Protein 8RI0 (pdb70)

Organism: Calditerrivibrio nitroreducens (strain DSM 19672 / NBRC 101217 / Yu37-1) (NCBI:txid768670)

Nearest PDB structures (foldseek):
  8ri0-assembly1_B  TM=1.006E+00  e=2.380E-37  Calditerrivibrio nitroreducens DSM 19672
  8ri0-assembly1_A  TM=1.000E+00  e=2.955E-34  Calditerrivibrio nitroreducens DSM 19672
  8b1n-assembly1_B  TM=9.922E-01  e=5.015E-32  Calditerrivibrio nitroreducens DSM 19672
  8b1n-assembly1_A  TM=9.869E-01  e=1.810E-31  Calditerrivibrio nitroreducens DSM 19672
  1x7p-assembly1_A  TM=7.006E-01  e=8.415E-07  Streptomyces viridochromogenes

Solvent-accessible surface area: 15305 Å² total; per-residue (Å²): 121,67,29,3,0,0,1,3,0,109,22,0,81,43,166,98,25,55,86,47,52,24,70,21,58,85,35,6,3,69,1,0,27,92,0,0,40,0,14,42,6,34,11,0,1,0,5,0,56,84,93,72,33,58,66,57,2,54,64,34,36,73,85,62,119,153,80,81,78,45,18,43,35,21,60,40,28,72,40,0,38,58,28,0,63,149,105,48,111,32,63,9,9,14,0,0,9,25,64,58,139,43,178,101,22,19,48,18,87,109,6,62,132,40,30,113,120,18,8,0,0,0,3,12,16,51,126,22,6,19,102,102,20,10,136,108,7,82,77,1,2,101,10,9,98,14,85,51,128,64,39,78,24,7,28,14,0,18,0,0,0,5,4,2,40,6,28,36,7,102,131,120,96,74,29,4,0,0,0,4,0,107,18,0,53,45,86,97,45,53,87,45,48,24,70,18,62,81,57,6,5,44,1,0,25,54,0,0,100,0,20,44,6,37,15,0,1,0,4,0,55,70,94,68,25,56,63,88,0,51,64,41,42,73,166,83,109,113,90,24,23,40,41,21,58,41,39,74,39,0,47,57,30,0,69,91,101,49,111,26,50,4,6,23,0,0,12,17,42,81,164,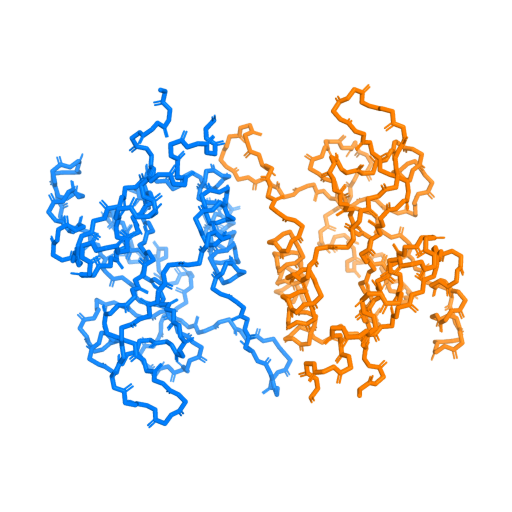46,161,96,12,29,37,21,62,36,6,116,159,45,29,118,97,13,11,0,0,1,2,13,15,61,166,19,3,25,89,103,22,4,139,79,11,73,77,0,0,107,18,8,85,19,106,45,138,84,8,97,23,5,26,22,0,18,0,0,0,5,2,0,55,25,60,95,37,112

InterPro domains:
  IPR002649 tRNA (guanine-N1-)-methyltransferase TrmD [MF_00605] (1-291)
  IPR002649 tRNA (guanine-N1-)-methyltransferase TrmD [PTHR46417] (4-241)
  IPR002649 tRNA (guanine-N1-)-methyltransferase TrmD [TIGR00088] (4-233)
  IPR002649 tRNA (guanine-N1-)-methyltransferase TrmD [cd18080] (3-220)
  IPR016009 tRNA methyltransferase TRMD/TRM10-type domain [PF01746] (3-223)
  IPR019230 tRNA (guanine-N(1)-)-methyltransferase, C-terminal [PF09936] (248-424)
  IPR019230 tRNA (guanine-N(1)-)-methyltransferase, C-terminal [cd18085] (249-424)
  IPR023148 tRNA (guanine-N(1)-)-methyltransferase, C-terminal domain superfamily [G3DSA:1.10.1270.20] (173-242)
  IPR029026 tRNA (guanine-N1-)-methyltransferase, N-terminal [G3DSA:3.40.1280.10] (1-172)
  IPR029026 tRNA (guanine-N1-)-methyltransferase, N-terminal [G3DSA:3.40.1280.10] (246-431)
  IPR029028 Alpha/beta knot methyltransferases [SSF75217] (3-242)
  IPR029028 Alpha/beta knot methyltransferases [SSF75217] (277-425)

Sequence (340 aa):
YNIYVALMHYPMRDKEGKVVTTSITNMDLHDISRRSCRTFGVKNYFVVNPMPAQREIASRVVRHWIEAFEYTIITDSLASVIKSIEEKESGSPIIIATTARYQQKAISIEKLKEIADRRPILLLFGTGWGFVDDILEFADYVLKPIHGVGDFNHLSVRSAVAIYLDRINRSFQEYNIYVALMHYPMRDKEGKVVTTSITNMDLHDISSRSCRTFGVKNYFVVNPMPAQREIASRVVRHWIFEYTIITDSLASVIKSIEEKESGSPIIIATTARYQQKAISIEKLKEIADRPILLLFGTGWGFVDDILEFADYVLKPIHGVGDFNHLSVRSAVAIYLDRINRSF

Foldseek 3Di:
DAEEEEEAQPQDQAPVGDGDGDADDLCCLVLLLVLCVVLVHQAYEYEGQDVVRLVVNLVSLVVVDVCSRRYHYYHDPVVVQVVCCVVFVDGAQFEEEAQDADPQADELLVVVVVGPGYHYYYFYDHRTDRVVSCVPGNHYHGYDDDDHPDDDDHRSVRSNVSSVVNSVSVVD/DAEEEEEEQPQDQAPVGDGDGDADDLVCLVLLLVLCVVLPHQAYEYEGQDPVRLVVNCVSVVVPDDPRYHYYHDPVVVQVVVCVVFVDGAQFEEEDQDDDPQADELLVCVVPGPGYHYYYWYDHNTYRVVSCVPGNHYHGYDDDDDDDDDDHSSVRSNVSSVVNRVSD

Radius of gyration: 20.15 Å; Cα contacts (8 Å, |Δi|>4): 698; chains: 2; bounding box: 58×40×51 Å

Secondary structure (DSSP, 8-state):
--EEEEEE-SSEE-TTS-EE-PPPPHHHHHHHHHHHHHTT-SEEEEE-S-HHHHHHHHHHHHHH--GGGTEEEES-HHHHHHHHHHHHSSPPEEEE--SSPPTT-B-HHHHHHH--S-EEEEE--TT-B-HHHHHHSSEEBPPP--SSS-----HHHHHHHHHHHHHHHTT-/--EEEEEE-SSEE-TTS-EEPPPPPHHHHHHHHHHHHHTT-S-EEEE-S-HHHHHHHHHHHHHH---SEEEES-HHHHHHHHHHHHSSPPEEEE--SS--TT-B-HHHHHHH--S-EEEEE--TT-B-HHHHHHSSEEBPPP--SSS-----HHHHHHHHHHHHHHH-

Structure (mmCIF, N/CA/C/O backbone):
data_8RI0
#
_entry.id   8RI0
#
_cell.length_a   105.850
_cell.length_b   48.090
_cell.length_c   79.810
_cell.angle_alpha   90.000
_cell.angle_beta   116.220
_cell.angle_gamma   90.000
#
_symmetry.space_group_name_H-M   'C 1 2 1'
#
loop_
_entity.id
_entity.type
_entity.pdbx_description
1 polymer 'tRNA (guanine-N(1)-)-methyltransferase'
2 non-polymer S-ADENOSYLMETHIONINE
3 water water
#
loop_
_atom_site.group_PDB
_atom_site.id
_atom_site.type_symbol
_atom_site.label_atom_id
_atom_site.label_alt_id
_atom_site.label_comp_id
_atom_site.label_asym_id
_atom_site.label_entity_id
_atom_site.label_seq_id
_atom_site.pdbx_PDB_ins_code
_atom_site.Cartn_x
_atom_site.Cartn_y
_atom_site.Cartn_z
_atom_site.occupancy
_atom_site.B_iso_or_equiv
_atom_site.auth_seq_id
_atom_site.auth_comp_id
_atom_site.auth_asym_id
_atom_site.auth_atom_id
_atom_site.pdbx_PDB_model_num
ATOM 1 N N . TYR A 1 19 ? -14.66500 -13.00000 19.59400 1.000 81.61688 247 TYR A N 1
ATOM 2 C CA . TYR A 1 19 ? -13.27800 -13.17200 19.15400 1.000 79.66453 247 TYR A CA 1
ATOM 3 C C . TYR A 1 19 ? -12.57300 -11.82500 19.02100 1.000 70.43957 247 TYR A C 1
ATOM 4 O O . TYR A 1 19 ? -11.55200 -11.71300 18.34200 1.000 69.11284 247 TYR A O 1
ATOM 6 N N . ASN A 1 20 ? -13.13100 -10.80000 19.66400 1.000 65.15163 248 ASN A N 1
ATOM 7 C CA . ASN A 1 20 ? -12.47800 -9.50000 19.71900 1.000 57.87395 248 ASN A CA 1
ATOM 8 C C . ASN A 1 20 ? -11.35500 -9.51100 20.74600 1.000 46.73260 248 ASN A C 1
ATOM 9 O O . ASN A 1 20 ? -11.46700 -10.13100 21.80600 1.000 49.87459 248 ASN A O 1
ATOM 14 N N . ILE A 1 21 ? -10.27100 -8.81100 20.42900 1.000 43.62459 249 ILE A N 1
ATOM 15 C CA . ILE A 1 21 ? -9.08400 -8.75000 21.27700 1.000 44.84272 249 ILE A CA 1
ATOM 16 C C . ILE A 1 21 ? -8.84400 -7.30300 21.67800 1.000 42.88077 249 ILE A C 1
ATOM 17 O O . ILE A 1 21 ? -8.84700 -6.40500 20.82700 1.000 43.09882 249 ILE A O 1
ATOM 22 N N . TYR A 1 22 ? -8.66200 -7.07500 22.97600 1.000 40.98510 250 TYR A N 1
ATOM 23 C CA . TYR A 1 22 ? -8.33300 -5.75700 23.49400 1.000 40.20497 250 TYR A CA 1
ATOM 24 C C . TYR A 1 22 ? -6.96800 -5.80500 24.17200 1.000 39.33195 250 TYR A C 1
ATOM 25 O O . TYR A 1 22 ? -6.53900 -6.85000 24.67000 1.000 43.14914 250 TYR A O 1
ATOM 34 N N . VAL A 1 23 ? -6.27500 -4.67400 24.15200 1.000 37.09018 251 VAL A N 1
ATOM 35 C CA . VAL A 1 23 ? -4.95400 -4.53500 24.75900 1.000 35.20261 251 VAL A CA 1
ATOM 36 C C . VAL A 1 23 ? -5.03000 -3.39200 25.75900 1.000 35.95954 251 VAL A C 1
ATOM 37 O O . VAL A 1 23 ? -5.61100 -2.34100 25.46100 1.000 38.24280 251 VAL A O 1
ATOM 41 N N . ALA A 1 24 ? -4.46400 -3.59500 26.95000 1.000 36.68579 252 ALA A N 1
ATOM 42 C CA . ALA A 1 24 ? -4.35000 -2.52800 27.93100 1.000 36.71700 252 ALA A CA 1
ATOM 43 C C . ALA A 1 24 ? -2.90000 -2.40400 28.36700 1.000 38.29315 252 ALA A C 1
ATOM 44 O O . ALA A 1 24 ? -2.27800 -3.40400 28.73900 1.000 40.91090 252 ALA A O 1
ATOM 46 N N . LEU A 1 25 ? -2.35400 -1.18800 28.27900 1.000 36.72172 253 LEU A N 1
ATOM 47 C CA . LEU A 1 25 ? -1.03700 -0.87600 28.81500 1.000 39.79163 253 LEU A CA 1
ATOM 48 C C . LEU A 1 25 ? -1.22400 -0.25400 30.20000 1.000 43.59098 253 LEU A C 1
ATOM 49 O O . LEU A 1 25 ? -1.88600 0.78400 30.34400 1.000 38.55036 253 LEU A O 1
ATOM 54 N N . MET A 1 26 ? -0.64400 -0.87400 31.21200 1.000 40.46270 254 MET A N 1
ATOM 55 C CA . MET A 1 26 ? -0.89200 -0.43100 32.57800 1.000 43.48793 254 MET A CA 1
ATOM 56 C C . MET A 1 26 ? 0.37400 0.11100 33.22700 1.000 48.76824 254 MET A C 1
ATOM 57 O O . MET A 1 26 ? 1.49100 -0.29100 32.89100 1.000 44.83998 254 MET A O 1
ATOM 62 N N . HIS A 1 27 ? 0.17500 1.05500 34.15900 1.000 46.77957 255 HIS A N 1
ATOM 63 C CA . HIS A 1 27 ? 1.25700 1.74700 34.84600 1.000 48.50802 255 HIS A CA 1
ATOM 64 C C . HIS A 1 27 ? 1.13100 1.66800 36.36100 1.000 47.29880 255 HIS A C 1
ATOM 65 O O . HIS A 1 27 ? 1.95200 2.25800 37.07100 1.000 53.38625 255 HIS A O 1
ATOM 72 N N . TYR A 1 28 ? 0.13000 0.95200 36.87000 1.000 44.90041 256 TYR A N 1
ATOM 73 C CA . TYR A 1 28 ? -0.00700 0.68300 38.29400 1.000 46.35884 256 TYR A CA 1
ATOM 74 C C . TYR A 1 28 ? -0.81900 -0.59600 38.43700 1.000 50.10410 256 TYR A C 1
ATOM 75 O O . TYR A 1 28 ? -1.85200 -0.72900 37.77100 1.000 48.35227 256 TYR A O 1
ATOM 84 N N . PRO A 1 29 ? -0.41200 -1.53400 39.30100 1.000 56.69841 257 PRO A N 1
ATOM 85 C CA . PRO A 1 29 ? 0.79200 -1.48300 40.13700 1.000 55.55184 257 PRO A CA 1
ATOM 86 C C . PRO A 1 29 ? 1.95500 -2.25800 39.53200 1.000 50.40079 257 PRO A C 1
ATOM 87 O O . PRO A 1 29 ? 1.80900 -3.43900 39.23400 1.000 48.61797 257 PRO A O 1
ATOM 91 N N . MET A 1 30 ? 3.09700 -1.59300 39.38800 1.000 46.68832 258 MET A N 1
ATOM 92 C CA . MET A 1 30 ? 4.28800 -2.16800 38.78100 1.000 51.56720 258 MET A CA 1
ATOM 93 C C . MET A 1 30 ? 5.37800 -2.38200 39.82600 1.000 49.57195 258 MET A C 1
ATOM 94 O O . MET A 1 30 ? 5.41400 -1.72400 40.86500 1.000 51.11720 258 MET A O 1
ATOM 99 N N . ARG A 1 31 ? 6.28700 -3.30300 39.51900 1.000 56.46994 259 ARG A N 1
ATOM 100 C CA . ARG A 1 31 ? 7.46600 -3.53700 40.33700 1.000 57.72044 259 ARG A CA 1
ATOM 101 C C . ARG A 1 31 ? 8.57300 -2.56100 39.95800 1.000 58.06531 259 ARG A C 1
ATOM 102 O O . ARG A 1 31 ? 8.71200 -2.18000 38.79500 1.000 54.32741 259 ARG A O 1
ATOM 110 N N . ASP A 1 32 ? 9.37300 -2.16700 40.95100 1.000 56.45292 260 ASP A N 1
ATOM 111 C CA . ASP A 1 32 ? 10.67200 -1.57200 40.68700 1.000 62.81471 260 ASP A CA 1
ATOM 112 C C . ASP A 1 32 ? 11.70800 -2.69100 40.60300 1.000 68.07771 260 ASP A C 1
ATOM 113 O O . ASP A 1 32 ? 11.37800 -3.87700 40.69600 1.000 61.78689 260 ASP A O 1
ATOM 118 N N . LYS A 1 33 ? 12.97700 -2.30900 40.42200 1.000 75.07984 261 LYS A N 1
ATOM 119 C CA . LYS A 1 33 ? 14.04800 -3.30200 40.38600 1.000 83.66151 261 LYS A CA 1
ATOM 120 C C . LYS A 1 33 ? 14.03000 -4.19200 41.62700 1.000 83.25890 261 LYS A C 1
ATOM 121 O O . LYS A 1 33 ? 14.31200 -5.39200 41.54200 1.000 86.86458 261 LYS A O 1
ATOM 127 N N . GLU A 1 34 ? 13.68200 -3.63000 42.78500 1.000 82.46421 262 GLU A N 1
ATOM 128 C CA . GLU A 1 34 ? 13.61900 -4.38400 44.03300 1.000 75.63799 262 GLU A CA 1
ATOM 129 C C . GLU A 1 34 ? 12.23200 -4.96600 44.31000 1.000 72.78382 262 GLU A C 1
ATOM 130 O O . GLU A 1 34 ? 11.98500 -5.43900 45.42500 1.000 77.33857 262 GLU A O 1
ATOM 132 N N . GLY A 1 35 ? 11.32500 -4.93500 43.32900 1.000 70.85219 263 GLY A N 1
ATOM 133 C CA . GLY A 1 35 ? 10.01600 -5.54500 43.45200 1.000 62.65335 263 GLY A CA 1
ATOM 134 C C . GLY A 1 35 ? 8.98600 -4.76200 44.24100 1.000 74.10215 263 GLY A C 1
ATOM 135 O O . GLY A 1 35 ? 7.88200 -5.27700 44.45600 1.000 82.52630 263 GLY A O 1
ATOM 136 N N . LYS A 1 36 ? 9.29600 -3.54400 44.68200 1.000 71.87799 264 LYS A N 1
ATOM 137 C CA . LYS A 1 36 ? 8.34200 -2.72600 45.41900 1.000 63.50977 264 LYS A CA 1
ATOM 138 C C . LYS A 1 36 ? 7.39200 -2.02200 44.45700 1.000 66.29412 264 LYS A C 1
ATOM 139 O O . LYS A 1 36 ? 7.71000 -1.82600 43.28300 1.000 65.14100 264 LYS A O 1
ATOM 141 N N . VAL A 1 37 ? 6.22000 -1.63700 44.97200 1.000 65.96102 265 VAL A N 1
ATOM 142 C CA . VAL A 1 37 ? 5.16600 -1.08300 44.12400 1.000 67.60577 265 VAL A CA 1
ATOM 143 C C . VAL A 1 37 ? 5.52600 0.33000 43.68800 1.000 58.81406 265 VAL A C 1
ATOM 144 O O . VAL A 1 37 ? 6.01000 1.14700 44.48400 1.000 56.99082 265 VAL A O 1
ATOM 148 N N . VAL A 1 38 ? 5.27600 0.62700 42.40900 1.000 57.05434 266 VAL A N 1
ATOM 149 C CA . VAL A 1 38 ? 5.52200 1.94200 41.83100 1.000 55.92386 266 VAL A CA 1
ATOM 150 C C . VAL A 1 38 ? 4.39700 2.27000 40.85500 1.000 59.73724 266 VAL A C 1
ATOM 151 O O . VAL A 1 38 ? 3.68800 1.38600 40.36900 1.000 49.89000 266 VAL A O 1
ATOM 155 N N . THR A 1 39 ? 4.24300 3.56000 40.56600 1.000 59.82678 267 THR A N 1
ATOM 156 C CA . THR A 1 39 ? 3.38500 4.05300 39.49900 1.000 49.53402 267 THR A CA 1
ATOM 157 C C . THR A 1 39 ? 4.29700 4.67800 38.44800 1.000 54.53588 267 THR A C 1
ATOM 158 O O . THR A 1 39 ? 4.96000 5.68600 38.72100 1.000 54.97396 267 THR A O 1
ATOM 162 N N . THR A 1 40 ? 4.35900 4.06100 37.26700 1.000 55.77046 268 THR A N 1
ATOM 163 C CA . THR A 1 40 ? 5.22500 4.55600 36.20800 1.000 54.98782 268 THR A CA 1
ATOM 164 C C . THR A 1 40 ? 4.55200 5.71900 35.48200 1.000 55.36023 268 THR A C 1
ATOM 165 O O . THR A 1 40 ? 3.35800 5.98700 35.64700 1.000 55.30659 268 THR A O 1
ATOM 169 N N . SER A 1 41 ? 5.34100 6.41900 34.67700 1.000 53.66353 269 SER A N 1
ATOM 170 C CA . SER A 1 41 ? 4.85300 7.50100 33.83900 1.000 55.57132 269 SER A CA 1
ATOM 171 C C . SER A 1 41 ? 4.69300 7.01400 32.39900 1.000 52.67896 269 SER A C 1
ATOM 172 O O . SER A 1 41 ? 5.35300 6.06500 31.96700 1.000 56.65447 269 SER A O 1
ATOM 175 N N . ILE A 1 42 ? 3.80600 7.67800 31.65900 1.000 51.57339 270 ILE A N 1
ATOM 176 C CA . ILE A 1 42 ? 3.49500 7.29500 30.28300 1.000 43.19925 270 ILE A CA 1
ATOM 177 C C . ILE A 1 42 ? 4.64300 7.71000 29.37000 1.000 45.51239 270 ILE A C 1
ATOM 178 O O . ILE A 1 42 ? 5.04900 8.87500 29.35100 1.000 48.83973 270 ILE A O 1
ATOM 183 N N . THR A 1 43 ? 5.17000 6.74500 28.61800 1.000 49.77553 271 THR A N 1
ATOM 184 C CA . THR A 1 43 ? 6.20000 6.97600 27.61700 1.000 53.69993 271 THR A CA 1
ATOM 185 C C . THR A 1 43 ? 5.52900 7.21300 26.27100 1.000 47.70525 271 THR A C 1
ATOM 186 O O . THR A 1 43 ? 4.76400 6.36300 25.80600 1.000 45.56999 271 THR A O 1
ATOM 190 N N . ASN A 1 44 ? 5.81900 8.36500 25.65100 1.000 51.47559 272 ASN A N 1
ATOM 191 C CA . ASN A 1 44 ? 5.15000 8.74700 24.40700 1.000 51.51623 272 ASN A CA 1
ATOM 192 C C . ASN A 1 44 ? 5.22400 7.65400 23.34700 1.000 59.25217 272 ASN A C 1
ATOM 193 O O . ASN A 1 44 ? 4.27000 7.46100 22.58300 1.000 57.95770 272 ASN A O 1
ATOM 198 N N . MET A 1 45 ? 6.34200 6.93700 23.27700 1.000 57.37317 273 MET A N 1
ATOM 199 C CA . MET A 1 45 ? 6.49700 5.94800 22.22200 1.000 53.33324 273 MET A CA 1
ATOM 200 C C . MET A 1 45 ? 5.62600 4.72400 22.46100 1.000 45.51418 273 MET A C 1
ATOM 201 O O . MET A 1 45 ? 5.17300 4.10600 21.49300 1.000 44.99453 273 MET A O 1
ATOM 206 N N . ASP A 1 46 ? 5.35100 4.38100 23.72600 1.000 39.94509 274 ASP A N 1
ATOM 207 C CA . ASP A 1 46 ? 4.38600 3.31700 23.99400 1.000 38.76231 274 ASP A CA 1
ATOM 208 C C . ASP A 1 46 ? 3.01800 3.65400 23.41900 1.000 36.02904 274 ASP A C 1
ATOM 209 O O . ASP A 1 46 ? 2.27700 2.75600 23.02700 1.000 41.07140 274 ASP A O 1
ATOM 214 N N . LEU A 1 47 ? 2.67100 4.93600 23.35600 1.000 37.16242 275 LEU A N 1
ATOM 215 C CA . LEU A 1 47 ? 1.40100 5.33600 22.76900 1.000 38.01666 275 LEU A CA 1
ATOM 216 C C . LEU A 1 47 ? 1.38200 5.03800 21.27400 1.000 46.84999 275 LEU A C 1
ATOM 217 O O . LEU A 1 47 ? 0.45600 4.39300 20.77000 1.000 49.14005 275 LEU A O 1
ATOM 222 N N . HIS A 1 48 ? 2.40400 5.51100 20.55200 1.000 43.49525 276 HIS A N 1
ATOM 223 C CA . HIS A 1 48 ? 2.41600 5.41600 19.09700 1.000 40.78417 276 HIS A CA 1
ATOM 224 C C . HIS A 1 48 ? 2.69800 3.99800 18.65200 1.000 38.84816 276 HIS A C 1
ATOM 225 O O . HIS A 1 48 ? 1.97500 3.44700 17.81400 1.000 37.70627 276 HIS A O 1
ATOM 232 N N . ASP A 1 49 ? 3.73800 3.39700 19.22300 1.000 34.75252 277 ASP A N 1
ATOM 233 C CA . ASP A 1 49 ? 4.25000 2.12700 18.73000 1.000 38.22021 277 ASP A CA 1
ATOM 234 C C . ASP A 1 49 ? 3.26800 0.99000 18.98700 1.000 38.28823 277 ASP A C 1
ATOM 235 O O . ASP A 1 49 ? 3.08700 0.11400 18.13400 1.000 43.62187 277 ASP A O 1
ATOM 240 N N . ILE A 1 50 ? 2.61200 0.99300 20.14700 1.000 34.14140 278 ILE A N 1
ATOM 241 C CA . ILE A 1 50 ? 1.63100 -0.04500 20.44300 1.000 38.38145 278 ILE A CA 1
ATOM 242 C C . ILE A 1 50 ? 0.32400 0.19200 19.69000 1.000 36.45823 278 ILE A C 1
ATOM 243 O O . ILE A 1 50 ? -0.38000 -0.76600 19.36600 1.000 35.78666 278 ILE A O 1
ATOM 248 N N . SER A 1 51 ? -0.02700 1.44100 19.39300 1.000 37.56122 279 SER A N 1
ATOM 249 C CA . SER A 1 51 ? -1.23900 1.67200 18.62100 1.000 45.57482 279 SER A CA 1
ATOM 250 C C . SER A 1 51 ? -1.07000 1.20300 17.17200 1.000 45.13197 279 SER A C 1
ATOM 251 O O . SER A 1 51 ? -2.04500 0.77600 16.54400 1.000 42.07403 279 SER A O 1
ATOM 254 N N A ARG A 1 52 ? 0.15300 1.25600 16.63800 0.540 39.49116 280 ARG A N 1
ATOM 255 N N B ARG A 1 52 ? 0.15200 1.28400 16.63300 0.460 39.72574 280 ARG A N 1
ATOM 256 C CA A ARG A 1 52 ? 0.40100 0.71300 15.30700 0.540 39.07723 280 ARG A CA 1
ATOM 257 C CA B ARG A 1 52 ? 0.42800 0.71800 15.31800 0.460 39.15113 280 ARG A CA 1
ATOM 258 C C A ARG A 1 52 ? 0.28700 -0.80400 15.31700 0.540 37.43214 280 ARG A C 1
ATOM 259 C C B ARG A 1 52 ? 0.26100 -0.79300 15.34000 0.460 37.31697 280 ARG A C 1
ATOM 260 O O A ARG A 1 52 ? -0.34000 -1.39400 14.42900 0.540 38.68138 280 ARG A O 1
ATOM 261 O O B ARG A 1 52 ? -0.41600 -1.36700 14.47800 0.460 38.57005 280 ARG A O 1
ATOM 276 N N . SER A 1 53 ? 0.86900 -1.45500 16.32900 1.000 32.02738 281 SER A N 1
ATOM 277 C CA . SER A 1 53 ? 0.77600 -2.90800 16.40600 1.000 32.66231 281 SER A CA 1
ATOM 278 C C . SER A 1 53 ? -0.66700 -3.35100 16.58000 1.000 31.40114 281 SER A C 1
ATOM 279 O O . SER A 1 53 ? -1.13000 -4.26400 15.89000 1.000 32.07106 281 SER A O 1
ATOM 282 N N . CYS A 1 54 ? -1.39600 -2.72000 17.50000 1.000 33.37123 282 CYS A N 1
ATOM 283 C CA . CYS A 1 54 ? -2.80400 -3.05300 17.67100 1.000 39.63875 282 CYS A CA 1
ATOM 284 C C . CYS A 1 54 ? -3.57400 -2.92500 16.35900 1.000 36.10333 282 CYS A C 1
ATOM 285 O O . CYS A 1 54 ? -4.39100 -3.79000 16.02500 1.000 34.65017 282 CYS A O 1
ATOM 288 N N . ARG A 1 55 ? -3.36400 -1.82300 15.63000 1.000 34.71757 283 ARG A N 1
ATOM 289 C CA . ARG A 1 55 ? -4.12100 -1.59700 14.40400 1.000 43.93465 283 ARG A CA 1
ATOM 290 C C . ARG A 1 55 ? -3.73800 -2.60700 13.32700 1.000 39.90258 283 ARG A C 1
ATOM 291 O O . ARG A 1 55 ? -4.61300 -3.14800 12.64300 1.000 34.46159 283 ARG A O 1
ATOM 293 N N . THR A 1 56 ? -2.43600 -2.87200 13.16500 1.000 35.06787 284 THR A N 1
ATOM 294 C CA . THR A 1 56 ? -1.98100 -3.93100 12.26100 1.000 34.98189 284 THR A CA 1
ATOM 295 C C . THR A 1 56 ? -2.71300 -5.24400 12.51100 1.000 42.81276 284 THR A C 1
ATOM 296 O O . THR A 1 56 ? -3.13200 -5.91800 11.56500 1.000 37.37422 284 THR A O 1
ATOM 300 N N . PHE A 1 57 ? -2.85600 -5.64400 13.77600 1.000 34.14051 285 PHE A N 1
ATOM 301 C CA . PHE A 1 57 ? -3.36100 -6.98000 14.07400 1.000 32.05415 285 PHE A CA 1
ATOM 302 C C . PHE A 1 57 ? -4.82400 -6.98700 14.48300 1.000 34.53635 285 PHE A C 1
ATOM 303 O O . PHE A 1 57 ? -5.28200 -7.95500 15.08700 1.000 38.50725 285 PHE A O 1
ATOM 311 N N . GLY A 1 58 ? -5.56600 -5.93000 14.16600 1.000 39.25002 286 GLY A N 1
ATOM 312 C CA . GLY A 1 58 ? -7.00700 -5.95900 14.34400 1.000 40.89314 286 GLY A CA 1
ATOM 313 C C . GLY A 1 58 ? -7.50600 -5.89600 15.77400 1.000 39.75523 286 GLY A C 1
ATOM 314 O O . GLY A 1 58 ? -8.65900 -6.25500 16.01900 1.000 38.42001 286 GLY A O 1
ATOM 315 N N . VAL A 1 59 ? -6.67100 -5.46400 16.72900 1.000 37.39701 287 VAL A N 1
ATOM 316 C CA . VAL A 1 59 ? -7.13300 -5.21800 18.09700 1.000 39.65107 287 VAL A CA 1
ATOM 317 C C . VAL A 1 59 ? -8.25000 -4.18700 18.06500 1.000 40.66426 287 VAL A C 1
ATOM 318 O O . VAL A 1 59 ? -8.16800 -3.19000 17.33200 1.000 38.04041 287 VAL A O 1
ATOM 322 N N . LYS A 1 60 ? -9.29100 -4.40200 18.88000 1.000 41.55275 288 LYS A N 1
ATOM 323 C CA . LYS A 1 60 ? -10.48500 -3.56800 18.77200 1.000 42.55676 288 LYS A CA 1
ATOM 324 C C . LYS A 1 60 ? -10.30600 -2.22000 19.45000 1.000 44.36931 288 LYS A C 1
ATOM 325 O O . LYS A 1 60 ? -10.80200 -1.21700 18.93300 1.000 45.38107 288 LYS A O 1
ATOM 327 N N . ASN A 1 61 ? -9.65300 -2.17500 20.62200 1.000 41.79467 289 ASN A N 1
ATOM 328 C CA . ASN A 1 61 ? -9.29600 -0.91200 21.25800 1.000 45.22109 289 ASN A CA 1
ATOM 329 C C . ASN A 1 61 ? -8.00400 -1.07000 22.05200 1.000 39.63584 289 ASN A C 1
ATOM 330 O O . ASN A 1 61 ? -7.71000 -2.13700 22.59500 1.000 41.65777 289 ASN A O 1
ATOM 335 N N . TYR A 1 62 ? -7.24300 0.00900 22.11300 1.000 38.99917 290 TYR A N 1
ATOM 336 C CA . TYR A 1 62 ? -6.00200 0.07500 22.87900 1.000 42.26574 290 TYR A CA 1
ATOM 337 C C . TYR A 1 62 ? -6.24300 0.99000 24.06800 1.000 38.84660 290 TYR A C 1
ATOM 338 O O . TYR A 1 62 ? -6.49900 2.18300 23.88200 1.000 41.50960 290 TYR A O 1
ATOM 347 N N . PHE A 1 63 ? -6.14300 0.43700 25.27700 1.000 38.87121 291 PHE A N 1
ATOM 348 C CA . PHE A 1 63 ? -6.37300 1.18200 26.51300 1.000 40.52613 291 PHE A CA 1
ATOM 349 C C . PHE A 1 63 ? -5.03700 1.55100 27.15100 1.000 44.76616 291 PHE A C 1
ATOM 350 O O . PHE A 1 63 ? -4.19500 0.67700 27.37900 1.000 44.80813 291 PHE A O 1
ATOM 358 N N . VAL A 1 64 ? -4.85300 2.83000 27.46200 1.000 42.03112 292 VAL A N 1
ATOM 359 C CA . VAL A 1 64 ? -3.70700 3.28600 28.24300 1.000 46.94591 292 VAL A CA 1
ATOM 360 C C . VAL A 1 64 ? -4.21300 3.62100 29.64000 1.000 46.03265 292 VAL A C 1
ATOM 361 O O . VAL A 1 64 ? -5.10200 4.46500 29.79700 1.000 45.67813 292 VAL A O 1
ATOM 365 N N . VAL A 1 65 ? -3.68800 2.93200 30.65200 1.000 41.07869 293 VAL A N 1
ATOM 366 C CA . VAL A 1 65 ? -4.24400 2.96200 32.00900 1.000 43.66073 293 VAL A CA 1
ATOM 367 C C . VAL A 1 65 ? -3.21700 3.59100 32.94400 1.000 48.31227 293 VAL A C 1
ATOM 368 O O . VAL A 1 65 ? -2.13100 3.03400 33.15700 1.000 46.56101 293 VAL A O 1
ATOM 372 N N . ASN A 1 66 ? -3.56200 4.74700 33.50600 1.000 54.13867 294 ASN A N 1
ATOM 373 C CA . ASN A 1 66 ? -2.70600 5.42100 34.46800 1.000 56.07903 294 ASN A CA 1
ATOM 374 C C . ASN A 1 66 ? -3.56000 6.12000 35.52600 1.000 57.71632 294 ASN A C 1
ATOM 375 O O . ASN A 1 66 ? -4.41000 6.95600 35.19400 1.000 58.70966 294 ASN A O 1
ATOM 380 N N . PRO A 1 67 ? -3.36500 5.80100 36.80900 1.000 56.60087 295 PRO A N 1
ATOM 381 C CA . PRO A 1 67 ? -4.23900 6.36700 37.85200 1.000 55.37152 295 PRO A CA 1
ATOM 382 C C . PRO A 1 67 ? -3.95800 7.82400 38.17000 1.000 58.98882 295 PRO A C 1
ATOM 383 O O . PRO A 1 67 ? -4.73600 8.43300 38.91700 1.000 59.67686 295 PRO A O 1
ATOM 387 N N . MET A 1 68 ? -2.87200 8.39300 37.64800 1.000 60.67054 296 MET A N 1
ATOM 388 C CA . MET A 1 68 ? -2.49700 9.76700 37.95000 1.000 64.11458 296 MET A CA 1
ATOM 389 C C . MET A 1 68 ? -3.11800 10.68800 36.90600 1.000 60.98958 296 MET A C 1
ATOM 390 O O . MET A 1 68 ? -2.76600 10.58400 35.72400 1.000 59.83053 296 MET A O 1
ATOM 395 N N . PRO A 1 69 ? -4.03000 11.58700 37.29000 1.000 63.91060 297 PRO A N 1
ATOM 396 C CA . PRO A 1 69 ? -4.67500 12.47700 36.30200 1.000 60.32193 297 PRO A CA 1
ATOM 397 C C . PRO A 1 69 ? -3.70700 13.27100 35.43800 1.000 63.68851 297 PRO A C 1
ATOM 398 O O . PRO A 1 69 ? -4.01000 13.55200 34.27000 1.000 64.39903 297 PRO A O 1
ATOM 402 N N . ALA A 1 70 ? -2.54800 13.64300 35.98200 1.000 66.81421 298 ALA A N 1
ATOM 403 C CA . ALA A 1 70 ? -1.58300 14.42800 35.21700 1.000 65.50059 298 ALA A CA 1
ATOM 404 C C . ALA A 1 70 ? -1.04900 13.63800 34.02900 1.000 63.74166 298 ALA A C 1
ATOM 405 O O . ALA A 1 70 ? -0.82200 14.19800 32.94900 1.000 62.95514 298 ALA A O 1
ATOM 407 N N . GLN A 1 71 ? -0.82700 12.33800 34.21700 1.000 61.97548 299 GLN A N 1
ATOM 408 C CA . GLN A 1 71 ? -0.35000 11.50700 33.11700 1.000 57.30842 299 GLN A CA 1
ATOM 409 C C . GLN A 1 71 ? -1.41200 11.37400 32.03500 1.000 57.74279 299 GLN A C 1
ATOM 410 O O . GLN A 1 71 ? -1.13300 11.58700 30.84900 1.000 51.57164 299 GLN A O 1
ATOM 416 N N . ARG A 1 72 ? -2.64300 11.04100 32.42700 1.000 60.85479 300 ARG A N 1
ATOM 417 C CA . ARG A 1 72 ? -3.71600 10.91200 31.44500 1.000 54.05538 300 ARG A CA 1
ATOM 418 C C . ARG A 1 72 ? -3.83000 12.16300 30.58800 1.000 54.57474 300 ARG A C 1
ATOM 419 O O . ARG A 1 72 ? -4.03700 12.07700 29.37200 1.000 56.47007 300 ARG A O 1
ATOM 427 N N . GLU A 1 73 ? -3.65200 13.33400 31.20300 1.000 63.15214 301 GLU A N 1
ATOM 428 C CA . GLU A 1 73 ? -3.74100 14.59200 30.47100 1.000 65.52552 301 GLU A CA 1
ATOM 429 C C . GLU A 1 73 ? -2.63500 14.70400 29.43100 1.000 66.58359 301 GLU A C 1
ATOM 430 O O . GLU A 1 73 ? -2.89400 15.04200 28.27200 1.000 66.02536 301 GLU A O 1
ATOM 432 N N . ILE A 1 74 ? -1.39100 14.42500 29.83100 1.000 72.42469 302 ILE A N 1
ATOM 433 C CA . ILE A 1 74 ? -0.26800 14.48300 28.89600 1.000 68.31642 302 ILE A CA 1
ATOM 434 C C . ILE A 1 74 ? -0.50400 13.53300 27.73000 1.000 71.30513 302 ILE A C 1
ATOM 435 O O . ILE A 1 74 ? -0.38000 13.91200 26.55700 1.000 66.89296 302 ILE A O 1
ATOM 437 N N . ALA A 1 75 ? -0.86700 12.28500 28.04300 1.000 70.76298 303 ALA A N 1
ATOM 438 C CA . ALA A 1 75 ? -1.04600 11.26200 27.01700 1.000 59.25241 303 ALA A CA 1
ATOM 439 C C . ALA A 1 75 ? -2.18600 11.60900 26.07100 1.000 58.40436 303 ALA A C 1
ATOM 440 O O . ALA A 1 75 ? -2.09400 11.35000 24.86900 1.000 57.92299 303 ALA A O 1
ATOM 442 N N . SER A 1 76 ? -3.28400 12.16200 26.59800 1.000 63.12300 304 SER A N 1
ATOM 443 C CA . SER A 1 76 ? -4.39000 12.56700 25.73200 1.000 63.53913 304 SER A CA 1
ATOM 444 C C . SER A 1 76 ? -3.93400 13.60200 24.72000 1.000 61.94602 304 SER A C 1
ATOM 445 O O . SER A 1 76 ? -4.31900 13.54800 23.54600 1.000 69.58350 304 SER A O 1
ATOM 448 N N . ARG A 1 77 ? -3.10500 14.54900 25.15900 1.000 66.08063 305 ARG A N 1
ATOM 449 C CA . ARG A 1 77 ? -2.58200 15.56400 24.25500 1.000 68.90083 305 ARG A CA 1
ATOM 450 C C . ARG A 1 77 ? -1.71500 14.93700 23.17600 1.000 67.91929 305 ARG A C 1
ATOM 451 O O . ARG A 1 77 ? -1.77100 15.34200 22.00800 1.000 64.53895 305 ARG A O 1
ATOM 453 N N . VAL A 1 78 ? -0.91100 13.94000 23.54800 1.000 67.82763 306 VAL A N 1
ATOM 454 C CA . VAL A 1 78 ? -0.00900 13.30800 22.59200 1.000 70.70964 306 VAL A CA 1
ATOM 455 C C . VAL A 1 78 ? -0.79800 12.54800 21.53400 1.000 73.13988 306 VAL A C 1
ATOM 456 O O . VAL A 1 78 ? -0.47300 12.60000 20.34200 1.000 75.92013 306 VAL A O 1
ATOM 460 N N . VAL A 1 79 ? -1.85400 11.84400 21.94700 1.000 69.51725 307 VAL A N 1
ATOM 461 C CA . VAL A 1 79 ? -2.69600 11.13000 20.98900 1.000 62.15034 307 VAL A CA 1
ATOM 462 C C . VAL A 1 79 ? -3.36800 12.11300 20.03700 1.000 68.89219 307 VAL A C 1
ATOM 463 O O . VAL A 1 79 ? -3.40300 11.89900 18.81900 1.000 67.92973 307 VAL A O 1
ATOM 467 N N . ARG A 1 80 ? -3.90000 13.21300 20.58200 1.000 75.20497 308 ARG A N 1
ATOM 468 C CA . ARG A 1 80 ? -4.58900 14.20100 19.75600 1.000 77.61900 308 ARG A CA 1
ATOM 469 C C . ARG A 1 80 ? -3.66500 14.78200 18.69000 1.000 83.36385 308 ARG A C 1
ATOM 470 O O . ARG A 1 80 ? -4.06200 14.92600 17.52800 1.000 79.30380 308 ARG A O 1
ATOM 472 N N . HIS A 1 81 ? -2.42600 15.11100 19.06000 1.000 89.38835 309 HIS A N 1
ATOM 473 C CA . HIS A 1 81 ? -1.50300 15.71100 18.10200 1.000 92.99493 309 HIS A CA 1
ATOM 474 C C . HIS A 1 81 ? -0.99900 14.68300 17.09900 1.000 96.02656 309 HIS A C 1
ATOM 475 O O . HIS A 1 81 ? -0.92500 14.97100 15.89900 1.000 103.92135 309 HIS A O 1
ATOM 477 N N . TRP A 1 82 ? -0.65000 13.48100 17.57200 1.000 93.49983 310 TRP A N 1
ATOM 478 C CA . TRP A 1 82 ? -0.11400 12.44200 16.69600 1.000 92.59360 310 TRP A CA 1
ATOM 479 C C . TRP A 1 82 ? -1.04800 12.11500 15.53800 1.000 95.60394 310 TRP A C 1
ATOM 480 O O . TRP A 1 82 ? -0.58400 11.62300 14.50300 1.000 100.13441 310 TRP A O 1
ATOM 482 N N . ILE A 1 83 ? -2.34400 12.37600 15.68900 1.000 93.03962 311 ILE A N 1
ATOM 483 C CA . ILE A 1 83 ? -3.31900 12.13400 14.63600 1.000 90.68065 311 ILE A CA 1
ATOM 484 C C . ILE A 1 83 ? -3.00500 12.97500 13.39600 1.000 97.36657 311 ILE A C 1
ATOM 485 O O . ILE A 1 83 ? -2.95000 14.20800 13.45900 1.000 102.20602 311 ILE A O 1
ATOM 487 N N . GLU A 1 96 ? -11.89200 10.76400 13.51000 1.000 94.04350 324 GLU A N 1
ATOM 488 C CA . GLU A 1 96 ? -11.80700 9.49100 12.80200 1.000 96.34407 324 GLU A CA 1
ATOM 489 C C . GLU A 1 96 ? -11.48600 8.36500 13.77700 1.000 94.59673 324 GLU A C 1
ATOM 490 O O . GLU A 1 96 ? -12.38000 7.81600 14.42800 1.000 95.31669 324 GLU A O 1
ATOM 492 N N . ALA A 1 97 ? -10.19700 8.02700 13.87200 1.000 90.69900 325 ALA A N 1
ATOM 493 C CA . ALA A 1 97 ? -9.70800 7.00200 14.78600 1.000 86.01023 325 ALA A CA 1
ATOM 494 C C . ALA A 1 97 ? -9.28100 7.57300 16.13700 1.000 87.26682 325 ALA A C 1
ATOM 495 O O . ALA A 1 97 ? -8.35300 7.04300 16.76600 1.000 86.02210 325 ALA A O 1
ATOM 497 N N . PHE A 1 98 ? -9.92800 8.65200 16.59200 1.000 83.80355 326 PHE A N 1
ATOM 498 C CA . PHE A 1 98 ? -9.66800 9.20200 17.91600 1.000 79.79991 326 PHE A CA 1
ATOM 499 C C . PHE A 1 98 ? -10.30000 8.37000 19.02200 1.000 77.13899 326 PHE A C 1
ATOM 500 O O . PHE A 1 98 ? -9.91200 8.50600 20.18800 1.000 77.05493 326 PHE A O 1
ATOM 502 N N . GLU A 1 99 ? -11.26500 7.52100 18.68400 1.000 76.57746 327 GLU A N 1
ATOM 503 C CA . GLU A 1 99 ? -11.88200 6.61100 19.63600 1.000 74.49261 327 GLU A CA 1
ATOM 504 C C . GLU A 1 99 ? -11.14900 5.27600 19.73400 1.000 66.45020 327 GLU A C 1
ATOM 505 O O . GLU A 1 99 ? -11.63900 4.36300 20.40500 1.000 69.16026 327 GLU A O 1
ATOM 507 N N . TYR A 1 100 ? -9.98900 5.14100 19.08900 1.000 60.11508 328 TYR A N 1
ATOM 508 C CA . TYR A 1 100 ? -9.30100 3.85400 19.03800 1.000 50.61342 328 TYR A CA 1
ATOM 509 C C . TYR A 1 100 ? -8.41600 3.61400 20.25300 1.000 51.08740 328 TYR A C 1
ATOM 510 O O . TYR A 1 100 ? -8.49500 2.55300 20.88300 1.000 53.24958 328 TYR A O 1
ATOM 519 N N . THR A 1 101 ? -7.55100 4.57800 20.56500 1.000 50.90975 329 THR A N 1
ATOM 520 C CA . THR A 1 101 ? -6.70000 4.53000 21.74500 1.000 47.49964 329 THR A CA 1
ATOM 521 C C . THR A 1 101 ? -7.38700 5.26200 22.89200 1.000 54.36167 329 THR A C 1
ATOM 522 O O . THR A 1 101 ? -7.64700 6.46600 22.80200 1.000 56.39185 329 THR A O 1
ATOM 526 N N . ILE A 1 102 ? -7.66600 4.53600 23.97000 1.000 53.42608 330 ILE A N 1
ATOM 527 C CA . ILE A 1 102 ? -8.49400 5.02300 25.06500 1.000 47.76472 330 ILE A CA 1
ATOM 528 C C . ILE A 1 102 ? -7.61600 5.18900 26.29400 1.000 46.44022 330 ILE A C 1
ATOM 529 O O . ILE A 1 102 ? -7.09900 4.20300 26.83300 1.000 51.83096 330 ILE A O 1
ATOM 534 N N . ILE A 1 103 ? -7.45600 6.42600 26.74100 1.000 47.38010 331 ILE A N 1
ATOM 535 C CA . ILE A 1 103 ? -6.71800 6.72300 27.96800 1.000 49.40576 331 ILE A CA 1
ATOM 536 C C . ILE A 1 103 ? -7.69900 6.71100 29.13500 1.000 52.92248 331 ILE A C 1
ATOM 537 O O . ILE A 1 103 ? -8.73600 7.38000 29.08600 1.000 58.39061 331 ILE A O 1
ATOM 542 N N . THR A 1 104 ? -7.39500 5.92300 30.16900 1.000 48.89178 332 THR A N 1
ATOM 543 C CA . THR A 1 104 ? -8.30600 5.75800 31.29700 1.000 50.53275 332 THR A CA 1
ATOM 544 C C . THR A 1 104 ? -7.50300 5.57800 32.58700 1.000 56.81060 332 THR A C 1
ATOM 545 O O . THR A 1 104 ? -6.26300 5.58400 32.58600 1.000 49.55971 332 THR A O 1
ATOM 549 N N . ASP A 1 105 ? -8.22800 5.41700 33.69900 1.000 52.42632 333 ASP A N 1
ATOM 550 C CA . ASP A 1 105 ? -7.64600 5.50300 35.03200 1.000 53.30501 333 ASP A CA 1
ATOM 551 C C . ASP A 1 105 ? -7.36800 4.14500 35.67100 1.000 56.74991 333 ASP A C 1
ATOM 552 O O . ASP A 1 105 ? -6.36700 4.00100 36.37500 1.000 63.38054 333 ASP A O 1
ATOM 557 N N . SER A 1 106 ? -8.20400 3.13600 35.42300 1.000 52.92003 334 SER A N 1
ATOM 558 C CA . SER A 1 106 ? -8.11500 1.87700 36.15100 1.000 53.10625 334 SER A CA 1
ATOM 559 C C . SER A 1 106 ? -8.52700 0.71200 35.26500 1.000 56.68627 334 SER A C 1
ATOM 560 O O . SER A 1 106 ? -9.35400 0.86600 34.36300 1.000 52.04074 334 SER A O 1
ATOM 563 N N . LEU A 1 107 ? -7.98000 -0.46900 35.57800 1.000 52.53280 335 LEU A N 1
ATOM 564 C CA . LEU A 1 107 ? -8.42600 -1.70400 34.94300 1.000 54.85658 335 LEU A CA 1
ATOM 565 C C . LEU A 1 107 ? -9.92500 -1.90500 35.09500 1.000 56.80387 335 LEU A C 1
ATOM 566 O O . LEU A 1 107 ? -10.56900 -2.46000 34.19800 1.000 53.51033 335 LEU A O 1
ATOM 571 N N . ALA A 1 108 ? -10.49600 -1.46500 36.22100 1.000 62.00500 336 ALA A N 1
ATOM 572 C CA . ALA A 1 108 ? -11.94100 -1.54200 36.39700 1.000 64.53754 336 ALA A CA 1
ATOM 573 C C . ALA A 1 108 ? -12.66500 -0.76100 35.30900 1.000 62.65428 336 ALA A C 1
ATOM 574 O O . ALA A 1 108 ? -13.68100 -1.22100 34.77700 1.000 57.83732 336 ALA A O 1
ATOM 576 N N . SER A 1 109 ? -12.15400 0.42600 34.96900 1.000 56.22014 337 SER A N 1
ATOM 577 C CA . SER A 1 109 ? -12.75200 1.21900 33.90200 1.000 56.10321 337 SER A CA 1
ATOM 578 C C . SER A 1 109 ? -12.59100 0.53200 32.54800 1.000 61.15720 337 SER A C 1
ATOM 579 O O . SER A 1 109 ? -13.52100 0.52800 31.73000 1.000 54.73867 337 SER A O 1
ATOM 582 N N . VAL A 1 110 ? -11.41800 -0.05400 32.29600 1.000 52.18194 338 VAL A N 1
ATOM 583 C CA . VAL A 1 110 ? -11.22300 -0.81100 31.05800 1.000 52.49060 338 VAL A CA 1
ATOM 584 C C . VAL A 1 110 ? -12.27700 -1.90300 30.93700 1.000 55.93086 338 VAL A C 1
ATOM 585 O O . VAL A 1 110 ? -12.89200 -2.08200 29.87800 1.000 51.64248 338 VAL A O 1
ATOM 589 N N . ILE A 1 111 ? -12.51400 -2.63800 32.03200 1.000 52.94272 339 ILE A N 1
ATOM 590 C CA . ILE A 1 111 ? -13.41900 -3.78200 31.96900 1.000 54.13474 339 ILE A CA 1
ATOM 591 C C . ILE A 1 111 ? -14.84200 -3.32000 31.70100 1.000 58.44301 339 ILE A C 1
ATOM 592 O O . ILE A 1 111 ? -15.56500 -3.92100 30.89500 1.000 56.45414 339 ILE A O 1
ATOM 597 N N . LYS A 1 112 ? -15.26400 -2.23500 32.36300 1.000 57.48084 340 LYS A N 1
ATOM 598 C CA . LYS A 1 112 ? -16.61700 -1.72400 32.16800 1.000 59.61729 340 LYS A CA 1
ATOM 599 C C . LYS A 1 112 ? -16.83900 -1.25200 30.73600 1.000 58.67000 340 LYS A C 1
ATOM 600 O O . LYS A 1 112 ? -17.97200 -1.29200 30.24100 1.000 60.21527 340 LYS A O 1
ATOM 602 N N . SER A 1 113 ? -15.78100 -0.79700 30.05900 1.000 56.38414 341 SER A N 1
ATOM 603 C CA . SER A 1 113 ? -15.92900 -0.31300 28.69100 1.000 55.65380 341 SER A CA 1
ATOM 604 C C . SER A 1 113 ? -16.13800 -1.47400 27.72300 1.000 55.07026 341 SER A C 1
ATOM 605 O O . SER A 1 113 ? -17.08200 -1.46900 26.92400 1.000 56.12524 341 SER A O 1
ATOM 608 N N . ILE A 1 114 ? -15.26900 -2.48600 27.81100 1.000 53.61208 342 ILE A N 1
ATOM 609 C CA . ILE A 1 114 ? -15.40600 -3.71600 27.03200 1.000 53.27376 342 ILE A CA 1
ATOM 610 C C . ILE A 1 114 ? -16.78300 -4.33800 27.24200 1.000 61.34267 342 ILE A C 1
ATOM 611 O O . ILE A 1 114 ? -17.47700 -4.70000 26.28300 1.000 56.25642 342 ILE A O 1
ATOM 616 N N . GLU A 1 115 ? -17.18600 -4.49800 28.50700 1.000 57.20456 343 GLU A N 1
ATOM 617 C CA . GLU A 1 115 ? -18.50200 -5.06200 28.80500 1.000 60.52671 343 GLU A CA 1
ATOM 618 C C . GLU A 1 115 ? -19.61100 -4.29900 28.09100 1.000 61.29862 343 GLU A C 1
ATOM 619 O O . GLU A 1 115 ? -20.57800 -4.89900 27.60700 1.000 62.86896 343 GLU A O 1
ATOM 625 N N . GLU A 1 116 ? -19.48000 -2.97100 28.01600 1.000 60.99584 344 GLU A N 1
ATOM 626 C CA . GLU A 1 116 ? -20.42500 -2.14400 27.27100 1.000 67.31098 344 GLU A CA 1
ATOM 627 C C . GLU A 1 116 ? -20.34700 -2.41800 25.76700 1.000 69.82309 344 GLU A C 1
ATOM 628 O O . GLU A 1 116 ? -21.37900 -2.54400 25.09000 1.000 62.87807 344 GLU A O 1
ATOM 634 N N . LYS A 1 117 ? -19.12800 -2.52400 25.23000 1.000 58.64025 345 LYS A N 1
ATOM 635 C CA . LYS A 1 117 ? -18.96400 -2.74300 23.79800 1.000 61.16076 345 LYS A CA 1
ATOM 636 C C . LYS A 1 117 ? -19.35500 -4.15500 23.38600 1.000 59.97420 345 LYS A C 1
ATOM 637 O O . LYS A 1 117 ? -19.83500 -4.35900 22.26700 1.000 62.16990 345 LYS A O 1
ATOM 643 N N . GLU A 1 118 ? -19.16900 -5.13800 24.26700 1.000 58.28393 346 GLU A N 1
ATOM 644 C CA . GLU A 1 118 ? -19.29500 -6.54000 23.88600 1.000 58.57053 346 GLU A CA 1
ATOM 645 C C . GLU A 1 118 ? -20.50300 -7.23400 24.49400 1.000 62.78833 346 GLU A C 1
ATOM 646 O O . GLU A 1 118 ? -20.80600 -8.36400 24.09400 1.000 64.82002 346 GLU A O 1
ATOM 652 N N . SER A 1 119 ? -21.19300 -6.59900 25.44500 1.000 62.96611 347 SER A N 1
ATOM 653 C CA . SER A 1 119 ? -22.30300 -7.22600 26.16700 1.000 68.67437 347 SER A CA 1
ATOM 654 C C . SER A 1 119 ? -21.84900 -8.51700 26.84100 1.000 67.78489 347 SER A C 1
ATOM 655 O O . SER A 1 119 ? -22.54900 -9.53300 26.82700 1.000 67.60776 347 SER A O 1
ATOM 658 N N . GLY A 1 120 ? -20.66200 -8.46900 27.43300 1.000 67.20486 348 GLY A N 1
ATOM 659 C CA . GLY A 1 120 ? -20.08400 -9.63700 28.07100 1.000 65.52794 348 GLY A CA 1
ATOM 660 C C . GLY A 1 120 ? -18.71000 -9.29400 28.60700 1.000 67.78580 348 GLY A C 1
ATOM 661 O O . GLY A 1 120 ? -18.03600 -8.37800 28.12000 1.000 61.88912 348 GLY A O 1
ATOM 662 N N . SER A 1 121 ? -18.30500 -10.06200 29.62300 1.000 70.07172 349 SER A N 1
ATOM 663 C CA . SER A 1 121 ? -17.04400 -9.75400 30.29200 1.000 66.06966 349 SER A CA 1
ATOM 664 C C . SER A 1 121 ? -15.88500 -10.51800 29.65400 1.000 57.57452 349 SER A C 1
ATOM 665 O O . SER A 1 121 ? -16.00600 -11.71500 29.37700 1.000 58.19436 349 SER A O 1
ATOM 668 N N . PRO A 1 122 ? -14.76200 -9.83600 29.44200 1.000 55.27650 350 PRO A N 1
ATOM 669 C CA . PRO A 1 122 ? -13.63000 -10.45300 28.74600 1.000 62.18777 350 PRO A CA 1
ATOM 670 C C . PRO A 1 122 ? -12.86900 -11.41700 29.64100 1.000 53.40970 350 PRO A C 1
ATOM 671 O O . PRO A 1 122 ? -12.94500 -11.36400 30.86600 1.000 54.51272 350 PRO A O 1
ATOM 675 N N . ILE A 1 123 ? -12.11600 -12.30200 28.99900 1.000 56.30927 351 ILE A N 1
ATOM 676 C CA . ILE A 1 123 ? -11.14200 -13.13300 29.70200 1.000 54.02193 351 ILE A CA 1
ATOM 677 C C . ILE A 1 123 ? -9.89100 -12.29500 29.94100 1.000 51.43197 351 ILE A C 1
ATOM 678 O O . ILE A 1 123 ? -9.31000 -11.75100 28.99900 1.000 62.11479 351 ILE A O 1
ATOM 683 N N . ILE A 1 124 ? -9.47500 -12.19100 31.19700 1.000 51.72786 352 ILE A N 1
ATOM 684 C CA . ILE A 1 124 ? -8.36400 -11.32900 31.58900 1.000 56.23093 352 ILE A CA 1
ATOM 685 C C . ILE A 1 124 ? -7.07700 -12.14200 31.54900 1.000 51.73258 352 ILE A C 1
ATOM 686 O O . ILE A 1 124 ? -6.92900 -13.11600 32.29600 1.000 54.58853 352 ILE A O 1
ATOM 691 N N . ILE A 1 125 ? -6.14300 -11.74100 30.68400 1.000 47.49192 353 ILE A N 1
ATOM 692 C CA . ILE A 1 125 ? -4.87200 -12.44100 30.50800 1.000 46.91918 353 ILE A CA 1
ATOM 693 C C . ILE A 1 125 ? -3.74000 -11.44800 30.72800 1.000 50.20998 353 ILE A C 1
ATOM 694 O O . ILE A 1 125 ? -3.66400 -10.42900 30.03400 1.000 51.05777 353 ILE A O 1
ATOM 699 N N . ALA A 1 126 ? -2.86700 -11.74500 31.69000 1.000 46.29699 354 ALA A N 1
ATOM 700 C CA . ALA A 1 126 ? -1.69300 -10.93200 31.97300 1.000 47.75284 354 ALA A CA 1
ATOM 701 C C . ALA A 1 126 ? -0.48700 -11.48300 31.23000 1.000 44.22794 354 ALA A C 1
ATOM 702 O O . ALA A 1 126 ? -0.41900 -12.67500 30.93100 1.000 43.91847 354 ALA A O 1
ATOM 704 N N . THR A 1 127 ? 0.48400 -10.61000 30.97500 1.000 46.58279 355 THR A N 1
ATOM 705 C CA . THR A 1 127 ? 1.75500 -10.98300 30.36700 1.000 41.58143 355 THR A CA 1
ATOM 706 C C . THR A 1 127 ? 2.90100 -10.61400 31.30200 1.000 41.76771 355 THR A C 1
ATOM 707 O O . THR A 1 127 ? 2.79500 -9.66400 32.07700 1.000 46.66767 355 THR A O 1
ATOM 711 N N . THR A 1 128 ? 3.99900 -11.36000 31.22000 1.000 42.04233 356 THR A N 1
ATOM 712 C CA . THR A 1 128 ? 5.16500 -11.12300 32.06600 1.000 42.34962 356 THR A CA 1
ATOM 713 C C . THR A 1 128 ? 6.34700 -11.91300 31.52500 1.000 42.46967 356 THR A C 1
ATOM 714 O O . THR A 1 128 ? 6.17500 -12.93700 30.85300 1.000 42.64487 356 THR A O 1
ATOM 718 N N . ALA A 1 129 ? 7.54900 -11.42800 31.83200 1.000 47.29658 357 ALA A N 1
ATOM 719 C CA . ALA A 1 129 ? 8.76900 -12.14700 31.48600 1.000 51.54324 357 ALA A CA 1
ATOM 720 C C . ALA A 1 129 ? 9.12400 -13.23800 32.49300 1.000 44.97345 357 ALA A C 1
ATOM 721 O O . ALA A 1 129 ? 10.00600 -14.05300 32.20400 1.000 45.13441 357 ALA A O 1
ATOM 723 N N . ARG A 1 130 ? 8.45500 -13.28900 33.65000 1.000 45.15191 358 ARG A N 1
ATOM 724 C CA . ARG A 1 130 ? 8.72500 -14.30500 34.65900 1.000 51.16971 358 ARG A CA 1
ATOM 725 C C . ARG A 1 130 ? 7.80000 -15.49600 34.44600 1.000 51.27635 358 ARG A C 1
ATOM 726 O O . ARG A 1 130 ? 6.57700 -15.34000 34.42600 1.000 53.58653 358 ARG A O 1
ATOM 728 N N . TYR A 1 131 ? 8.38100 -16.68200 34.29900 1.000 48.27873 359 TYR A N 1
ATOM 729 C CA . TYR A 1 131 ? 7.56600 -17.86900 34.08900 1.000 49.07239 359 TYR A CA 1
ATOM 730 C C . TYR A 1 131 ? 6.73300 -18.17800 35.33400 1.000 57.83821 359 TYR A C 1
ATOM 731 O O . TYR A 1 131 ? 7.26900 -18.26800 36.44300 1.000 51.64192 359 TYR A O 1
ATOM 740 N N . GLN A 1 132 ? 5.41700 -18.31400 35.14800 1.000 53.34046 360 GLN A N 1
ATOM 741 C CA . GLN A 1 132 ? 4.51200 -18.85100 36.16000 1.000 56.61738 360 GLN A CA 1
ATOM 742 C C . GLN A 1 132 ? 4.20600 -20.30100 35.82500 1.000 56.72272 360 GLN A C 1
ATOM 743 O O . GLN A 1 132 ? 3.99300 -20.64300 34.65400 1.000 52.64921 360 GLN A O 1
ATOM 749 N N . GLN A 1 133 ? 4.15100 -21.14100 36.86400 1.000 55.48850 361 GLN A N 1
ATOM 750 C CA . GLN A 1 133 ? 3.86100 -22.55900 36.67800 1.000 57.16633 361 GLN A CA 1
ATOM 751 C C . GLN A 1 133 ? 2.52000 -22.78200 35.99300 1.000 57.05103 361 GLN A C 1
ATOM 752 O O . GLN A 1 133 ? 2.36000 -23.76800 35.26600 1.000 57.71017 361 GLN A O 1
ATOM 758 N N . LYS A 1 134 ? 1.54700 -21.89800 36.22100 1.000 56.45720 362 LYS A N 1
ATOM 759 C CA . LYS A 1 134 ? 0.21300 -22.01100 35.63800 1.000 56.53489 362 LYS A CA 1
ATOM 760 C C . LYS A 1 134 ? 0.10600 -21.39800 34.24300 1.000 57.60652 362 LYS A C 1
ATOM 761 O O . LYS A 1 134 ? -1.00000 -21.35000 33.68900 1.000 54.31992 362 LYS A O 1
ATOM 767 N N . ALA A 1 135 ? 1.21500 -20.92200 33.67900 1.000 52.77193 363 ALA A N 1
ATOM 768 C CA . ALA A 1 135 ? 1.17400 -20.21000 32.40800 1.000 52.62593 363 ALA A CA 1
ATOM 769 C C . ALA A 1 135 ? 0.59700 -21.08700 31.30100 1.000 51.26776 363 ALA A C 1
ATOM 770 O O . ALA A 1 135 ? 0.80000 -22.30300 31.27500 1.000 52.73015 363 ALA A O 1
ATOM 772 N N . ILE A 1 136 ? -0.11900 -20.45800 30.37900 1.000 50.15669 364 ILE A N 1
ATOM 773 C CA . ILE A 1 136 ? -0.65200 -21.13900 29.21900 1.000 51.57552 364 ILE A CA 1
ATOM 774 C C . ILE A 1 136 ? 0.07300 -20.65900 27.97500 1.000 49.62554 364 ILE A C 1
ATOM 775 O O . ILE A 1 136 ? 0.72000 -19.60800 27.95800 1.000 47.55514 364 ILE A O 1
ATOM 780 N N . SER A 1 137 ? -0.02200 -21.43400 26.90000 1.000 49.55001 365 SER A N 1
ATOM 781 C CA . SER A 1 137 ? 0.52500 -21.05800 25.60600 1.000 52.13410 365 SER A CA 1
ATOM 782 C C . SER A 1 137 ? -0.51400 -20.30200 24.78300 1.000 54.01308 365 SER A C 1
ATOM 783 O O . SER A 1 137 ? -1.69900 -20.25900 25.11900 1.000 48.27612 365 SER A O 1
ATOM 786 N N . ILE A 1 138 ? -0.04800 -19.70800 23.67600 1.000 46.78430 366 ILE A N 1
ATOM 787 C CA . ILE A 1 138 ? -0.97200 -19.10000 22.71900 1.000 52.50427 366 ILE A CA 1
ATOM 788 C C . ILE A 1 138 ? -1.95900 -20.14000 22.19900 1.000 48.50118 366 ILE A C 1
ATOM 789 O O . ILE A 1 138 ? -3.16400 -19.87600 22.09000 1.000 48.51538 366 ILE A O 1
ATOM 794 N N . GLU A 1 139 ? -1.46600 -21.34200 21.87700 1.000 49.16325 367 GLU A N 1
ATOM 795 C CA . GLU A 1 139 ? -2.34500 -22.40000 21.38400 1.000 52.27030 367 GLU A CA 1
ATOM 796 C C . GLU A 1 139 ? -3.43300 -22.73500 22.39000 1.000 55.29096 367 GLU A C 1
ATOM 797 O O . GLU A 1 139 ? -4.60500 -22.87700 22.02300 1.000 53.89048 367 GLU A O 1
ATOM 803 N N . LYS A 1 140 ? -3.05700 -22.88300 23.66500 1.000 52.01236 368 LYS A N 1
ATOM 804 C CA . LYS A 1 140 ? -4.03900 -23.06300 24.72600 1.000 53.05321 368 LYS A CA 1
ATOM 805 C C . LYS A 1 140 ? -5.00100 -21.88500 24.78000 1.000 53.66142 368 LYS A C 1
ATOM 806 O O . LYS A 1 140 ? -6.22100 -22.06900 24.88400 1.000 53.36335 368 LYS A O 1
ATOM 812 N N . LEU A 1 141 ? -4.45800 -20.66200 24.73600 1.000 50.22753 369 LEU A N 1
ATOM 813 C CA . LEU A 1 141 ? -5.29000 -19.46500 24.72600 1.000 58.91626 369 LEU A CA 1
ATOM 814 C C . LEU A 1 141 ? -6.35000 -19.55000 23.63600 1.000 60.84671 369 LEU A C 1
ATOM 815 O O . LEU A 1 141 ? -7.53900 -19.31700 23.88500 1.000 60.68599 369 LEU A O 1
ATOM 820 N N . LYS A 1 142 ? -5.92900 -19.89600 22.41800 1.000 56.15865 370 LYS A N 1
ATOM 821 C CA . LYS A 1 142 ? -6.87300 -20.11100 21.32600 1.000 63.98341 370 LYS A CA 1
ATOM 822 C C . LYS A 1 142 ? -7.99100 -21.06400 21.73200 1.000 69.07276 370 LYS A C 1
ATOM 823 O O . LYS A 1 142 ? -9.16600 -20.81100 21.44700 1.000 69.82869 370 LYS A O 1
ATOM 829 N N . GLU A 1 143 ? -7.64500 -22.15500 22.41900 1.000 70.82661 371 GLU A N 1
ATOM 830 C CA . GLU A 1 143 ? -8.63900 -23.16600 22.76600 1.000 73.45825 371 GLU A CA 1
ATOM 831 C C . GLU A 1 143 ? -9.64900 -22.63500 23.77800 1.000 74.00767 371 GLU A C 1
ATOM 832 O O . GLU A 1 143 ? -10.85900 -22.83700 23.62400 1.000 78.91736 371 GLU A O 1
ATOM 838 N N . ILE A 1 144 ? -9.17300 -21.95500 24.82600 1.000 70.93523 372 ILE A N 1
ATOM 839 C CA . ILE A 1 144 ? -10.05900 -21.52700 25.90900 1.000 71.26178 372 ILE A CA 1
ATOM 840 C C . ILE A 1 144 ? -10.78100 -20.22500 25.60700 1.000 70.40511 372 ILE A C 1
ATOM 841 O O . ILE A 1 144 ? -11.53800 -19.73700 26.45600 1.000 72.99537 372 ILE A O 1
ATOM 843 N N . ALA A 1 145 ? -10.59600 -19.65800 24.41800 1.000 66.87523 373 ALA A N 1
ATOM 844 C CA . ALA A 1 145 ? -11.07300 -18.31000 24.11200 1.000 68.31740 373 ALA A CA 1
ATOM 845 C C . ALA A 1 145 ? -12.46000 -18.38400 23.48700 1.000 76.65330 373 ALA A C 1
ATOM 846 O O . ALA A 1 145 ? -12.61400 -18.38800 22.26600 1.000 80.95077 373 ALA A O 1
ATOM 848 N N . ASP A 1 146 ? -13.48800 -18.41700 24.33300 1.000 78.23582 374 ASP A N 1
ATOM 849 C CA . ASP A 1 146 ? -14.87000 -18.45800 23.87400 1.000 75.61672 374 ASP A CA 1
ATOM 850 C C . ASP A 1 146 ? -15.56100 -17.10200 23.95300 1.000 73.56441 374 ASP A C 1
ATOM 851 O O . ASP A 1 146 ? -16.76900 -17.02000 23.72000 1.000 83.22358 374 ASP A O 1
ATOM 856 N N A ARG A 1 147 ? -14.82400 -16.04100 24.26900 0.630 68.25006 375 ARG A N 1
ATOM 857 N N B ARG A 1 147 ? -14.82500 -16.04000 24.26600 0.370 68.03562 375 ARG A N 1
ATOM 858 C CA A ARG A 1 147 ? -15.41100 -14.71600 24.42800 0.630 65.04647 375 ARG A CA 1
ATOM 859 C CA B ARG A 1 147 ? -15.41300 -14.71400 24.41900 0.370 65.16981 375 ARG A CA 1
ATOM 860 C C A ARG A 1 147 ? -14.32900 -13.66300 24.19300 0.630 62.14662 375 ARG A C 1
ATOM 861 C C B ARG A 1 147 ? -14.32500 -13.66200 24.21300 0.370 62.00890 375 ARG A C 1
ATOM 862 O O A ARG A 1 147 ? -13.18200 -14.03300 23.90600 0.630 59.27504 375 ARG A O 1
ATOM 863 O O B ARG A 1 147 ? -13.16900 -14.03200 23.96600 0.370 59.59961 375 ARG A O 1
ATOM 878 N N . PRO A 1 148 ? -14.64200 -12.36000 24.26100 1.000 61.21631 376 PRO A N 1
ATOM 879 C CA . PRO A 1 148 ? -13.58900 -11.34900 24.08500 1.000 55.87382 376 PRO A CA 1
ATOM 880 C C . PRO A 1 148 ? -12.43200 -11.52500 25.05800 1.000 55.02144 376 PRO A C 1
ATOM 881 O O . PRO A 1 148 ? -12.59400 -11.99700 26.18400 1.000 51.16230 376 PRO A O 1
ATOM 885 N N . ILE A 1 149 ? -11.24800 -11.13500 24.60300 1.000 53.69391 377 ILE A N 1
ATOM 886 C CA . ILE A 1 149 ? -10.01000 -11.30800 25.34900 1.000 52.19884 377 ILE A CA 1
ATOM 887 C C . ILE A 1 149 ? -9.42200 -9.93900 25.64900 1.000 52.30400 377 ILE A C 1
ATOM 888 O O . ILE A 1 149 ? -9.31700 -9.09200 24.75500 1.000 47.86033 377 ILE A O 1
ATOM 893 N N . LEU A 1 150 ? -9.03000 -9.72700 26.90600 1.000 46.11025 378 LEU A N 1
ATOM 894 C CA . LEU A 1 150 ? -8.31000 -8.52600 27.30600 1.000 52.40693 378 LEU A CA 1
ATOM 895 C C . LEU A 1 150 ? -6.89500 -8.92200 27.68400 1.000 47.81166 378 LEU A C 1
ATOM 896 O O . LEU A 1 150 ? -6.70000 -9.65100 28.66100 1.000 50.28237 378 LEU A O 1
ATOM 901 N N . LEU A 1 151 ? -5.92000 -8.43400 26.92200 1.000 45.11568 379 LEU A N 1
ATOM 902 C CA . LEU A 1 151 ? -4.50900 -8.70800 27.16300 1.000 43.75419 379 LEU A CA 1
ATOM 903 C C . LEU A 1 151 ? -3.91500 -7.54000 27.92800 1.000 43.78186 379 LEU A C 1
ATOM 904 O O . LEU A 1 151 ? -4.04100 -6.38600 27.50000 1.000 44.30298 379 LEU A O 1
ATOM 909 N N . LEU A 1 152 ? -3.25500 -7.84600 29.04500 1.000 45.00245 380 LEU A N 1
ATOM 910 C CA . LEU A 1 152 ? -2.68000 -6.85200 29.93900 1.000 41.73367 380 LEU A CA 1
ATOM 911 C C . LEU A 1 152 ? -1.16900 -6.80400 29.77100 1.000 42.06284 380 LEU A C 1
ATOM 912 O O . LEU A 1 152 ? -0.50200 -7.83800 29.84300 1.000 47.42820 380 LEU A O 1
ATOM 917 N N . PHE A 1 153 ? -0.62600 -5.60600 29.60200 1.000 40.32742 381 PHE A N 1
ATOM 918 C CA . PHE A 1 153 ? 0.81600 -5.42200 29.56400 1.000 39.91857 381 PHE A CA 1
ATOM 919 C C . PHE A 1 153 ? 1.23400 -4.41100 30.61800 1.000 45.32793 381 PHE A C 1
ATOM 920 O O . PHE A 1 153 ? 0.51800 -3.43700 30.86600 1.000 40.63942 381 PHE A O 1
ATOM 928 N N . GLY A 1 154 ? 2.40800 -4.62800 31.21400 1.000 43.65968 382 GLY A N 1
ATOM 929 C CA . GLY A 1 154 ? 2.90600 -3.76500 32.26300 1.000 41.67921 382 GLY A CA 1
ATOM 930 C C . GLY A 1 154 ? 3.98500 -2.80100 31.78400 1.000 44.34174 382 GLY A C 1
ATOM 931 O O . GLY A 1 154 ? 4.40100 -2.79600 30.62600 1.000 41.30311 382 GLY A O 1
ATOM 932 N N . THR A 1 155 ? 4.43400 -1.96700 32.72300 1.000 42.03611 383 THR A N 1
ATOM 933 C CA . THR A 1 155 ? 5.56200 -1.06500 32.50200 1.000 41.41981 383 THR A CA 1
ATOM 934 C C . THR A 1 155 ? 6.51400 -1.20800 33.68600 1.000 43.97634 383 THR A C 1
ATOM 935 O O . THR A 1 155 ? 6.31400 -2.04800 34.57300 1.000 42.89919 383 THR A O 1
ATOM 939 N N . GLY A 1 156 ? 7.54500 -0.36800 33.70600 1.000 42.75202 384 GLY A N 1
ATOM 940 C CA . GLY A 1 156 ? 8.57900 -0.52000 34.72000 1.000 47.90702 384 GLY A CA 1
ATOM 941 C C . GLY A 1 156 ? 9.17500 -1.90900 34.62200 1.000 54.97400 384 GLY A C 1
ATOM 942 O O . GLY A 1 156 ? 9.62000 -2.33600 33.54900 1.000 52.10310 384 GLY A O 1
ATOM 943 N N . TRP A 1 157 ? 9.15500 -2.64400 35.74200 1.000 53.18416 385 TRP A N 1
ATOM 944 C CA . TRP A 1 157 ? 9.68200 -4.00600 35.79700 1.000 50.36792 385 TRP A CA 1
ATOM 945 C C . TRP A 1 157 ? 8.57800 -5.05800 35.83000 1.000 47.83312 385 TRP A C 1
ATOM 946 O O . TRP A 1 157 ? 8.82000 -6.19200 36.24600 1.000 49.06492 385 TRP A O 1
ATOM 957 N N . GLY A 1 158 ? 7.37600 -4.71100 35.38900 1.000 51.18265 386 GLY A N 1
ATOM 958 C CA . GLY A 1 158 ? 6.31000 -5.68000 35.22600 1.000 46.38631 386 GLY A CA 1
ATOM 959 C C . GLY A 1 158 ? 5.30900 -5.63600 36.36300 1.000 51.29299 386 GLY A C 1
ATOM 960 O O . GLY A 1 158 ? 5.42300 -4.86500 37.31800 1.000 51.35349 386 GLY A O 1
ATOM 961 N N . PHE A 1 159 ? 4.29600 -6.48600 36.23900 1.000 47.60632 387 PHE A N 1
ATOM 962 C CA . PHE A 1 159 ? 3.24500 -6.52300 37.24300 1.000 52.47109 387 PHE A CA 1
ATOM 963 C C . PHE A 1 159 ? 3.78500 -7.01300 38.57100 1.000 47.38794 387 PHE A C 1
ATOM 964 O O . PHE A 1 159 ? 4.70000 -7.83700 38.62600 1.000 52.33945 387 PHE A O 1
ATOM 972 N N . VAL A 1 160 ? 3.19300 -6.50900 39.65000 1.000 48.84005 388 VAL A N 1
ATOM 973 C CA . VAL A 1 160 ? 3.38100 -7.13500 40.95400 1.000 58.76306 388 VAL A CA 1
ATOM 974 C C . VAL A 1 160 ? 2.64700 -8.47100 40.93500 1.000 60.45299 388 VAL A C 1
ATOM 975 O O . VAL A 1 160 ? 1.80400 -8.71300 40.06100 1.000 54.42690 388 VAL A O 1
ATOM 979 N N . ASP A 1 161 ? 2.96600 -9.34800 41.89200 1.000 57.88293 389 ASP A N 1
ATOM 980 C CA . ASP A 1 161 ? 2.39800 -10.69200 41.90100 1.000 70.22837 389 ASP A CA 1
ATOM 981 C C . ASP A 1 161 ? 0.88000 -10.68600 42.01800 1.000 75.36430 389 ASP A C 1
ATOM 982 O O . ASP A 1 161 ? 0.23900 -11.67200 41.64200 1.000 81.99626 389 ASP A O 1
ATOM 987 N N . ASP A 1 162 ? 0.29100 -9.59400 42.50600 1.000 67.85920 390 ASP A N 1
ATOM 988 C CA . ASP A 1 162 ? -1.15000 -9.56500 42.71500 1.000 68.69093 390 ASP A CA 1
ATOM 989 C C . ASP A 1 162 ? -1.90500 -9.65900 41.39700 1.000 69.04610 390 ASP A C 1
ATOM 990 O O . ASP A 1 162 ? -2.89700 -10.39000 41.29700 1.000 70.17155 390 ASP A O 1
ATOM 995 N N . ILE A 1 163 ? -1.45400 -8.92100 40.37900 1.000 67.12743 391 ILE A N 1
ATOM 996 C CA . ILE A 1 163 ? -2.14000 -8.92700 39.08900 1.000 64.81220 391 ILE A CA 1
ATOM 997 C C . ILE A 1 163 ? -2.04400 -10.30000 38.43600 1.000 63.45017 391 ILE A C 1
ATOM 998 O O . ILE A 1 163 ? -3.01900 -10.80100 37.86500 1.000 67.28035 391 ILE A O 1
ATOM 1003 N N . LEU A 1 164 ? -0.86400 -10.92100 38.49000 1.000 54.13088 392 LEU A N 1
ATOM 1004 C CA . LEU A 1 164 ? -0.70700 -12.25900 37.92700 1.000 59.30411 392 LEU A CA 1
ATOM 1005 C C . LEU A 1 164 ? -1.59100 -13.27000 38.65100 1.000 67.24647 392 LEU A C 1
ATOM 1006 O O . LEU A 1 164 ? -2.13400 -14.19100 38.03000 1.000 70.26594 392 LEU A O 1
ATOM 1011 N N . GLU A 1 165 ? -1.73400 -13.12300 39.97000 1.000 67.94279 393 GLU A N 1
ATOM 1012 C CA . GLU A 1 165 ? -2.66000 -13.96900 40.71800 1.000 72.40381 393 GLU A CA 1
ATOM 1013 C C . GLU A 1 165 ? -4.10200 -13.69900 40.31000 1.000 73.11131 393 GLU A C 1
ATOM 1014 O O . GLU A 1 165 ? -4.90200 -14.63000 40.19000 1.000 76.21631 393 GLU A O 1
ATOM 1020 N N . PHE A 1 166 ? -4.44200 -12.43200 40.07400 1.000 76.03868 394 PHE A N 1
ATOM 1021 C CA . PHE A 1 166 ? -5.83200 -12.04100 39.85400 1.000 79.81853 394 PHE A CA 1
ATOM 1022 C C . PHE A 1 166 ? -6.32200 -12.41900 38.45600 1.000 76.54965 394 PHE A C 1
ATOM 1023 O O . PHE A 1 166 ? -7.51600 -12.68900 38.27400 1.000 76.30502 394 PHE A O 1
ATOM 1031 N N . ALA A 1 167 ? -5.42900 -12.44700 37.46700 1.000 68.15500 395 ALA A N 1
ATOM 1032 C CA . ALA A 1 167 ? -5.84400 -12.68300 36.09000 1.000 57.12258 395 ALA A CA 1
ATOM 1033 C C . ALA A 1 167 ? -6.47600 -14.06300 35.93300 1.000 60.49401 395 ALA A C 1
ATOM 1034 O O . ALA A 1 167 ? -6.16800 -15.00300 36.66900 1.000 60.31740 395 ALA A O 1
ATOM 1036 N N . ASP A 1 168 ? -7.38800 -14.17100 34.96600 1.000 56.92492 396 ASP A N 1
ATOM 1037 C CA . ASP A 1 168 ? -7.91600 -15.47800 34.59300 1.000 57.53839 396 ASP A CA 1
ATOM 1038 C C . ASP A 1 168 ? -6.79500 -16.40600 34.14900 1.000 55.37824 396 ASP A C 1
ATOM 1039 O O . ASP A 1 168 ? -6.71200 -17.55800 34.59000 1.000 55.88442 396 ASP A O 1
ATOM 1044 N N . TYR A 1 169 ? -5.93200 -15.91700 33.25400 1.000 49.33142 397 TYR A N 1
ATOM 1045 C CA . TYR A 1 169 ? -4.78700 -16.66800 32.77000 1.000 53.88859 397 TYR A CA 1
ATOM 1046 C C . TYR A 1 169 ? -3.59000 -15.74100 32.67600 1.000 49.66109 397 TYR A C 1
ATOM 1047 O O . TYR A 1 169 ? -3.72900 -14.51800 32.60100 1.000 47.38964 397 TYR A O 1
ATOM 1056 N N . VAL A 1 170 ? -2.40800 -16.34900 32.66900 1.000 55.37233 398 VAL A N 1
ATOM 1057 C CA . VAL A 1 170 ? -1.14600 -15.66300 32.42400 1.000 51.38601 398 VAL A CA 1
ATOM 1058 C C . VAL A 1 170 ? -0.43600 -16.38300 31.28200 1.000 53.34403 398 VAL A C 1
ATOM 1059 O O . VAL A 1 170 ? -0.39900 -17.61900 31.24700 1.000 57.07825 398 VAL A O 1
ATOM 1063 N N . LEU A 1 171 ? 0.11100 -15.61500 30.33800 1.000 47.62199 399 LEU A N 1
ATOM 1064 C CA . LEU A 1 171 ? 0.74300 -16.21400 29.16700 1.000 42.28336 399 LEU A CA 1
ATOM 1065 C C . LEU A 1 171 ? 2.17600 -16.60700 29.48900 1.000 49.89820 399 LEU A C 1
ATOM 1066 O O . LEU A 1 171 ? 2.87200 -15.91200 30.23500 1.000 47.16725 399 LEU A O 1
ATOM 1071 N N . LYS A 1 172 ? 2.59300 -17.74500 28.95400 1.000 46.19657 400 LYS A N 1
ATOM 1072 C CA . LYS A 1 172 ? 3.99700 -18.12300 28.95800 1.000 46.00582 400 LYS A CA 1
ATOM 1073 C C . LYS A 1 172 ? 4.83600 -16.96100 28.43100 1.000 38.04422 400 LYS A C 1
ATOM 1074 O O . LYS A 1 172 ? 4.45600 -16.32900 27.43100 1.000 38.33757 400 LYS A O 1
ATOM 1080 N N . PRO A 1 173 ? 5.95900 -16.63600 29.07000 1.000 39.17997 401 PRO A N 1
ATOM 1081 C CA . PRO A 1 173 ? 6.76900 -15.50200 28.61800 1.000 37.46132 401 PRO A CA 1
ATOM 1082 C C . PRO A 1 173 ? 7.33400 -15.77900 27.24100 1.000 36.41853 401 PRO A C 1
ATOM 1083 O O . PRO A 1 173 ? 7.45300 -16.92900 26.81900 1.000 40.23995 401 PRO A O 1
ATOM 1087 N N . ILE A 1 174 ? 7.70400 -14.69700 26.55400 1.000 35.74770 402 ILE A N 1
ATOM 1088 C CA . ILE A 1 174 ? 8.49800 -14.81800 25.33900 1.000 34.31758 402 ILE A CA 1
ATOM 1089 C C . ILE A 1 174 ? 9.90400 -15.23900 25.73900 1.000 40.53044 402 ILE A C 1
ATOM 1090 O O . ILE A 1 174 ? 10.57600 -14.55300 26.51800 1.000 42.17244 402 ILE A O 1
ATOM 1095 N N . HIS A 1 175 ? 10.35100 -16.36900 25.20900 1.000 38.56054 403 HIS A N 1
ATOM 1096 C CA . HIS A 1 175 ? 11.65300 -16.93600 25.51400 1.000 45.13457 403 HIS A CA 1
ATOM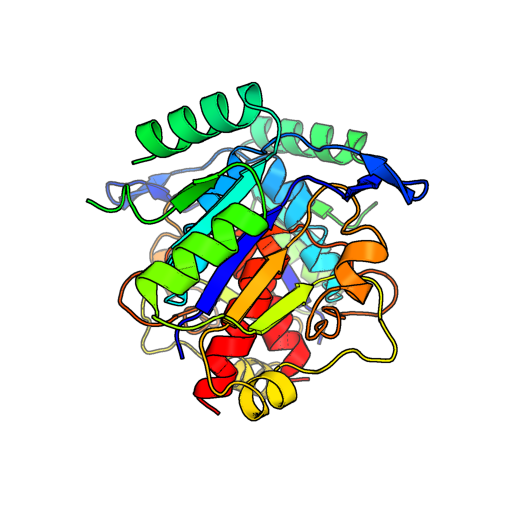 1097 C C . HIS A 1 175 ? 12.48300 -17.00700 24.23600 1.000 51.05040 403 HIS A C 1
ATOM 1098 O O . HIS A 1 175 ? 11.98200 -17.39800 23.17600 1.000 55.05150 403 HIS A O 1
ATOM 1105 N N . GLY A 1 176 ? 13.74600 -16.62100 24.33800 1.000 48.90896 404 GLY A N 1
ATOM 1106 C CA . GLY A 1 176 ? 14.63800 -16.66400 23.19400 1.000 45.05160 404 GLY A CA 1
ATOM 1107 C C . GLY A 1 176 ? 15.82100 -17.58600 23.40500 1.000 49.55071 404 GLY A C 1
ATOM 1108 O O . GLY A 1 176 ? 15.69500 -18.80500 23.26900 1.000 59.72471 404 GLY A O 1
ATOM 1109 N N . VAL A 1 177 ? 16.96700 -17.02100 23.77400 1.000 53.48401 405 VAL A N 1
ATOM 1110 C CA . VAL A 1 177 ? 18.19500 -17.80300 23.83500 1.000 64.16254 405 VAL A CA 1
ATOM 1111 C C . VAL A 1 177 ? 18.41700 -18.45400 25.20700 1.000 74.67531 405 VAL A C 1
ATOM 1112 O O . VAL A 1 177 ? 19.03500 -19.52100 25.28500 1.000 80.48816 405 VAL A O 1
ATOM 1116 N N . GLY A 1 178 ? 17.92500 -17.85100 26.29400 1.000 72.78980 406 GLY A N 1
ATOM 1117 C CA . GLY A 1 178 ? 17.88200 -18.48700 27.60100 1.000 78.73999 406 GLY A CA 1
ATOM 1118 C C . GLY A 1 178 ? 18.55900 -17.69900 28.70500 1.000 83.57150 406 GLY A C 1
ATOM 1119 O O . GLY A 1 178 ? 18.21800 -17.87200 29.88000 1.000 81.75960 406 GLY A O 1
ATOM 1120 N N . ASP A 1 179 ? 19.52100 -16.85300 28.35200 1.000 78.74557 407 ASP A N 1
ATOM 1121 C CA . ASP A 1 179 ? 20.18900 -16.01100 29.33200 1.000 73.22092 407 ASP A CA 1
ATOM 1122 C C . ASP A 1 179 ? 19.75000 -14.55400 29.24000 1.000 65.67739 407 ASP A C 1
ATOM 1123 O O . ASP A 1 179 ? 20.36400 -13.69500 29.88700 1.000 64.30294 407 ASP A O 1
ATOM 1128 N N . PHE A 1 180 ? 18.69700 -14.25700 28.46800 1.000 57.29478 408 PHE A N 1
ATOM 1129 C CA . PHE A 1 180 ? 18.22800 -12.88400 28.29500 1.000 54.26214 408 PHE A CA 1
ATOM 1130 C C . PHE A 1 180 ? 16.84800 -12.90700 27.64800 1.000 57.54805 408 PHE A C 1
ATOM 1131 O O . PHE A 1 180 ? 16.67100 -13.53800 26.59900 1.000 55.21903 408 PHE A O 1
ATOM 1139 N N . ASN A 1 181 ? 15.92300 -12.12900 28.20900 1.000 48.64732 409 ASN A N 1
ATOM 1140 C CA . ASN A 1 181 ? 14.56700 -12.01500 27.61100 1.000 48.13855 409 ASN A CA 1
ATOM 1141 C C . ASN A 1 181 ? 13.92900 -10.66900 27.97300 1.000 48.04223 409 ASN A C 1
ATOM 1142 O O . ASN A 1 181 ? 12.73200 -10.55700 27.85500 1.000 45.12298 409 ASN A O 1
ATOM 1147 N N . HIS A 1 182 ? 14.74700 -9.67300 28.30400 1.000 50.04936 410 HIS A N 1
ATOM 1148 C CA . HIS A 1 182 ? 14.26600 -8.33200 28.71800 1.000 56.28757 410 HIS A CA 1
ATOM 1149 C C . HIS A 1 182 ? 13.87400 -7.49600 27.50900 1.000 46.10436 410 HIS A C 1
ATOM 1150 O O . HIS A 1 182 ? 14.63400 -6.63500 27.13300 1.000 51.06534 410 HIS A O 1
ATOM 1157 N N . LEU A 1 183 ? 12.70600 -7.74600 26.95600 1.000 37.63009 411 LEU A N 1
ATOM 1158 C CA . LEU A 1 183 ? 12.27500 -6.92700 25.82200 1.000 36.02292 411 LEU A CA 1
ATOM 1159 C C . LEU A 1 183 ? 11.60600 -5.67200 26.37200 1.000 44.15121 411 LEU A C 1
ATOM 1160 O O . LEU A 1 183 ? 11.06300 -5.70700 27.46700 1.000 39.50049 411 LEU A O 1
ATOM 1165 N N . SER A 1 184 ? 11.41800 -4.68100 25.50000 1.000 34.75851 412 SER A N 1
ATOM 1166 C CA . SER A 1 184 ? 10.52700 -3.56900 25.77500 1.000 40.72886 412 SER A CA 1
ATOM 1167 C C . SER A 1 184 ? 9.09400 -4.07400 25.69500 1.000 34.67970 412 SER A C 1
ATOM 1168 O O . SER A 1 184 ? 8.82800 -5.14500 25.14300 1.000 35.68231 412 SER A O 1
ATOM 1171 N N . VAL A 1 185 ? 8.16700 -3.31800 26.29400 1.000 33.40981 413 VAL A N 1
ATOM 1172 C CA . VAL A 1 185 ? 6.76800 -3.73600 26.25700 1.000 31.16166 413 VAL A CA 1
ATOM 1173 C C . VAL A 1 185 ? 6.19600 -3.52700 24.87000 1.000 32.43520 413 VAL A C 1
ATOM 1174 O O . VAL A 1 185 ? 5.27200 -4.24000 24.45600 1.000 37.10063 413 VAL A O 1
ATOM 1178 N N . ARG A 1 186 ? 6.69200 -2.51600 24.14400 1.000 33.98958 414 ARG A N 1
ATOM 1179 C CA . ARG A 1 186 ? 6.26200 -2.33000 22.75900 1.000 33.26862 414 ARG A CA 1
ATOM 1180 C C . ARG A 1 186 ? 6.52800 -3.58300 21.93900 1.000 31.53022 414 ARG A C 1
ATOM 1181 O O . ARG A 1 186 ? 5.66500 -4.05700 21.18900 1.000 29.05151 414 ARG A O 1
ATOM 1189 N N . SER A 1 187 ? 7.72400 -4.13100 22.07400 1.000 29.60999 415 SER A N 1
ATOM 1190 C CA . SER A 1 187 ? 8.10700 -5.34300 21.36600 1.000 28.13537 415 SER A CA 1
ATOM 1191 C C . SER A 1 187 ? 7.40500 -6.60200 21.87500 1.000 42.09432 415 SER A C 1
ATOM 1192 O O . SER A 1 187 ? 7.16200 -7.51700 21.07700 1.000 34.82214 415 SER A O 1
ATOM 1195 N N . ALA A 1 188 ? 7.05900 -6.68100 23.17000 1.000 31.44189 416 ALA A N 1
ATOM 1196 C CA . ALA A 1 188 ? 6.28700 -7.83300 23.62600 1.000 31.09431 416 ALA A CA 1
ATOM 1197 C C . ALA A 1 188 ? 4.87300 -7.80600 23.05700 1.000 31.20620 416 ALA A C 1
ATOM 1198 O O . ALA A 1 188 ? 4.31400 -8.85600 22.74200 1.000 28.60365 416 ALA A O 1
ATOM 1200 N N . VAL A 1 189 ? 4.26600 -6.62000 22.94900 1.000 35.90099 417 VAL A N 1
ATOM 1201 C CA . VAL A 1 189 ? 2.92900 -6.52100 22.36200 1.000 31.84310 417 VAL A CA 1
ATOM 1202 C C . VAL A 1 189 ? 2.95600 -6.96700 20.90300 1.000 35.61512 417 VAL A C 1
ATOM 1203 O O . VAL A 1 189 ? 2.08000 -7.70800 20.44600 1.000 31.67457 417 VAL A O 1
ATOM 1207 N N . ALA A 1 190 ? 3.93700 -6.47300 20.13800 1.000 29.55815 418 ALA A N 1
ATOM 1208 C CA . ALA A 1 190 ? 4.05300 -6.87000 18.73100 1.000 30.74205 418 ALA A CA 1
ATOM 1209 C C . ALA A 1 190 ? 4.10900 -8.38600 18.59400 1.000 36.72910 418 ALA A C 1
ATOM 1210 O O . ALA A 1 190 ? 3.32100 -8.98100 17.85200 1.000 32.71682 418 ALA A O 1
ATOM 1212 N N . ILE A 1 191 ? 4.99500 -9.03200 19.35800 1.000 33.67410 419 ILE A N 1
ATOM 1213 C CA . ILE A 1 191 ? 5.21800 -10.46800 19.21300 1.000 31.20641 419 ILE A CA 1
ATOM 1214 C C . ILE A 1 191 ? 3.97200 -11.26000 19.59200 1.000 34.89873 419 ILE A C 1
ATOM 1215 O O . ILE A 1 191 ? 3.61500 -12.23200 18.91700 1.000 38.59108 419 ILE A O 1
ATOM 1220 N N . TYR A 1 192 ? 3.31500 -10.89600 20.70400 1.000 32.98509 420 TYR A N 1
ATOM 1221 C CA . TYR A 1 192 ? 2.13000 -11.63800 21.13200 1.000 35.17061 420 TYR A CA 1
ATOM 1222 C C . TYR A 1 192 ? 0.97700 -11.46000 20.14800 1.000 34.00543 420 TYR A C 1
ATOM 1223 O O . TYR A 1 192 ? 0.23400 -12.41000 19.88400 1.000 33.79508 420 TYR A O 1
ATOM 1232 N N . LEU A 1 193 ? 0.79600 -10.25000 19.61300 1.000 32.69608 421 LEU A N 1
ATOM 1233 C CA . LEU A 1 193 ? -0.26400 -10.04200 18.62900 1.000 34.63366 421 LEU A CA 1
ATOM 1234 C C . LEU A 1 193 ? 0.00200 -10.81700 17.34600 1.000 37.21731 421 LEU A C 1
ATOM 1235 O O . LEU A 1 193 ? -0.93500 -11.36300 16.75200 1.000 37.91481 421 LEU A O 1
ATOM 1240 N N . ASP A 1 194 ? 1.26300 -10.87800 16.90900 1.000 32.43269 422 ASP A N 1
ATOM 1241 C CA . ASP A 1 194 ? 1.59900 -11.67500 15.72600 1.000 37.48843 422 ASP A CA 1
ATOM 1242 C C . ASP A 1 194 ? 1.35000 -13.15500 15.98600 1.000 40.93996 422 ASP A C 1
ATOM 1243 O O . ASP A 1 194 ? 0.69900 -13.83500 15.18600 1.000 35.59875 422 ASP A O 1
ATOM 1248 N N . ARG A 1 195 ? 1.84100 -13.65900 17.12900 1.000 38.51100 423 ARG A N 1
ATOM 1249 C CA . ARG A 1 195 ? 1.63900 -15.05700 17.50500 1.000 39.53145 423 ARG A CA 1
ATOM 1250 C C . ARG A 1 195 ? 0.16700 -15.43100 17.49000 1.000 33.27037 423 ARG A C 1
ATOM 1251 O O . ARG A 1 195 ? -0.19900 -16.52400 17.04500 1.000 36.55528 423 ARG A O 1
ATOM 1259 N N . ILE A 1 196 ? -0.68200 -14.55500 18.03000 1.000 35.66739 424 ILE A N 1
ATOM 1260 C CA . ILE A 1 196 ? -2.10300 -14.85600 18.12900 1.000 35.37954 424 ILE A CA 1
ATOM 1261 C C . ILE A 1 196 ? -2.72900 -14.84200 16.75500 1.000 35.43498 424 ILE A C 1
ATOM 1262 O O . ILE A 1 196 ? -3.47800 -15.75400 16.39300 1.000 48.68975 424 ILE A O 1
ATOM 1267 N N . ASN A 1 197 ? -2.42000 -13.80900 15.96600 1.000 44.38192 425 ASN A N 1
ATOM 1268 C CA . ASN A 1 197 ? -2.87500 -13.75000 14.58500 1.000 42.55888 425 ASN A CA 1
ATOM 1269 C C . ASN A 1 197 ? -2.50300 -15.02000 13.83900 1.000 46.92267 425 ASN A C 1
ATOM 1270 O O . ASN A 1 197 ? -3.36400 -15.68200 13.25500 1.000 54.74605 425 ASN A O 1
ATOM 1275 N N . ARG A 1 198 ? -1.21900 -15.38300 13.85900 1.000 46.25704 426 ARG A N 1
ATOM 1276 C CA . ARG A 1 198 ? -0.77200 -16.57700 13.14800 1.000 46.06342 426 ARG A CA 1
ATOM 1277 C C . ARG A 1 198 ? -1.50100 -17.82400 13.63600 1.000 51.63476 426 ARG A C 1
ATOM 1278 O O . ARG A 1 198 ? -1.85400 -18.69700 12.83500 1.000 57.42633 426 ARG A O 1
ATOM 1280 N N . SER A 1 199 ? -1.76400 -17.91800 14.94600 1.000 55.78811 427 SER A N 1
ATOM 1281 C CA . SER A 1 199 ? -2.37200 -19.13600 15.47500 1.000 60.51769 427 SER A CA 1
ATOM 1282 C C . SER A 1 199 ? -3.80100 -19.32000 14.96900 1.000 70.14524 427 SER A C 1
ATOM 1283 O O . SER A 1 199 ? -4.24700 -20.45900 14.78600 1.000 68.65003 427 SER A O 1
ATOM 1286 N N . PHE A 1 200 ? -4.52900 -18.23000 14.73500 1.000 81.34819 428 PHE A N 1
ATOM 1287 C CA . PHE A 1 200 ? -5.81800 -18.33000 14.06000 1.000 93.99796 428 PHE A CA 1
ATOM 1288 C C . PHE A 1 200 ? -5.67900 -18.47800 12.54400 1.000 103.48045 428 PHE A C 1
ATOM 1289 O O . PHE A 1 200 ? -6.69400 -18.43500 11.84000 1.000 109.84086 428 PHE A O 1
ATOM 1297 N N . GLN A 1 201 ? -4.45300 -18.64600 12.03100 1.000 106.05755 429 GLN A N 1
ATOM 1298 C CA . GLN A 1 201 ? -4.20900 -18.97400 10.62700 1.000 111.86325 429 GLN A CA 1
ATOM 1299 C C . GLN A 1 201 ? -3.42700 -20.27600 10.47100 1.000 113.52520 429 GLN A C 1
ATOM 1300 O O . GLN A 1 201 ? -2.81300 -20.50200 9.42200 1.000 115.25372 429 GLN A O 1
ATOM 1306 N N . GLU A 1 202 ? -3.42100 -21.13200 11.49000 1.000 112.09504 430 GLU A N 1
ATOM 1307 C CA . GLU A 1 202 ? -2.62900 -22.36200 11.44200 1.000 112.81933 430 GLU A CA 1
ATOM 1308 C C . GLU A 1 202 ? -3.12200 -23.38500 12.45700 1.000 113.67097 430 GLU A C 1
ATOM 1309 O O . GLU A 1 202 ? -4.31600 -23.66700 12.53700 1.000 116.50371 430 GLU A O 1
ATOM 1311 N N . TYR B 1 19 ? 22.52400 -21.44300 11.11600 1.000 75.74947 247 TYR B N 1
ATOM 1312 C CA . TYR B 1 19 ? 23.51200 -20.42900 10.75200 1.000 70.69205 247 TYR B CA 1
ATOM 1313 C C . TYR B 1 19 ? 23.38900 -19.17200 11.62200 1.000 60.84905 247 TYR B C 1
ATOM 1314 O O . TYR B 1 19 ? 22.33200 -18.89900 12.19500 1.000 50.94186 247 TYR B O 1
ATOM 1316 N N . ASN B 1 20 ? 24.48400 -18.41700 11.71300 1.000 59.30002 248 ASN B N 1
ATOM 1317 C CA . ASN B 1 20 ? 24.49700 -17.17400 12.47400 1.000 53.71032 248 ASN B CA 1
ATOM 1318 C C . ASN B 1 20 ? 23.65800 -16.09600 11.79700 1.000 50.61175 248 ASN B C 1
ATOM 1319 O O . ASN B 1 20 ? 23.64400 -15.97500 10.56800 1.000 45.87093 248 ASN B O 1
ATOM 1324 N N . ILE B 1 21 ? 22.99400 -15.28600 12.61900 1.000 45.45350 249 ILE B N 1
ATOM 1325 C CA . ILE B 1 21 ? 22.09000 -14.23200 12.18000 1.000 40.12393 249 ILE B CA 1
ATOM 1326 C C . ILE B 1 21 ? 22.62000 -12.90500 12.69700 1.000 43.17615 249 ILE B C 1
ATOM 1327 O O . ILE B 1 21 ? 22.94300 -12.78700 13.88400 1.000 49.49775 249 ILE B O 1
ATOM 1332 N N . TYR B 1 22 ? 22.72100 -11.92400 11.80600 1.000 39.39072 250 TYR B N 1
ATOM 1333 C CA . TYR B 1 22 ? 23.06100 -10.54800 12.13400 1.000 35.83699 250 TYR B CA 1
ATOM 1334 C C . TYR B 1 22 ? 21.90800 -9.65100 11.71700 1.000 41.34341 250 TYR B C 1
ATOM 1335 O O . TYR B 1 22 ? 21.16500 -9.96900 10.78200 1.000 34.58206 250 TYR B O 1
ATOM 1344 N N . VAL B 1 23 ? 21.75600 -8.53700 12.43100 1.000 38.28958 251 VAL B N 1
ATOM 1345 C CA . VAL B 1 23 ? 20.70000 -7.56700 12.18000 1.000 33.66174 251 VAL B CA 1
ATOM 1346 C C . VAL B 1 23 ? 21.37500 -6.22400 11.93800 1.000 36.50271 251 VAL B C 1
ATOM 1347 O O . VAL B 1 23 ? 22.25800 -5.83000 12.70900 1.000 37.67122 251 VAL B O 1
ATOM 1351 N N . ALA B 1 24 ? 21.01400 -5.55100 10.84000 1.000 34.50097 252 ALA B N 1
ATOM 1352 C CA . ALA B 1 24 ? 21.51700 -4.20600 10.54200 1.000 27.60051 252 ALA B CA 1
ATOM 1353 C C . ALA B 1 24 ? 20.34900 -3.24300 10.44300 1.000 30.01750 252 ALA B C 1
ATOM 1354 O O . ALA B 1 24 ? 19.38000 -3.51800 9.72500 1.000 32.23086 252 ALA B O 1
ATOM 1356 N N . LEU B 1 25 ? 20.45700 -2.11500 11.15000 1.000 28.39877 253 LEU B N 1
ATOM 1357 C CA . LEU B 1 25 ? 19.50800 -1.01200 11.06600 1.000 25.51825 253 LEU B CA 1
ATOM 1358 C C . LEU B 1 25 ? 20.14900 0.09900 10.25000 1.000 27.36109 253 LEU B C 1
ATOM 1359 O O . LEU B 1 25 ? 21.15900 0.68100 10.67200 1.000 33.72988 253 LEU B O 1
ATOM 1364 N N . MET B 1 26 ? 19.55800 0.39900 9.10400 1.000 28.15937 254 MET B N 1
ATOM 1365 C CA . MET B 1 26 ? 20.18000 1.27300 8.12600 1.000 40.62606 254 MET B CA 1
ATOM 1366 C C . MET B 1 26 ? 19.43000 2.59300 8.03500 1.000 33.64040 254 MET B C 1
ATOM 1367 O O . MET B 1 26 ? 18.19900 2.63800 8.10800 1.000 36.29605 254 MET B O 1
ATOM 1372 N N . HIS B 1 27 ? 20.19100 3.66900 7.87900 1.000 32.00845 255 HIS B N 1
ATOM 1373 C CA . HIS B 1 27 ? 19.63400 5.01400 7.83900 1.000 37.14645 255 HIS B CA 1
ATOM 1374 C C . HIS B 1 27 ? 19.84100 5.66700 6.47900 1.000 36.20583 255 HIS B C 1
ATOM 1375 O O . HIS B 1 27 ? 19.53900 6.85500 6.31000 1.000 36.20817 255 HIS B O 1
ATOM 1382 N N . TYR B 1 28 ? 20.31600 4.89300 5.49900 1.000 34.57946 256 TYR B N 1
ATOM 1383 C CA . TYR B 1 28 ? 20.51500 5.26100 4.10800 1.000 34.71424 256 TYR B CA 1
ATOM 1384 C C . TYR B 1 28 ? 20.54300 3.96400 3.31700 1.000 42.05529 256 TYR B C 1
ATOM 1385 O O . TYR B 1 28 ? 21.16900 3.00300 3.77700 1.000 37.58744 256 TYR B O 1
ATOM 1394 N N . PRO B 1 29 ? 19.92900 3.89600 2.12000 1.000 46.14254 257 PRO B N 1
ATOM 1395 C CA . PRO B 1 29 ? 19.13300 4.93700 1.48100 1.000 41.54621 257 PRO B CA 1
ATOM 1396 C C . PRO B 1 29 ? 17.64100 4.70600 1.67700 1.000 38.94972 257 PRO B C 1
ATOM 1397 O O . PRO B 1 29 ? 17.09000 3.70900 1.20800 1.000 39.10156 257 PRO B O 1
ATOM 1401 N N . MET B 1 30 ? 17.00600 5.62900 2.39300 1.000 42.38148 258 MET B N 1
ATOM 1402 C CA . MET B 1 30 ? 15.58300 5.58200 2.68300 1.000 42.12655 258 MET B CA 1
ATOM 1403 C C . MET B 1 30 ? 14.82500 6.52400 1.75800 1.000 41.47295 258 MET B C 1
ATOM 1404 O O . MET B 1 30 ? 15.40500 7.41300 1.13500 1.000 38.40318 258 MET B O 1
ATOM 1409 N N . ARG B 1 31 ? 13.51200 6.30700 1.67900 1.000 39.31986 259 ARG B N 1
ATOM 1410 C CA . ARG B 1 31 ? 12.57800 7.24700 1.07300 1.000 40.68654 259 ARG B CA 1
ATOM 1411 C C . ARG B 1 31 ? 12.13100 8.29100 2.09000 1.000 49.21435 259 ARG B C 1
ATOM 1412 O O . ARG B 1 31 ? 12.02300 8.01000 3.28500 1.000 56.22010 259 ARG B O 1
ATOM 1420 N N . ASP B 1 32 ? 11.82900 9.49200 1.60000 1.000 51.54572 260 ASP B N 1
ATOM 1421 C CA . ASP B 1 32 ? 11.00600 10.41200 2.36800 1.000 61.17733 260 ASP B CA 1
ATOM 1422 C C . ASP B 1 32 ? 9.55500 10.25500 1.91400 1.000 68.13519 260 ASP B C 1
ATOM 1423 O O . ASP B 1 32 ? 9.24100 9.42800 1.05300 1.000 66.04677 260 ASP B O 1
ATOM 1428 N N . LYS B 1 33 ? 8.65800 11.05500 2.50000 1.000 74.75693 261 LYS B N 1
ATOM 1429 C CA . LYS B 1 33 ? 7.24300 11.03800 2.14100 1.000 79.96142 261 LYS B CA 1
ATOM 1430 C C . LYS B 1 33 ? 7.05500 11.15700 0.63200 1.000 82.95122 261 LYS B C 1
ATOM 1431 O O . LYS B 1 33 ? 6.22600 10.45600 0.04200 1.000 90.12975 261 LYS B O 1
ATOM 1433 N N . GLU B 1 34 ? 7.82900 12.03100 -0.00200 1.000 78.70013 262 GLU B N 1
ATOM 1434 C CA . GLU B 1 34 ? 7.75900 12.23200 -1.44000 1.000 79.11876 262 GLU B CA 1
ATOM 1435 C C . GLU B 1 34 ? 8.51900 11.16600 -2.22200 1.000 79.10352 262 GLU B C 1
ATOM 1436 O O . GLU B 1 34 ? 8.64100 11.28500 -3.44700 1.000 83.47765 262 GLU B O 1
ATOM 1438 N N . GLY B 1 35 ? 9.03700 10.13800 -1.54800 1.000 72.86242 263 GLY B N 1
ATOM 1439 C CA . GLY B 1 35 ? 9.76800 9.07800 -2.21200 1.000 65.13504 263 GLY B CA 1
ATOM 1440 C C . GLY B 1 35 ? 11.18600 9.41500 -2.61700 1.000 63.75068 263 GLY B C 1
ATOM 1441 O O . GLY B 1 35 ? 11.82800 8.60700 -3.30100 1.000 62.58814 263 GLY B O 1
ATOM 1442 N N . LYS B 1 36 ? 11.70000 10.57700 -2.23100 1.000 61.21538 264 LYS B N 1
ATOM 1443 C CA . LYS B 1 36 ? 13.06500 10.93900 -2.58300 1.000 59.66834 264 LYS B CA 1
ATOM 1444 C C . LYS B 1 36 ? 14.04000 10.29300 -1.60600 1.000 54.83071 264 LYS B C 1
ATOM 1445 O O . LYS B 1 36 ? 13.70900 10.05100 -0.44200 1.000 51.96695 264 LYS B O 1
ATOM 1447 N N . VAL B 1 37 ? 15.24900 10.00300 -2.09000 1.000 48.43811 265 VAL B N 1
ATOM 1448 C CA . VAL B 1 37 ? 16.23400 9.35400 -1.23400 1.000 46.62170 265 VAL B CA 1
ATOM 1449 C C . VAL B 1 37 ? 16.68400 10.32400 -0.14500 1.000 46.89726 265 VAL B C 1
ATOM 1450 O O . VAL B 1 37 ? 16.90000 11.52400 -0.39400 1.000 47.61316 265 VAL B O 1
ATOM 1454 N N . VAL B 1 38 ? 16.78300 9.80900 1.08500 1.000 40.09197 266 VAL B N 1
ATOM 1455 C CA . VAL B 1 38 ? 17.20200 10.56700 2.25200 1.000 41.77291 266 VAL B CA 1
ATOM 1456 C C . VAL B 1 38 ? 18.11400 9.70800 3.12000 1.000 45.56548 266 VAL B C 1
ATOM 1457 O O . VAL B 1 38 ? 18.09600 8.47300 3.06300 1.000 45.03367 266 VAL B O 1
ATOM 1461 N N . THR B 1 39 ? 18.89800 10.39000 3.94800 1.000 40.73445 267 THR B N 1
ATOM 1462 C CA . THR B 1 39 ? 19.54600 9.80600 5.10800 1.000 38.01570 267 THR B CA 1
ATOM 1463 C C . THR B 1 39 ? 18.77400 10.21700 6.35800 1.000 42.10770 267 THR B C 1
ATOM 1464 O O . THR B 1 39 ? 18.43300 11.39400 6.52300 1.000 45.77320 267 THR B O 1
ATOM 1468 N N . THR B 1 40 ? 18.47600 9.25400 7.22500 1.000 41.62394 268 THR B N 1
ATOM 1469 C CA . THR B 1 40 ? 17.75800 9.56300 8.45100 1.000 39.15319 268 THR B CA 1
ATOM 1470 C C . THR B 1 40 ? 18.72800 9.74800 9.61300 1.000 39.82246 268 THR B C 1
ATOM 1471 O O . THR B 1 40 ? 19.88600 9.32600 9.57500 1.000 40.82759 268 THR B O 1
ATOM 1475 N N . SER B 1 41 ? 18.23700 10.39900 10.65200 1.000 46.78830 269 SER B N 1
ATOM 1476 C CA . SER B 1 41 ? 18.97000 10.53300 11.89900 1.000 43.70902 269 SER B CA 1
ATOM 1477 C C . SER B 1 41 ? 18.64500 9.36700 12.82900 1.000 43.61214 269 SER B C 1
ATOM 1478 O O . SER B 1 41 ? 17.58100 8.75700 12.74600 1.000 40.69304 269 SER B O 1
ATOM 1481 N N . ILE B 1 42 ? 19.57900 9.07500 13.73500 1.000 48.05854 270 ILE B N 1
ATOM 1482 C CA . ILE B 1 42 ? 19.42300 7.95500 14.65800 1.000 48.89337 270 ILE B CA 1
ATOM 1483 C C . ILE B 1 42 ? 18.33000 8.27300 15.67200 1.000 47.49505 270 ILE B C 1
ATOM 1484 O O . ILE B 1 42 ? 18.30200 9.36200 16.25900 1.000 46.32550 270 ILE B O 1
ATOM 1489 N N . THR B 1 43 ? 17.42700 7.31900 15.88600 1.000 43.49899 271 THR B N 1
ATOM 1490 C CA . THR B 1 43 ? 16.48000 7.37700 16.99500 1.000 54.52995 271 THR B CA 1
ATOM 1491 C C . THR B 1 43 ? 17.05600 6.60200 18.17300 1.000 49.94431 271 THR B C 1
ATOM 1492 O O . THR B 1 43 ? 17.41800 5.42900 18.02800 1.000 46.12780 271 THR B O 1
ATOM 1496 N N . ASN B 1 44 ? 17.12800 7.25600 19.33500 1.000 51.43430 272 ASN B N 1
ATOM 1497 C CA . ASN B 1 44 ? 17.78100 6.65600 20.49700 1.000 62.67285 272 ASN B CA 1
ATOM 1498 C C . ASN B 1 44 ? 17.19200 5.29300 20.83300 1.000 58.55339 272 ASN B C 1
ATOM 1499 O O . ASN B 1 44 ? 17.92800 4.33500 21.09900 1.000 52.67004 272 ASN B O 1
ATOM 1504 N N . MET B 1 45 ? 15.86000 5.18300 20.81800 1.000 55.86825 273 MET B N 1
ATOM 1505 C CA . MET B 1 45 ? 15.23600 3.94300 21.25100 1.000 50.04975 273 MET B CA 1
ATOM 1506 C C . MET B 1 45 ? 15.52200 2.79600 20.29300 1.000 42.22435 273 MET B C 1
ATOM 1507 O O . MET B 1 45 ? 15.46500 1.62900 20.70100 1.000 41.96151 273 MET B O 1
ATOM 1512 N N . ASP B 1 46 ? 15.80500 3.10000 19.02000 1.000 36.68248 274 ASP B N 1
ATOM 1513 C CA . ASP B 1 46 ? 16.16800 2.03900 18.08200 1.000 33.41729 274 ASP B CA 1
ATOM 1514 C C . ASP B 1 46 ? 17.46300 1.36100 18.49900 1.000 37.78911 274 ASP B C 1
ATOM 1515 O O . ASP B 1 46 ? 17.66700 0.18200 18.20500 1.000 43.31979 274 ASP B O 1
ATOM 1520 N N . LEU B 1 47 ? 18.34100 2.08300 19.19900 1.000 37.93533 275 LEU B N 1
ATOM 1521 C CA . LEU B 1 47 ? 19.56000 1.47700 19.72500 1.000 40.20588 275 LEU B CA 1
ATOM 1522 C C . LEU B 1 47 ? 19.24400 0.52800 20.87200 1.000 44.33788 275 LEU B C 1
ATOM 1523 O O . LEU B 1 47 ? 19.64600 -0.63900 20.85000 1.000 44.67734 275 LEU B O 1
ATOM 1528 N N . HIS B 1 48 ? 18.49900 1.00700 21.87400 1.000 40.86859 276 HIS B N 1
ATOM 1529 C CA . HIS B 1 48 ? 18.24400 0.22200 23.08200 1.000 44.95646 276 HIS B CA 1
ATOM 1530 C C . HIS B 1 48 ? 17.29000 -0.93200 22.81200 1.000 44.98220 276 HIS B C 1
ATOM 1531 O O . HIS B 1 48 ? 17.57000 -2.07900 23.18100 1.000 47.68909 276 HIS B O 1
ATOM 1533 N N . ASP B 1 49 ? 16.15200 -0.63500 22.17800 1.000 43.39825 277 ASP B N 1
ATOM 1534 C CA . ASP B 1 49 ? 15.10200 -1.62900 21.97200 1.000 36.83962 277 ASP B CA 1
ATOM 1535 C C . ASP B 1 49 ? 15.57200 -2.76800 21.06000 1.000 33.91606 277 ASP B C 1
ATOM 1536 O O . ASP B 1 49 ? 15.42500 -3.94800 21.39500 1.000 33.86203 277 ASP B O 1
ATOM 1541 N N . ILE B 1 50 ? 16.15000 -2.44100 19.89900 1.000 32.25311 278 ILE B N 1
ATOM 1542 C CA . ILE B 1 50 ? 16.53000 -3.50800 18.96800 1.000 30.21351 278 ILE B CA 1
ATOM 1543 C C . ILE B 1 50 ? 17.67500 -4.35000 19.53800 1.000 30.87809 278 ILE B C 1
ATOM 1544 O O . ILE B 1 50 ? 17.70200 -5.58300 19.38500 1.000 39.44709 278 ILE B O 1
ATOM 1549 N N . SER B 1 51 ? 18.63200 -3.71500 20.21100 1.000 31.75376 279 SER B N 1
ATOM 1550 C CA A SER B 1 51 ? 19.68300 -4.47800 20.87900 0.570 33.05358 279 SER B CA 1
ATOM 1551 C CA B SER B 1 51 ? 19.68400 -4.47600 20.87800 0.430 33.05313 279 SER B CA 1
ATOM 1552 C C . SER B 1 51 ? 19.09100 -5.50800 21.83400 1.000 39.85594 279 SER B C 1
ATOM 1553 O O . SER B 1 51 ? 19.58300 -6.63800 21.92800 1.000 37.65790 279 SER B O 1
ATOM 1558 N N . ARG B 1 52 ? 18.01500 -5.15000 22.54300 1.000 39.70521 280 ARG B N 1
ATOM 1559 C CA . ARG B 1 52 ? 17.40400 -6.09900 23.47300 1.000 36.88144 280 ARG B CA 1
ATOM 1560 C C . ARG B 1 52 ? 16.73100 -7.24500 22.73000 1.000 36.60860 280 ARG B C 1
ATOM 1561 O O . ARG B 1 52 ? 16.84200 -8.40900 23.13300 1.000 40.32153 280 ARG B O 1
ATOM 1569 N N . SER B 1 53 ? 16.01800 -6.93600 21.63900 1.000 36.31443 281 SER B N 1
ATOM 1570 C CA . SER B 1 53 ? 15.42300 -8.00600 20.84900 1.000 36.01585 281 SER B CA 1
ATOM 1571 C C . SER B 1 53 ? 16.50400 -8.86800 20.22100 1.000 35.78414 281 SER B C 1
ATOM 1572 O O . SER B 1 53 ? 16.40100 -10.09500 20.21100 1.000 32.31061 281 SER B O 1
ATOM 1575 N N . CYS B 1 54 ? 17.56400 -8.24700 19.70700 1.000 35.17160 282 CYS B N 1
ATOM 1576 C CA . CYS B 1 54 ? 18.65500 -9.03700 19.15000 1.000 34.69951 282 CYS B CA 1
ATOM 1577 C C . CYS B 1 54 ? 19.21200 -10.01300 20.18200 1.000 37.16434 282 CYS B C 1
ATOM 1578 O O . CYS B 1 54 ? 19.34200 -11.21500 19.91300 1.000 37.29323 282 CYS B O 1
ATOM 1581 N N . ARG B 1 55 ? 19.51200 -9.52200 21.38400 1.000 36.78824 283 ARG B N 1
ATOM 1582 C CA . ARG B 1 55 ? 20.10800 -10.38600 22.40200 1.000 50.07324 283 ARG B CA 1
ATOM 1583 C C . ARG B 1 55 ? 19.12300 -11.45200 22.88500 1.000 44.74134 283 ARG B C 1
ATOM 1584 O O . ARG B 1 55 ? 19.51200 -12.59600 23.13900 1.000 42.61805 283 ARG B O 1
ATOM 1592 N N . THR B 1 56 ? 17.84000 -11.11100 22.98500 1.000 39.12192 284 THR B N 1
ATOM 1593 C CA . THR B 1 56 ? 16.85900 -12.09800 23.41300 1.000 41.26969 284 THR B CA 1
ATOM 1594 C C . THR B 1 56 ? 16.84500 -13.31000 22.49500 1.000 44.28288 284 THR B C 1
ATOM 1595 O O . THR B 1 56 ? 16.68800 -14.44200 22.96500 1.000 52.81103 284 THR B O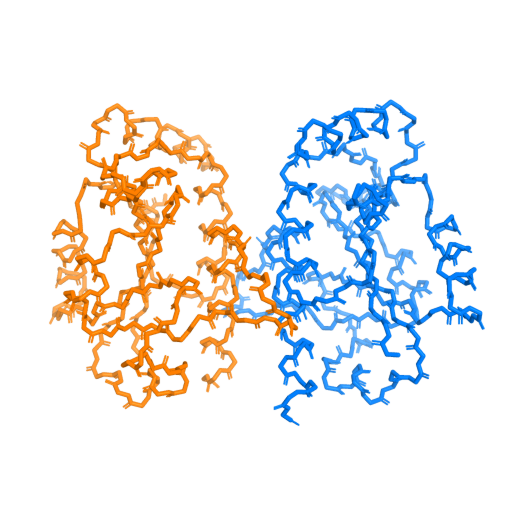 1
ATOM 1599 N N . PHE B 1 57 ? 17.00900 -13.10500 21.19200 1.000 43.29931 285 PHE B N 1
ATOM 1600 C CA . PHE B 1 57 ? 16.85200 -14.19400 20.23700 1.000 41.03345 285 PHE B CA 1
ATOM 1601 C C . PHE B 1 57 ? 18.16800 -14.67000 19.64700 1.000 43.13344 285 PHE B C 1
ATOM 1602 O O . PHE B 1 57 ? 18.15000 -15.42100 18.67400 1.000 41.17720 285 PHE B O 1
ATOM 1610 N N . GLY B 1 58 ? 19.30500 -14.27300 20.21900 1.000 42.25851 286 GLY B N 1
ATOM 1611 C CA . GLY B 1 58 ? 20.56300 -14.89500 19.85400 1.000 40.73661 286 GLY B CA 1
ATOM 1612 C C . GLY B 1 58 ? 21.22800 -14.34400 18.61200 1.000 46.38198 286 GLY B C 1
ATOM 1613 O O . GLY B 1 58 ? 22.13000 -14.99300 18.06700 1.000 43.04462 286 GLY B O 1
ATOM 1614 N N . VAL B 1 59 ? 20.79400 -13.17300 18.13800 1.000 48.99982 287 VAL B N 1
ATOM 1615 C CA . VAL B 1 59 ? 21.50600 -12.46700 17.08000 1.000 40.58515 287 VAL B CA 1
ATOM 1616 C C . VAL B 1 59 ? 22.95800 -12.25300 17.49300 1.000 43.83437 287 VAL B C 1
ATOM 1617 O O . VAL B 1 59 ? 23.24800 -11.86100 18.62900 1.000 36.36645 287 VAL B O 1
ATOM 1621 N N . LYS B 1 60 ? 23.88800 -12.49500 16.55800 1.000 40.58706 288 LYS B N 1
ATOM 1622 C CA . LYS B 1 60 ? 25.30900 -12.45100 16.89600 1.000 41.85665 288 LYS B CA 1
ATOM 1623 C C . LYS B 1 60 ? 25.83000 -11.02400 17.10700 1.000 42.31321 288 LYS B C 1
ATOM 1624 O O . LYS B 1 60 ? 26.62800 -10.78600 18.02300 1.000 43.17065 288 LYS B O 1
ATOM 1626 N N . ASN B 1 61 ? 25.45600 -10.08400 16.23900 1.000 40.63236 289 ASN B N 1
ATOM 1627 C CA . ASN B 1 61 ? 25.80000 -8.67200 16.39700 1.000 39.54655 289 ASN B CA 1
ATOM 1628 C C . ASN B 1 61 ? 24.67800 -7.82300 15.82100 1.000 37.81956 289 ASN B C 1
ATOM 1629 O O . ASN B 1 61 ? 23.94400 -8.24900 14.92900 1.000 38.04930 289 ASN B O 1
ATOM 1634 N N . TYR B 1 62 ? 24.56200 -6.60500 16.34100 1.000 36.08721 290 TYR B N 1
ATOM 1635 C CA . TYR B 1 62 ? 23.57500 -5.64000 15.88400 1.000 33.42393 290 TYR B CA 1
ATOM 1636 C C . TYR B 1 62 ? 24.32700 -4.46400 15.28400 1.000 34.94736 290 TYR B C 1
ATOM 1637 O O . TYR B 1 62 ? 25.05600 -3.76900 15.99400 1.000 35.57561 290 TYR B O 1
ATOM 1646 N N . PHE B 1 63 ? 24.17200 -4.26500 13.97700 1.000 35.62099 291 PHE B N 1
ATOM 1647 C CA . PHE B 1 63 ? 24.82500 -3.18000 13.25200 1.000 33.54378 291 PHE B CA 1
ATOM 1648 C C . PHE B 1 63 ? 23.89100 -1.98300 13.13200 1.000 32.07270 291 PHE B C 1
ATOM 1649 O O . PHE B 1 63 ? 22.73000 -2.12800 12.71900 1.000 31.87786 291 PHE B O 1
ATOM 1657 N N . VAL B 1 64 ? 24.41200 -0.80200 13.44500 1.000 31.59249 292 VAL B N 1
ATOM 1658 C CA . VAL B 1 64 ? 23.70300 0.45800 13.27300 1.000 30.69990 292 VAL B CA 1
ATOM 1659 C C . VAL B 1 64 ? 24.45300 1.24800 12.21600 1.000 34.94422 292 VAL B C 1
ATOM 1660 O O . VAL B 1 64 ? 25.59800 1.66700 12.45000 1.000 38.91725 292 VAL B O 1
ATOM 1664 N N . VAL B 1 65 ? 23.81200 1.44200 11.05700 1.000 34.16557 293 VAL B N 1
ATOM 1665 C CA . VAL B 1 65 ? 24.47000 1.90800 9.82800 1.000 40.35919 293 VAL B CA 1
ATOM 1666 C C . VAL B 1 65 ? 23.98400 3.31500 9.49400 1.000 34.71737 293 VAL B C 1
ATOM 1667 O O . VAL B 1 65 ? 22.83200 3.50200 9.07900 1.000 36.55338 293 VAL B O 1
ATOM 1671 N N . ASN B 1 66 ? 24.86900 4.30300 9.63900 1.000 34.11029 294 ASN B N 1
ATOM 1672 C CA . ASN B 1 66 ? 24.53900 5.67400 9.26200 1.000 37.86830 294 ASN B CA 1
ATOM 1673 C C . ASN B 1 66 ? 25.75600 6.30500 8.59800 1.000 38.58358 294 ASN B C 1
ATOM 1674 O O . ASN B 1 66 ? 26.84200 6.31500 9.19500 1.000 42.40963 294 ASN B O 1
ATOM 1679 N N . PRO B 1 67 ? 25.61800 6.85000 7.38600 1.000 46.33395 295 PRO B N 1
ATOM 1680 C CA . PRO B 1 67 ? 26.77500 7.43700 6.69600 1.000 41.65958 295 PRO B CA 1
ATOM 1681 C C . PRO B 1 67 ? 27.18500 8.80900 7.21400 1.000 49.56852 295 PRO B C 1
ATOM 1682 O O . PRO B 1 67 ? 28.15800 9.37700 6.70300 1.000 47.31853 295 PRO B O 1
ATOM 1686 N N . MET B 1 68 ? 26.48700 9.35600 8.21800 1.000 52.23334 296 MET B N 1
ATOM 1687 C CA . MET B 1 68 ? 26.78900 10.69000 8.71800 1.000 57.50199 296 MET B CA 1
ATOM 1688 C C . MET B 1 68 ? 27.66100 10.59500 9.95800 1.000 58.69164 296 MET B C 1
ATOM 1689 O O . MET B 1 68 ? 27.19800 10.08800 10.99200 1.000 58.64587 296 MET B O 1
ATOM 1694 N N . PRO B 1 69 ? 28.91600 11.06000 9.91200 1.000 52.24527 297 PRO B N 1
ATOM 1695 C CA . PRO B 1 69 ? 29.79400 10.94800 11.09300 1.000 52.76891 297 PRO B CA 1
ATOM 1696 C C . PRO B 1 69 ? 29.17700 11.50000 12.36600 1.000 53.35430 297 PRO B C 1
ATOM 1697 O O . PRO B 1 69 ? 29.31500 10.89100 13.43200 1.000 55.11384 297 PRO B O 1
ATOM 1701 N N . ALA B 1 70 ? 28.48200 12.63400 12.28100 1.000 54.47357 298 ALA B N 1
ATOM 1702 C CA . ALA B 1 70 ? 27.85900 13.20600 13.47000 1.000 55.10958 298 ALA B CA 1
ATOM 1703 C C . ALA B 1 70 ? 26.84700 12.24900 14.08100 1.000 51.24802 298 ALA B C 1
ATOM 1704 O O . ALA B 1 70 ? 26.78400 12.11100 15.30800 1.000 57.71871 298 ALA B O 1
ATOM 1706 N N . GLN B 1 71 ? 26.04200 11.58100 13.24600 1.000 53.88006 299 GLN B N 1
ATOM 1707 C CA . GLN B 1 71 ? 25.06200 10.62400 13.76100 1.000 55.48571 299 GLN B CA 1
ATOM 1708 C C . GLN B 1 71 ? 25.74800 9.44100 14.42700 1.000 53.60207 299 GLN B C 1
ATOM 1709 O O . GLN B 1 71 ? 25.29600 8.95300 15.46900 1.000 54.90109 299 GLN B O 1
ATOM 1715 N N . ARG B 1 72 ? 26.83900 8.95700 13.83400 1.000 52.14759 300 ARG B N 1
ATOM 1716 C CA . ARG B 1 72 ? 27.55300 7.83000 14.42300 1.000 52.52288 300 ARG B CA 1
ATOM 1717 C C . ARG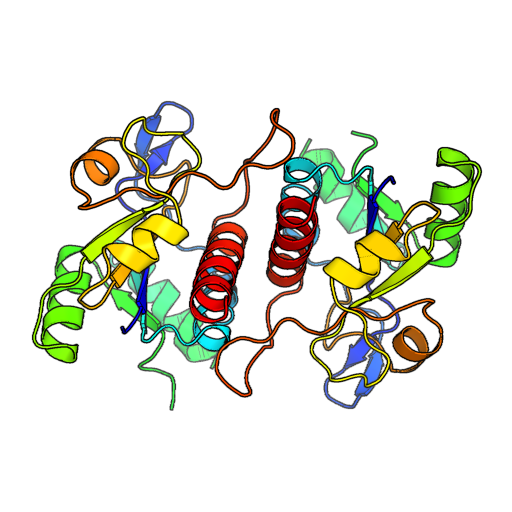 B 1 72 ? 28.12100 8.19700 15.78500 1.000 48.36460 300 ARG B C 1
ATOM 1718 O O . ARG B 1 72 ? 28.13600 7.37000 16.70600 1.000 55.54218 300 ARG B O 1
ATOM 1726 N N . GLU B 1 73 ? 28.57000 9.44300 15.93900 1.000 44.95095 301 GLU B N 1
ATOM 1727 C CA . GLU B 1 73 ? 29.09400 9.89100 17.22400 1.000 53.72568 301 GLU B CA 1
ATOM 1728 C C . GLU B 1 73 ? 27.99100 10.02200 18.26600 1.000 54.28739 301 GLU B C 1
ATOM 1729 O O . GLU B 1 73 ? 28.22000 9.73600 19.44400 1.000 54.86125 301 GLU B O 1
ATOM 1731 N N . ILE B 1 74 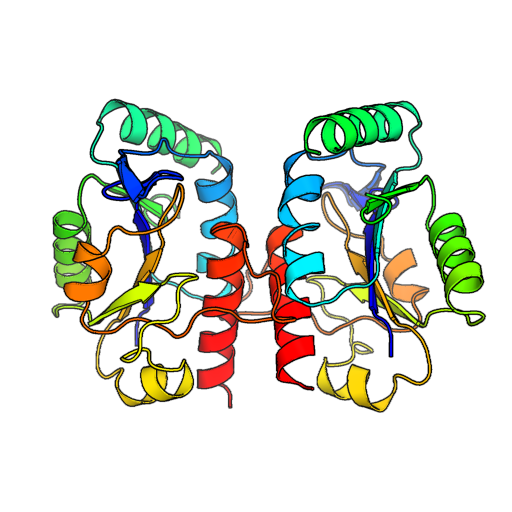? 26.79600 10.45800 17.85800 1.000 56.73758 302 ILE B N 1
ATOM 1732 C CA . ILE B 1 74 ? 25.66800 10.50500 18.78300 1.000 59.36451 302 ILE B CA 1
ATOM 1733 C C . ILE B 1 74 ? 25.33000 9.10500 19.27400 1.000 56.92746 302 ILE B C 1
ATOM 1734 O O . ILE B 1 74 ? 25.14700 8.87800 20.47700 1.000 59.11781 302 ILE B O 1
ATOM 1739 N N . ALA B 1 75 ? 25.26300 8.14400 18.35100 1.000 48.14923 303 ALA B N 1
ATOM 1740 C CA . ALA B 1 75 ? 24.89200 6.77600 18.70300 1.000 53.04867 303 ALA B CA 1
ATOM 1741 C C . ALA B 1 75 ? 25.93300 6.12800 19.60800 1.000 55.99339 303 ALA B C 1
ATOM 1742 O O . ALA B 1 75 ? 25.58700 5.37500 20.52800 1.000 53.25899 303 ALA B O 1
ATOM 1744 N N . SER B 1 76 ? 27.21800 6.38700 19.34600 1.000 57.49754 304 SER B N 1
ATOM 1745 C CA . SER B 1 76 ? 28.26400 5.84800 20.20800 1.000 56.75253 304 SER B CA 1
ATOM 1746 C C . SER B 1 76 ? 28.08500 6.33300 21.63800 1.000 59.73874 304 SER B C 1
ATOM 1747 O O . SER B 1 76 ? 28.09700 5.53600 22.58200 1.000 57.13700 304 SER B O 1
ATOM 1750 N N . ARG B 1 77 ? 27.89400 7.64300 21.80800 1.000 62.69650 305 ARG B N 1
ATOM 1751 C CA 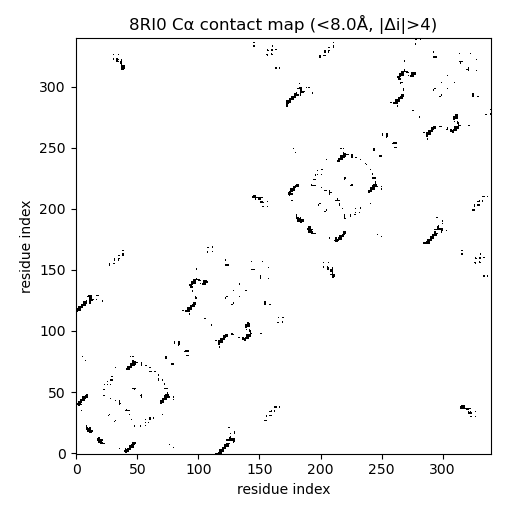. ARG B 1 77 ? 27.72900 8.21400 23.14100 1.000 61.35893 305 ARG B CA 1
ATOM 1752 C C . ARG B 1 77 ? 26.56600 7.56000 23.87900 1.000 62.50251 305 ARG B C 1
ATOM 1753 O O . ARG B 1 77 ? 26.69400 7.18500 25.04900 1.000 65.94677 305 ARG B O 1
ATOM 1755 N N . VAL B 1 78 ? 25.42300 7.40800 23.20600 1.000 63.11652 306 VAL B N 1
ATOM 1756 C CA . VAL B 1 78 ? 24.27800 6.73900 23.82300 1.000 66.67848 306 VAL B CA 1
ATOM 1757 C C . VAL B 1 78 ? 24.66200 5.33300 24.26300 1.000 69.75981 306 VAL B C 1
ATOM 1758 O O . VAL B 1 78 ? 24.46100 4.94600 25.42000 1.000 76.58708 306 VAL B O 1
ATOM 1762 N N . VAL B 1 79 ? 25.22300 4.55000 23.33900 1.000 66.18500 307 VAL B N 1
ATOM 1763 C CA . VAL B 1 79 ? 25.61800 3.18100 23.65300 1.000 61.08285 307 VAL B CA 1
ATOM 1764 C C . VAL B 1 79 ? 26.66700 3.16100 24.75600 1.000 59.49539 307 VAL B C 1
ATOM 1765 O O . VAL B 1 79 ? 26.60600 2.33300 25.67200 1.000 59.05314 307 VAL B O 1
ATOM 1769 N N . ARG B 1 80 ? 27.64200 4.07400 24.68900 1.000 65.60353 308 ARG B N 1
ATOM 1770 C CA . ARG B 1 80 ? 28.72300 4.08500 25.67000 1.000 70.51197 308 ARG B CA 1
ATOM 1771 C C . ARG B 1 80 ? 28.19400 4.31200 27.08000 1.000 81.22824 308 ARG B C 1
ATOM 1772 O O . ARG B 1 80 ? 28.66000 3.67400 28.03200 1.000 89.73109 308 ARG B O 1
ATOM 1774 N N . HIS B 1 81 ? 27.22500 5.21700 27.24000 1.000 81.20927 309 HIS B N 1
ATOM 1775 C CA . HIS B 1 81 ? 26.68100 5.46100 28.57100 1.000 84.25462 309 HIS B CA 1
ATOM 1776 C C . HIS B 1 81 ? 25.73800 4.34300 28.98800 1.000 83.08208 309 HIS B C 1
ATOM 1777 O O . HIS B 1 81 ? 25.79700 3.87200 30.13000 1.000 89.95611 309 HIS B O 1
ATOM 1784 N N . TRP B 1 82 ? 24.87800 3.89100 28.07000 1.000 80.73510 310 TRP B N 1
ATOM 1785 C CA . TRP B 1 82 ? 23.91700 2.83500 28.37800 1.000 80.26008 310 TRP B CA 1
ATOM 1786 C C . TRP B 1 82 ? 24.58100 1.57300 28.92300 1.000 88.51012 310 TRP B C 1
ATOM 1787 O O . TRP B 1 82 ? 23.88800 0.71800 29.48500 1.000 93.17596 310 TRP B O 1
ATOM 1789 N N . ILE B 1 83 ? 25.89500 1.43600 28.77600 1.000 88.35246 311 ILE B N 1
ATOM 1790 C CA . ILE B 1 83 ? 26.61200 0.30600 29.34300 1.000 89.28748 311 ILE B CA 1
ATOM 1791 C C . ILE B 1 83 ? 26.71700 0.49100 30.85200 1.000 95.05703 311 ILE B C 1
ATOM 1792 O O . ILE B 1 83 ? 27.34800 1.43700 31.32900 1.000 96.95490 311 ILE B O 1
ATOM 1794 N N . PHE B 1 98 ? 30.70200 -3.60500 25.72000 1.000 66.86328 326 PHE B N 1
ATOM 1795 C CA . PHE B 1 98 ? 30.10000 -4.56500 24.80700 1.000 67.41594 326 PHE B CA 1
ATOM 1796 C C . PHE B 1 98 ? 30.53600 -4.31900 23.36400 1.000 72.89290 326 PHE B C 1
ATOM 1797 O O . PHE B 1 98 ? 30.38100 -3.21600 22.83600 1.000 74.54293 326 PHE B O 1
ATOM 1799 N N . GLU B 1 99 ? 31.09000 -5.34900 22.73000 1.000 68.62278 327 GLU B N 1
ATOM 1800 C CA . GLU B 1 99 ? 31.33400 -5.33300 21.29600 1.000 59.77815 327 GLU B CA 1
ATOM 1801 C C . GLU B 1 99 ? 30.09100 -5.72100 20.50900 1.000 57.82138 327 GLU B C 1
ATOM 1802 O O . GLU B 1 99 ? 30.18700 -5.98700 19.30700 1.000 52.03438 327 GLU B O 1
ATOM 1804 N N . TYR B 1 100 ? 28.93100 -5.73900 21.16700 1.000 52.28115 328 TYR B N 1
ATOM 1805 C CA . TYR B 1 100 ? 27.74600 -6.37600 20.61000 1.000 51.60142 328 TYR B CA 1
ATOM 1806 C C . TYR B 1 100 ? 27.09200 -5.50300 19.54800 1.000 44.07733 328 TYR B C 1
ATOM 1807 O O . TYR B 1 100 ? 26.79700 -5.96600 18.44100 1.000 45.11860 328 TYR B O 1
ATOM 1816 N N . THR B 1 101 ? 26.84400 -4.24300 19.88500 1.000 42.02309 329 THR B N 1
ATOM 1817 C CA . THR B 1 101 ? 26.25700 -3.27200 18.97900 1.000 39.46114 329 THR B CA 1
ATOM 1818 C C . THR B 1 101 ? 27.38000 -2.54100 18.26000 1.000 47.77876 329 THR B C 1
ATOM 1819 O O . THR B 1 101 ? 28.24600 -1.94500 18.90800 1.000 47.98301 329 THR B O 1
ATOM 1823 N N . ILE B 1 102 ? 27.37000 -2.59200 16.92900 1.000 46.24370 330 ILE B N 1
ATOM 1824 C CA . ILE B 1 102 ? 28.46000 -2.07400 16.10900 1.000 41.22235 330 ILE B CA 1
ATOM 1825 C C . ILE B 1 102 ? 27.93100 -0.88000 15.32100 1.000 44.19682 330 ILE B C 1
ATOM 1826 O O . ILE B 1 102 ? 27.01700 -1.02000 14.49900 1.000 44.09583 330 ILE B O 1
ATOM 1831 N N . ILE B 1 103 ? 28.50000 0.29600 15.56700 1.000 40.70073 331 ILE B N 1
ATOM 1832 C CA . ILE B 1 103 ? 28.10700 1.51400 14.86700 1.000 39.01887 331 ILE B CA 1
ATOM 1833 C C . ILE B 1 103 ? 29.02600 1.67300 13.66600 1.000 46.36879 331 ILE B C 1
ATOM 1834 O O . ILE B 1 103 ? 30.24900 1.75500 13.82300 1.000 45.96494 331 ILE B O 1
ATOM 1839 N N . THR B 1 104 ? 28.45000 1.71800 12.46400 1.000 42.58907 332 THR B N 1
ATOM 1840 C CA . THR B 1 104 ? 29.27200 1.77800 11.26400 1.000 42.12107 332 THR B CA 1
ATOM 1841 C C . THR B 1 104 ? 28.60500 2.68500 10.24000 1.000 45.15337 332 THR B C 1
ATOM 1842 O O . THR B 1 104 ? 27.50500 3.20100 10.45700 1.000 42.56962 332 THR B O 1
ATOM 1846 N N . ASP B 1 105 ? 29.28500 2.88200 9.10700 1.000 49.85095 333 ASP B N 1
ATOM 1847 C CA . ASP B 1 105 ? 28.89000 3.88400 8.12300 1.000 47.44964 333 ASP B CA 1
ATOM 1848 C C . ASP B 1 105 ? 28.10500 3.32700 6.93900 1.000 45.61363 333 ASP B C 1
ATOM 1849 O O . ASP B 1 105 ? 27.24500 4.03600 6.39400 1.000 41.49591 333 ASP B O 1
ATOM 1854 N N . SER B 1 106 ? 28.37800 2.09300 6.50300 1.000 40.77483 334 SER B N 1
ATOM 1855 C CA . SER B 1 106 ? 27.79700 1.60300 5.25700 1.000 38.50483 334 SER B CA 1
ATOM 1856 C C . SER B 1 106 ? 27.54800 0.10600 5.31500 1.000 45.01996 334 SER B C 1
ATOM 1857 O O . SER B 1 106 ? 28.20100 -0.62900 6.06500 1.000 39.20304 334 SER B O 1
ATOM 1860 N N . LEU B 1 107 ? 26.58700 -0.32400 4.49400 1.000 42.98620 335 LEU B N 1
ATOM 1861 C CA . LEU B 1 107 ? 26.32100 -1.74300 4.30700 1.000 45.87472 335 LEU B CA 1
ATOM 1862 C C . LEU B 1 107 ? 27.56100 -2.48000 3.83100 1.000 39.58258 335 LEU B C 1
ATOM 1863 O O . LEU B 1 107 ? 27.80600 -3.62100 4.24000 1.000 40.22433 335 LEU B O 1
ATOM 1868 N N . ALA B 1 108 ? 28.33500 -1.86400 2.93100 1.000 41.17337 336 ALA B N 1
ATOM 1869 C CA . ALA B 1 108 ? 29.59900 -2.47000 2.52900 1.000 43.90778 336 ALA B CA 1
ATOM 1870 C C . ALA B 1 108 ? 30.46200 -2.76800 3.74800 1.000 47.29839 336 ALA B C 1
ATOM 1871 O O . ALA B 1 108 ? 31.08100 -3.83500 3.83300 1.000 43.55453 336 ALA B O 1
ATOM 1873 N N . SER B 1 109 ? 30.49900 -1.83900 4.71200 1.000 46.26954 337 SER B N 1
ATOM 1874 C CA . SER B 1 109 ? 31.28300 -2.04700 5.93100 1.000 48.29870 337 SER B CA 1
ATOM 1875 C C . SER B 1 109 ? 30.69800 -3.14600 6.80600 1.000 41.74392 337 SER B C 1
ATOM 1876 O O . SER B 1 109 ? 31.44200 -3.84000 7.50400 1.000 37.55331 337 SER B O 1
ATOM 1879 N N . VAL B 1 110 ? 29.37300 -3.28900 6.81400 1.000 41.68925 338 VAL B N 1
ATOM 1880 C CA . VAL B 1 110 ? 28.74100 -4.37200 7.55800 1.000 43.57555 338 VAL B CA 1
ATOM 1881 C C . VAL B 1 110 ? 29.13900 -5.71900 6.97500 1.000 46.01702 338 VAL B C 1
ATOM 1882 O O . VAL B 1 110 ? 29.52800 -6.63900 7.70600 1.000 46.35221 338 VAL B O 1
ATOM 1886 N N . ILE B 1 111 ? 29.06400 -5.84700 5.64700 1.000 45.38151 339 ILE B N 1
ATOM 1887 C CA . ILE B 1 111 ? 29.41900 -7.09600 4.98000 1.000 38.21925 339 ILE B CA 1
ATOM 1888 C C . ILE B 1 111 ? 30.85900 -7.47500 5.29900 1.000 48.27380 339 ILE B C 1
ATOM 1889 O O . ILE B 1 111 ? 31.16100 -8.63500 5.60900 1.000 51.80827 339 ILE B O 1
ATOM 1894 N N . LYS B 1 112 ? 31.76400 -6.49300 5.27000 1.000 47.88332 340 LYS B N 1
ATOM 1895 C CA . LYS B 1 112 ? 33.17000 -6.77500 5.55100 1.000 44.94698 340 LYS B CA 1
ATOM 1896 C C . LYS B 1 112 ? 33.36200 -7.29000 6.96900 1.000 44.46471 340 LYS B C 1
ATOM 1897 O O . LYS B 1 112 ? 34.16800 -8.19800 7.20700 1.000 43.87438 340 LYS B O 1
ATOM 1899 N N . SER B 1 113 ? 32.63300 -6.71100 7.92800 1.000 50.66000 341 SER B N 1
ATOM 1900 C CA . SER B 1 113 ? 32.73100 -7.15400 9.31500 1.000 45.10923 341 SER B CA 1
ATOM 1901 C C . SER B 1 113 ? 32.27500 -8.60000 9.47900 1.000 44.00223 341 SER B C 1
ATOM 1902 O O . SER B 1 113 ? 32.93500 -9.38400 10.17200 1.000 49.88060 341 SER B O 1
ATOM 1905 N N . ILE B 1 114 ? 31.17100 -8.97500 8.83200 1.000 44.12969 342 ILE B N 1
ATOM 1906 C CA . ILE B 1 114 ? 30.65300 -10.33300 8.94600 1.000 48.01715 342 ILE B CA 1
ATOM 1907 C C . ILE B 1 114 ? 31.59300 -11.32700 8.26800 1.000 51.49281 342 ILE B C 1
ATOM 1908 O O . ILE B 1 114 ? 31.77500 -12.45200 8.74900 1.000 55.90355 342 ILE B O 1
ATOM 1913 N N . GLU B 1 115 ? 32.20900 -10.93200 7.14600 1.000 44.31466 343 GLU B N 1
ATOM 1914 C CA . GLU B 1 115 ? 33.14500 -11.82900 6.47500 1.000 51.26533 343 GLU B CA 1
ATOM 1915 C C . GLU B 1 115 ? 34.37700 -12.09300 7.33700 1.000 51.39135 343 GLU B C 1
ATOM 1916 O O . GLU B 1 115 ? 34.92700 -13.20000 7.30700 1.000 50.92732 343 GLU B O 1
ATOM 1922 N N . GLU B 1 116 ? 34.81300 -11.10000 8.12000 1.000 49.19900 344 GLU B N 1
ATOM 1923 C CA . GLU B 1 116 ? 35.92600 -11.31600 9.04100 1.000 57.20289 344 GLU B CA 1
ATOM 1924 C C . GLU B 1 116 ? 35.51000 -12.16300 10.24100 1.000 59.91176 344 GLU B C 1
ATOM 1925 O O . GLU B 1 116 ? 36.34100 -12.88100 10.80700 1.000 60.74550 344 GLU B O 1
ATOM 1927 N N . LYS B 1 117 ? 34.24000 -12.08700 10.65100 1.000 50.89438 345 LYS B N 1
ATOM 1928 C CA . LYS B 1 117 ? 33.78100 -12.89100 11.77900 1.000 52.88769 345 LYS B CA 1
ATOM 1929 C C . LYS B 1 117 ? 33.46200 -14.32600 11.37400 1.000 55.09296 345 LYS B C 1
ATOM 1930 O O . LYS B 1 117 ? 33.65600 -15.24500 12.17400 1.000 63.20688 345 LYS B O 1
ATOM 1936 N N . GLU B 1 118 ? 32.99000 -14.53800 10.14700 1.000 50.57320 346 GLU B N 1
ATOM 1937 C CA . GLU B 1 118 ? 32.44100 -15.81700 9.71700 1.000 51.68914 346 GLU B CA 1
ATOM 1938 C C . GLU B 1 118 ? 33.29000 -16.54900 8.68800 1.000 53.02772 346 GLU B C 1
ATOM 1939 O O . GLU B 1 118 ? 33.06400 -17.74600 8.47400 1.000 61.54626 346 GLU B O 1
ATOM 1945 N N . SER B 1 119 ? 34.24600 -15.87300 8.04700 1.000 54.60264 347 SER B N 1
ATOM 1946 C CA . SER B 1 119 ? 34.97700 -16.42900 6.90000 1.000 58.50733 347 SER B CA 1
ATOM 1947 C C . SER B 1 119 ? 34.00500 -16.86800 5.80600 1.000 64.08007 347 SER B C 1
ATOM 1948 O O . SER B 1 119 ? 34.18500 -17.90400 5.16100 1.000 68.56354 347 SER B O 1
ATOM 1951 N N . GLY B 1 120 ? 32.96300 -16.06500 5.60300 1.000 62.10381 348 GLY B N 1
ATOM 1952 C CA . GLY B 1 120 ? 31.90500 -16.35600 4.65700 1.000 57.95464 348 GLY B CA 1
ATOM 1953 C C . GLY B 1 120 ? 31.03000 -15.13600 4.46200 1.000 55.28217 348 GLY B C 1
ATOM 1954 O O . GLY B 1 120 ? 30.85500 -14.34500 5.39700 1.000 56.45687 348 GLY B O 1
ATOM 1955 N N . SER B 1 121 ? 30.48300 -14.96500 3.25800 1.000 58.07809 349 SER B N 1
ATOM 1956 C CA . SER B 1 121 ? 29.69800 -13.76500 2.99400 1.000 56.33622 349 SER B CA 1
ATOM 1957 C C . SER B 1 121 ? 28.23400 -14.00900 3.33100 1.000 51.27741 349 SER B C 1
ATOM 1958 O O . SER B 1 121 ? 27.67400 -15.04200 2.94600 1.000 46.73020 349 SER B O 1
ATOM 1961 N N . PRO B 1 122 ? 27.59700 -13.08800 4.04900 1.000 44.35654 350 PRO B N 1
ATOM 1962 C CA . PRO B 1 122 ? 26.20800 -13.31700 4.45000 1.000 45.41579 350 PRO B CA 1
ATOM 1963 C C . PRO B 1 122 ? 25.25800 -13.25800 3.25900 1.000 46.92242 350 PRO B C 1
ATOM 1964 O O . PRO B 1 122 ? 25.51200 -12.61000 2.24000 1.000 48.45991 350 PRO B O 1
ATOM 1968 N N . ILE B 1 123 ? 24.15700 -13.98600 3.39800 1.000 44.18639 351 ILE B N 1
ATOM 1969 C CA . ILE B 1 123 ? 22.97800 -13.79700 2.55800 1.000 38.32772 351 ILE B CA 1
ATOM 1970 C C . ILE B 1 123 ? 22.31100 -12.48900 2.96500 1.000 36.51688 351 ILE B C 1
ATOM 1971 O O . ILE B 1 123 ? 21.97700 -12.29600 4.13500 1.000 42.60512 351 ILE B O 1
ATOM 1976 N N . ILE B 1 124 ? 22.11100 -11.59200 2.00400 1.000 42.68874 352 ILE B N 1
ATOM 1977 C CA . ILE B 1 124 ? 21.62000 -10.24400 2.27900 1.000 36.65162 352 ILE B CA 1
ATOM 1978 C C . ILE B 1 124 ? 20.10500 -10.24400 2.11600 1.000 38.88345 352 ILE B C 1
ATOM 1979 O O . ILE B 1 124 ? 19.59300 -10.37100 0.99900 1.000 36.59982 352 ILE B O 1
ATOM 1984 N N . ILE B 1 125 ? 19.39100 -10.06900 3.22800 1.000 39.70862 353 ILE B N 1
ATOM 1985 C CA . ILE B 1 125 ? 17.94000 -10.17100 3.27000 1.000 34.86615 353 ILE B CA 1
ATOM 1986 C C . ILE B 1 125 ? 17.35700 -8.83600 3.70400 1.000 43.12898 353 ILE B C 1
ATOM 1987 O O . ILE B 1 125 ? 17.61700 -8.37600 4.82100 1.000 42.27990 353 ILE B O 1
ATOM 1992 N N . ALA B 1 126 ? 16.53200 -8.24100 2.85100 1.000 35.45698 354 ALA B N 1
ATOM 1993 C CA . ALA B 1 126 ? 15.90700 -6.96500 3.16300 1.000 31.46628 354 ALA B CA 1
ATOM 1994 C C . ALA B 1 126 ? 14.47900 -7.19400 3.62500 1.000 36.90666 354 ALA B C 1
ATOM 1995 O O . ALA B 1 126 ? 13.89300 -8.25100 3.38700 1.000 35.53584 354 ALA B O 1
ATOM 1997 N N . THR B 1 127 ? 13.92000 -6.18000 4.28900 1.000 34.21862 355 THR B N 1
ATOM 1998 C CA . THR B 1 127 ? 12.58200 -6.24500 4.84900 1.000 37.00889 355 THR B CA 1
ATOM 1999 C C . THR B 1 127 ? 11.79000 -5.03900 4.38400 1.000 35.23315 355 THR B C 1
ATOM 2000 O O . THR B 1 127 ? 12.34900 -3.96000 4.14000 1.000 34.10898 355 THR B O 1
ATOM 2004 N N . THR B 1 128 ? 10.48100 -5.23500 4.24400 1.000 36.01067 356 THR B N 1
ATOM 2005 C CA . THR B 1 128 ? 9.60700 -4.15000 3.82200 1.000 29.94558 356 THR B CA 1
ATOM 2006 C C . THR B 1 128 ? 8.17400 -4.52100 4.17300 1.000 30.64016 356 THR B C 1
ATOM 2007 O O . THR B 1 128 ? 7.82400 -5.69500 4.16600 1.000 31.15847 356 THR B O 1
ATOM 2011 N N . ALA B 1 129 ? 7.35000 -3.51600 4.46700 1.000 31.41562 357 ALA B N 1
ATOM 2012 C CA . ALA B 1 129 ? 5.91000 -3.74300 4.53900 1.000 32.67301 357 ALA B CA 1
ATOM 2013 C C . ALA B 1 129 ? 5.27100 -3.91100 3.16400 1.000 35.76439 357 ALA B C 1
ATOM 2014 O O . ALA B 1 129 ? 4.08500 -4.25000 3.07800 1.000 35.48579 357 ALA B O 1
ATOM 2016 N N . ARG B 1 130 ? 6.02500 -3.67700 2.09800 1.000 39.15187 358 ARG B N 1
ATOM 2017 C CA . ARG B 1 130 ? 5.50200 -3.67000 0.74200 1.000 40.61953 358 ARG B CA 1
ATOM 2018 C C . ARG B 1 130 ? 5.56900 -5.05900 0.10800 1.000 38.09605 358 ARG B C 1
ATOM 2019 O O . ARG B 1 130 ? 6.50400 -5.82600 0.35200 1.000 37.09639 358 ARG B O 1
ATOM 2027 N N . TYR B 1 131 ? 4.57300 -5.35300 -0.73500 1.000 45.12794 359 TYR B N 1
ATOM 2028 C CA . TYR B 1 131 ? 4.48900 -6.62000 -1.45500 1.000 45.64731 359 TYR B CA 1
ATOM 2029 C C . TYR B 1 131 ? 5.61900 -6.78500 -2.45800 1.000 41.78382 359 TYR B C 1
ATOM 2030 O O . TYR B 1 131 ? 5.91300 -5.88200 -3.24400 1.000 43.46888 359 TYR B O 1
ATOM 2039 N N . GLN B 1 132 ? 6.23000 -7.96300 -2.45700 1.000 39.26997 360 GLN B N 1
ATOM 2040 C CA . GLN B 1 132 ? 7.20500 -8.32900 -3.47400 1.000 41.05843 360 GLN B CA 1
ATOM 2041 C C . GLN B 1 132 ? 6.88600 -9.75800 -3.88600 1.000 44.43595 360 GLN B C 1
ATOM 2042 O O . GLN B 1 132 ? 6.82400 -10.64400 -3.03000 1.000 40.55957 360 GLN B O 1
ATOM 2048 N N . GLN B 1 133 ? 6.64500 -9.98300 -5.18300 1.000 45.35932 361 GLN B N 1
ATOM 2049 C CA . GLN B 1 133 ? 6.27900 -11.32600 -5.63000 1.000 49.05703 361 GLN B CA 1
ATOM 2050 C C . GLN B 1 133 ? 7.38700 -12.32600 -5.33800 1.000 45.36801 361 GLN B C 1
ATOM 2051 O O . GLN B 1 133 ? 7.12200 -13.48900 -5.02800 1.000 47.96603 361 GLN B O 1
ATOM 2057 N N . LYS B 1 134 ? 8.63500 -11.89000 -5.44100 1.000 42.61652 362 LYS B N 1
ATOM 2058 C CA . LYS B 1 134 ? 9.76200 -12.77000 -5.18600 1.000 49.15047 362 LYS B CA 1
ATOM 2059 C C . LYS B 1 134 ? 10.00700 -13.02300 -3.70500 1.000 39.88263 362 LYS B C 1
ATOM 2060 O O . LYS B 1 134 ? 10.98100 -13.69900 -3.38100 1.000 39.53593 362 LYS B O 1
ATOM 2066 N N . ALA B 1 135 ? 9.18300 -12.48000 -2.80900 1.000 38.62880 363 ALA B N 1
ATOM 2067 C CA . ALA B 1 135 ? 9.51400 -12.53000 -1.38800 1.000 42.12265 363 ALA B CA 1
ATOM 2068 C C . ALA B 1 135 ? 9.34300 -13.94100 -0.83000 1.000 45.42234 363 ALA B C 1
ATOM 2069 O O . ALA B 1 135 ? 8.43600 -14.68000 -1.21100 1.000 40.71049 363 ALA B O 1
ATOM 2071 N N . ILE B 1 136 ? 10.22400 -14.31100 0.09800 1.000 42.37817 364 ILE B N 1
ATOM 2072 C CA . ILE B 1 136 ? 10.21500 -15.64300 0.68300 1.000 40.52529 364 ILE B CA 1
ATOM 2073 C C . ILE B 1 136 ? 9.69000 -15.57700 2.11300 1.000 42.37953 364 ILE B C 1
ATOM 2074 O O . ILE B 1 136 ? 9.77300 -14.55000 2.79800 1.000 39.84916 364 ILE B O 1
ATOM 2079 N N . SER B 1 137 ? 9.16000 -16.70600 2.57200 1.000 42.19552 365 SER B N 1
ATOM 2080 C CA . SER B 1 137 ? 8.69600 -16.84100 3.94200 1.000 47.95747 365 SER B CA 1
ATOM 2081 C C . SER B 1 137 ? 9.85800 -17.19500 4.87300 1.000 49.61209 365 SER B C 1
ATOM 2082 O O . SER B 1 137 ? 10.96500 -17.52000 4.43500 1.000 40.91318 365 SER B O 1
ATOM 2085 N N . ILE B 1 138 ? 9.58500 -17.11900 6.18300 1.000 44.61819 366 ILE B N 1
ATOM 2086 C CA . ILE B 1 138 ? 10.58000 -17.48500 7.19200 1.000 44.09377 366 ILE B CA 1
ATOM 2087 C C . ILE B 1 138 ? 10.96100 -18.95800 7.05000 1.000 46.42331 366 ILE B C 1
ATOM 2088 O O . ILE B 1 138 ? 12.14000 -19.32900 7.14400 1.000 49.41559 366 ILE B O 1
ATOM 2093 N N . GLU B 1 139 ? 9.96600 -19.81800 6.81300 1.000 42.22872 367 GLU B N 1
ATOM 2094 C CA . GLU B 1 139 ? 10.24000 -21.23100 6.56000 1.000 54.31114 367 GLU B CA 1
ATOM 2095 C C . GLU B 1 139 ? 11.16700 -21.41100 5.36300 1.000 60.17910 367 GLU B C 1
ATOM 2096 O O . GLU B 1 139 ? 12.12900 -22.18700 5.42200 1.000 63.02042 367 GLU B O 1
ATOM 2098 N N . LYS B 1 140 ? 10.89300 -20.70100 4.26200 1.000 56.95932 368 LYS B N 1
ATOM 2099 C CA . LYS B 1 140 ? 11.76200 -20.81300 3.09400 1.000 54.02078 368 LYS B CA 1
ATOM 2100 C C . LYS B 1 140 ? 13.15600 -20.29300 3.39600 1.000 47.87738 368 LYS B C 1
ATOM 2101 O O . LYS B 1 140 ? 14.13800 -20.82800 2.87400 1.000 44.05958 368 LYS B O 1
ATOM 2103 N N . LEU B 1 141 ? 13.25900 -19.24800 4.22700 1.000 50.11282 369 LEU B N 1
ATOM 2104 C CA . LEU B 1 141 ? 14.56700 -18.76500 4.65800 1.000 52.09615 369 LEU B CA 1
ATOM 2105 C C . LEU B 1 141 ? 15.35800 -19.87800 5.33700 1.000 65.81676 369 LEU B C 1
ATOM 2106 O O . LEU B 1 141 ? 16.54700 -20.06900 5.05600 1.000 69.75474 369 LEU B O 1
ATOM 2111 N N . LYS B 1 142 ? 14.70400 -20.63500 6.22600 1.000 70.12762 370 LYS B N 1
ATOM 2112 C CA . LYS B 1 142 ? 15.36200 -21.75100 6.90000 1.000 66.01194 370 LYS B CA 1
ATOM 2113 C C . LYS B 1 142 ? 15.92900 -22.75400 5.89900 1.000 66.76624 370 LYS B C 1
ATOM 2114 O O . LYS B 1 142 ? 17.06600 -23.21700 6.04200 1.000 64.95021 370 LYS B O 1
ATOM 2120 N N . GLU B 1 143 ? 15.15000 -23.08600 4.86400 1.000 69.61958 371 GLU B N 1
ATOM 2121 C CA . GLU B 1 143 ? 15.53800 -24.15200 3.93900 1.000 76.94922 371 GLU B CA 1
ATOM 2122 C C . GLU B 1 143 ? 16.66100 -23.71700 2.99700 1.000 80.71212 371 GLU B C 1
ATOM 2123 O O . GLU B 1 143 ? 17.51100 -24.53300 2.62200 1.000 86.17236 371 GLU B O 1
ATOM 2129 N N . ILE B 1 144 ? 16.68300 -22.43800 2.60400 1.000 76.28761 372 ILE B N 1
ATOM 2130 C CA . ILE B 1 144 ? 17.67200 -21.94500 1.64700 1.000 70.17416 372 ILE B CA 1
ATOM 2131 C C . ILE B 1 144 ? 18.92700 -21.39700 2.31300 1.000 72.74280 372 ILE B C 1
ATOM 2132 O O . ILE B 1 144 ? 19.81600 -20.89700 1.61100 1.000 78.83732 372 ILE B O 1
ATOM 2134 N N . ALA B 1 145 ? 19.03100 -21.46800 3.64200 1.000 61.56030 373 ALA B N 1
ATOM 2135 C CA . ALA B 1 145 ? 20.07300 -20.75300 4.38100 1.000 63.43043 373 ALA B CA 1
ATOM 2136 C C . ALA B 1 145 ? 21.31800 -21.62400 4.46700 1.000 71.84295 373 ALA B C 1
ATOM 2137 O O . ALA B 1 145 ? 21.47500 -22.43500 5.38200 1.000 80.03108 373 ALA B O 1
ATOM 2139 N N . ASP B 1 146 ? 22.23300 -21.43100 3.51900 1.000 74.78888 374 ASP B N 1
ATOM 2140 C CA . ASP B 1 146 ? 23.47500 -22.19600 3.46900 1.000 79.07441 374 ASP B CA 1
ATOM 2141 C C . ASP B 1 146 ? 24.67500 -21.43100 4.02500 1.000 69.15364 374 ASP B C 1
ATOM 2142 O O . ASP B 1 146 ? 25.80600 -21.91300 3.90000 1.000 66.91531 374 ASP B O 1
ATOM 2147 N N . ARG B 1 147 ? 24.45700 -20.24500 4.62500 1.000 51.51451 375 ARG B N 1
ATOM 2148 C CA . ARG B 1 147 ? 25.54500 -19.44000 5.18000 1.000 50.77676 375 ARG B CA 1
ATOM 2149 C C . ARG B 1 147 ? 24.96700 -18.38100 6.13200 1.000 49.95395 375 ARG B C 1
ATOM 2150 O O . ARG B 1 147 ? 23.75200 -18.39000 6.36800 1.000 50.14822 375 ARG B O 1
ATOM 2158 N N . PRO B 1 148 ? 25.77000 -17.49800 6.74100 1.000 48.41532 376 PRO B N 1
ATOM 2159 C CA . PRO B 1 148 ? 25.19000 -16.53700 7.69000 1.000 48.13222 376 PRO B CA 1
ATOM 2160 C C . PRO B 1 148 ? 24.17100 -15.63100 7.02100 1.000 50.44525 376 PRO B C 1
ATOM 2161 O O . PRO B 1 148 ? 24.23400 -15.34900 5.82300 1.000 47.88513 376 PRO B O 1
ATOM 2165 N N . ILE B 1 149 ? 23.23100 -15.15600 7.82900 1.000 48.26892 377 ILE B N 1
ATOM 2166 C CA . ILE B 1 149 ? 22.11700 -14.33600 7.36800 1.000 42.58314 377 ILE B CA 1
ATOM 2167 C C . ILE B 1 149 ? 22.29800 -12.92100 7.89700 1.000 40.12012 377 ILE B C 1
ATOM 2168 O O . ILE B 1 149 ? 22.52900 -12.73000 9.09600 1.000 44.05472 377 ILE B O 1
ATOM 2173 N N . LEU B 1 150 ? 22.18500 -11.93100 7.01400 1.000 36.72677 378 LEU B N 1
ATOM 2174 C CA . LEU B 1 150 ? 22.16700 -10.52400 7.41100 1.000 35.49233 378 LEU B CA 1
ATOM 2175 C C . LEU B 1 150 ? 20.79300 -9.96400 7.08300 1.000 38.53431 378 LEU B C 1
ATOM 2176 O O . LEU B 1 150 ? 20.44400 -9.83000 5.90700 1.000 35.50387 378 LEU B O 1
ATOM 2181 N N . LEU B 1 151 ? 20.01600 -9.64500 8.11800 1.000 35.93032 379 LEU B N 1
ATOM 2182 C CA . LEU B 1 151 ? 18.69300 -9.05600 7.95000 1.000 36.83935 379 LEU B CA 1
ATOM 2183 C C . LEU B 1 151 ? 18.82300 -7.53600 7.94900 1.000 36.01504 379 LEU B C 1
ATOM 2184 O O . LEU B 1 151 ? 19.46000 -6.97100 8.83800 1.000 34.53578 379 LEU B O 1
ATOM 2189 N N . LEU B 1 152 ? 18.22500 -6.87700 6.95700 1.000 33.59448 380 LEU B N 1
ATOM 2190 C CA . LEU B 1 152 ? 18.30500 -5.42600 6.82600 1.000 26.08646 380 LEU B CA 1
ATOM 2191 C C . LEU B 1 152 ? 16.96900 -4.81300 7.17700 1.000 33.26658 380 LEU B C 1
ATOM 2192 O O . LEU B 1 152 ? 15.93800 -5.23400 6.64300 1.000 32.90569 380 LEU B O 1
ATOM 2197 N N . PHE B 1 153 ? 16.99700 -3.80500 8.04600 1.000 31.68083 381 PHE B N 1
ATOM 2198 C CA . PHE B 1 153 ? 15.81000 -3.06900 8.44100 1.000 29.16072 381 PHE B CA 1
ATOM 2199 C C . PHE B 1 153 ? 16.03300 -1.60400 8.12600 1.000 31.00169 381 PHE B C 1
ATOM 2200 O O . PHE B 1 153 ? 17.13500 -1.07800 8.31600 1.000 35.37229 381 PHE B O 1
ATOM 2208 N N . GLY B 1 154 ? 14.99000 -0.95000 7.62000 1.000 26.83413 382 GLY B N 1
ATOM 2209 C CA . GLY B 1 154 ? 15.06800 0.44200 7.25400 1.000 28.80400 382 GLY B CA 1
ATOM 2210 C C . GLY B 1 154 ? 14.54200 1.35800 8.34700 1.000 28.14751 382 GLY B C 1
ATOM 2211 O O . GLY B 1 154 ? 14.07200 0.93600 9.40500 1.000 38.19064 382 GLY B O 1
ATOM 2212 N N . THR B 1 155 ? 14.63600 2.64900 8.06000 1.000 36.40915 383 THR B N 1
ATOM 2213 C CA . THR B 1 155 ? 14.10000 3.69800 8.90900 1.000 37.56205 383 THR B CA 1
ATOM 2214 C C . THR B 1 155 ? 13.32300 4.66800 8.03800 1.000 35.40290 383 THR B C 1
ATOM 2215 O O . THR B 1 155 ? 13.20800 4.49200 6.81500 1.000 43.42415 383 THR B O 1
ATOM 2219 N N . GLY B 1 156 ? 12.81800 5.72800 8.65600 1.000 35.65598 384 GLY B N 1
ATOM 2220 C CA . GLY B 1 156 ? 12.01900 6.67400 7.89600 1.000 41.63182 384 GLY B CA 1
ATOM 2221 C C . GLY B 1 156 ? 10.84900 5.97400 7.23900 1.000 44.28032 384 GLY B C 1
ATOM 2222 O O . GLY B 1 156 ? 10.15300 5.16500 7.86400 1.000 40.52725 384 GLY B O 1
ATOM 2223 N N . TRP B 1 157 ? 10.63300 6.26400 5.95500 1.000 48.89015 385 TRP B N 1
ATOM 2224 C CA . TRP B 1 157 ? 9.59300 5.61100 5.17400 1.000 48.95104 385 TRP B CA 1
ATOM 2225 C C . TRP B 1 157 ? 10.06800 4.31000 4.53000 1.000 40.22183 385 TRP B C 1
ATOM 2226 O O . TRP B 1 157 ? 9.38600 3.78000 3.65100 1.000 39.90984 385 TRP B O 1
ATOM 2237 N N . GLY B 1 158 ? 11.20600 3.77900 4.95600 1.000 37.76522 386 GLY B N 1
ATOM 2238 C CA . GLY B 1 158 ? 11.67300 2.49200 4.46000 1.000 37.48288 386 GLY B CA 1
ATOM 2239 C C . GLY B 1 158 ? 12.62500 2.63000 3.28600 1.000 37.73795 386 GLY B C 1
ATOM 2240 O O . GLY B 1 158 ? 12.91600 3.72200 2.80200 1.000 35.13152 386 GLY B O 1
ATOM 2241 N N . PHE B 1 159 ? 13.10300 1.47500 2.81700 1.000 38.85469 387 PHE B N 1
ATOM 2242 C CA . PHE B 1 159 ? 14.14600 1.40700 1.80300 1.000 36.31857 387 PHE B CA 1
ATOM 2243 C C . PHE B 1 159 ? 13.66600 1.97100 0.47500 1.000 41.80026 387 PHE B C 1
ATOM 2244 O O . PHE B 1 159 ? 12.49800 1.83200 0.10300 1.000 43.61543 387 PHE B O 1
ATOM 2252 N N . VAL B 1 160 ? 14.59900 2.58900 -0.26100 1.000 46.81098 388 VAL B N 1
ATOM 2253 C CA . VAL B 1 160 ? 14.37600 2.77100 -1.69100 1.000 46.66070 388 VAL B CA 1
ATOM 2254 C C . VAL B 1 160 ? 14.30700 1.40600 -2.37800 1.000 48.73969 388 VAL B C 1
ATOM 2255 O O . VAL B 1 160 ? 14.84400 0.40300 -1.89700 1.000 40.34255 388 VAL B O 1
ATOM 2259 N N . ASP B 1 161 ? 13.65100 1.39000 -3.54800 1.000 57.62827 389 ASP B N 1
ATOM 2260 C CA . ASP B 1 161 ? 13.47000 0.16000 -4.32300 1.000 59.29712 389 ASP B CA 1
ATOM 2261 C C . ASP B 1 161 ? 14.78800 -0.53000 -4.64600 1.000 54.38222 389 ASP B C 1
ATOM 2262 O O . ASP B 1 161 ? 14.83000 -1.76200 -4.77700 1.000 48.22001 389 ASP B O 1
ATOM 2267 N N . ASP B 1 162 ? 15.86500 0.24000 -4.80400 1.000 55.93544 390 ASP B N 1
ATOM 2268 C CA . ASP B 1 162 ? 17.13900 -0.34300 -5.21300 1.000 63.74423 390 ASP B CA 1
ATOM 2269 C C . ASP B 1 162 ? 17.63300 -1.37500 -4.20500 1.000 56.22768 390 ASP B C 1
ATOM 2270 O O . ASP B 1 162 ? 18.17300 -2.42000 -4.59200 1.000 50.89679 390 ASP B O 1
ATOM 2275 N N . ILE B 1 163 ? 17.45900 -1.10000 -2.90500 1.000 53.76923 391 ILE B N 1
ATOM 2276 C CA . ILE B 1 163 ? 17.82900 -2.08300 -1.89100 1.000 49.96861 391 ILE B CA 1
ATOM 2277 C C . ILE B 1 163 ? 17.04700 -3.36900 -2.10300 1.000 51.49482 391 ILE B C 1
ATOM 2278 O O . ILE B 1 163 ? 17.61800 -4.46300 -2.10900 1.000 49.22953 391 ILE B O 1
ATOM 2283 N N . LEU B 1 164 ? 15.72600 -3.25200 -2.29700 1.000 49.23623 392 LEU B N 1
ATOM 2284 C CA . LEU B 1 164 ? 14.88900 -4.43700 -2.44700 1.000 43.22263 392 LEU B CA 1
ATOM 2285 C C . LEU B 1 164 ? 15.25300 -5.23000 -3.69000 1.000 46.02420 392 LEU B C 1
ATOM 2286 O O . LEU B 1 164 ? 15.21900 -6.46400 -3.66300 1.000 45.60726 392 LEU B O 1
ATOM 2291 N N . GLU B 1 165 ? 15.59900 -4.54200 -4.78000 1.000 47.06004 393 GLU B N 1
ATOM 2292 C CA . GLU B 1 165 ? 15.98900 -5.23200 -6.00300 1.000 50.51162 393 GLU B CA 1
ATOM 2293 C C . GLU B 1 165 ? 17.33300 -5.93000 -5.84300 1.000 55.04909 393 GLU B C 1
ATOM 2294 O O . GLU B 1 165 ? 17.50200 -7.06700 -6.29500 1.000 58.00296 393 GLU B O 1
ATOM 2300 N N . PHE B 1 166 ? 18.29900 -5.27000 -5.19900 1.000 48.98161 394 PHE B N 1
ATOM 2301 C CA . PHE B 1 166 ? 19.65200 -5.80600 -5.13300 1.000 59.26529 394 PHE B CA 1
ATOM 2302 C C . PHE B 1 166 ? 19.80700 -6.91600 -4.09700 1.000 55.12950 394 PHE B C 1
ATOM 2303 O O . PHE B 1 166 ? 20.71900 -7.73800 -4.23200 1.000 61.10715 394 PHE B O 1
ATOM 2305 N N . ALA B 1 167 ? 18.96700 -6.95300 -3.06400 1.000 46.64933 395 ALA B N 1
ATOM 2306 C CA . ALA B 1 167 ? 19.17900 -7.91200 -1.99000 1.000 42.95643 395 ALA B CA 1
ATOM 2307 C C . ALA B 1 167 ? 19.09400 -9.33500 -2.52800 1.000 42.16564 395 ALA B C 1
ATOM 2308 O O . ALA B 1 167 ? 18.44700 -9.59700 -3.53700 1.000 42.93559 395 ALA B O 1
ATOM 2310 N N . ASP B 1 168 ? 19.76800 -10.26000 -1.84200 1.000 41.54178 396 ASP B N 1
ATOM 2311 C CA . ASP B 1 168 ? 19.67300 -11.67000 -2.21600 1.000 46.54044 396 ASP B CA 1
ATOM 2312 C C . ASP B 1 168 ? 18.23500 -12.16500 -2.11200 1.000 40.51634 396 ASP B C 1
ATOM 2313 O O . ASP B 1 168 ? 17.71700 -12.80100 -3.03800 1.000 41.02985 396 ASP B O 1
ATOM 2318 N N . TYR B 1 169 ? 17.56800 -11.87000 -0.99200 1.000 40.84506 397 TYR B N 1
ATOM 2319 C CA . TYR B 1 169 ? 16.15500 -12.16900 -0.81100 1.000 45.54826 397 TYR B CA 1
ATOM 2320 C C . TYR B 1 169 ? 15.48000 -10.98600 -0.12700 1.000 47.10930 397 TYR B C 1
ATOM 2321 O O . TYR B 1 169 ? 16.13900 -10.16600 0.51600 1.000 39.99919 397 TYR B O 1
ATOM 2330 N N . VAL B 1 170 ? 14.15700 -10.89500 -0.30000 1.000 41.24868 398 VAL B N 1
ATOM 2331 C CA . VAL B 1 170 ? 13.28800 -10.06400 0.52800 1.000 41.63869 398 VAL B CA 1
ATOM 2332 C C . VAL B 1 170 ? 12.36600 -11.00600 1.28800 1.000 36.57112 398 VAL B C 1
ATOM 2333 O O . VAL B 1 170 ? 11.89300 -11.99600 0.71700 1.000 36.36738 398 VAL B O 1
ATOM 2337 N N . LEU B 1 171 ? 12.14400 -10.72800 2.57800 1.000 34.82502 399 LEU B N 1
ATOM 2338 C CA . LEU B 1 171 ? 11.15600 -11.48000 3.34700 1.000 39.21688 399 LEU B CA 1
ATOM 2339 C C . LEU B 1 171 ? 9.74100 -11.01900 3.02300 1.000 37.57423 399 LEU B C 1
ATOM 2340 O O . LEU B 1 171 ? 9.51300 -9.85200 2.69400 1.000 35.01693 399 LEU B O 1
ATOM 2345 N N . LYS B 1 172 ? 8.78800 -11.93700 3.12400 1.000 35.38944 400 LYS B N 1
ATOM 2346 C CA . LYS B 1 172 ? 7.39600 -11.53800 3.00100 1.000 37.33294 400 LYS B CA 1
ATOM 2347 C C . LYS B 1 172 ? 7.06300 -10.56100 4.12900 1.000 37.23345 400 LYS B C 1
ATOM 2348 O O . LYS B 1 172 ? 7.57800 -10.70900 5.24400 1.000 38.46754 400 LYS B O 1
ATOM 2354 N N . PRO B 1 173 ? 6.24600 -9.54400 3.86500 1.000 38.86770 401 PRO B N 1
ATOM 2355 C CA . PRO B 1 173 ? 5.99600 -8.52900 4.89400 1.000 34.17286 401 PRO B CA 1
ATOM 2356 C C . PRO B 1 173 ? 5.18300 -9.08900 6.04700 1.000 38.81623 401 PRO B C 1
ATOM 2357 O O . PRO B 1 173 ? 4.41600 -10.04500 5.90400 1.000 41.88590 401 PRO B O 1
ATOM 2361 N N . ILE B 1 174 ? 5.32800 -8.44800 7.20500 1.000 32.07818 402 ILE B N 1
ATOM 2362 C CA . ILE B 1 174 ? 4.40500 -8.73900 8.29700 1.000 30.12217 402 ILE B CA 1
ATOM 2363 C C . ILE B 1 174 ? 3.06600 -8.13200 7.92100 1.000 38.58632 402 ILE B C 1
ATOM 2364 O O . ILE B 1 174 ? 2.96000 -6.92200 7.71100 1.000 38.17051 402 ILE B O 1
ATOM 2369 N N . HIS B 1 175 ? 2.04700 -8.96500 7.81800 1.000 36.96120 403 HIS B N 1
ATOM 2370 C CA . HIS B 1 175 ? 0.68300 -8.47600 7.72500 1.000 42.00022 403 HIS B CA 1
ATOM 2371 C C . HIS B 1 175 ? -0.13400 -8.93600 8.92300 1.000 42.99615 403 HIS B C 1
ATOM 2372 O O . HIS B 1 175 ? 0.12700 -9.98800 9.50900 1.000 39.72432 403 HIS B O 1
ATOM 2379 N N . GLY B 1 176 ? -1.15100 -8.14300 9.24600 1.000 39.10308 404 GLY B N 1
ATOM 2380 C CA . GLY B 1 176 ? -2.14300 -8.53300 10.22700 1.000 42.46941 404 GLY B CA 1
ATOM 2381 C C . GLY B 1 176 ? -3.49200 -8.75300 9.56900 1.000 45.27295 404 GLY B C 1
ATOM 2382 O O . GLY B 1 176 ? -3.60400 -9.59300 8.67600 1.000 49.18714 404 GLY B O 1
ATOM 2383 N N . VAL B 1 177 ? -4.50600 -7.98200 9.95900 1.000 40.67149 405 VAL B N 1
ATOM 2384 C CA . VAL B 1 177 ? -5.88100 -8.26300 9.54900 1.000 40.10220 405 VAL B CA 1
ATOM 2385 C C . VAL B 1 177 ? -6.25900 -7.53500 8.26500 1.000 41.53148 405 VAL B C 1
ATOM 2386 O O . VAL B 1 177 ? -6.88600 -8.11700 7.37800 1.000 46.95829 405 VAL B O 1
ATOM 2390 N N . GLY B 1 178 ? -5.89700 -6.27200 8.12900 1.000 41.00924 406 GLY B N 1
ATOM 2391 C CA . GLY B 1 178 ? -6.31700 -5.50700 6.97100 1.000 45.86061 406 GLY B CA 1
ATOM 2392 C C . GLY B 1 178 ? -5.13600 -4.91000 6.24000 1.000 42.58971 406 GLY B C 1
ATOM 2393 O O . GLY B 1 178 ? -4.03800 -5.46900 6.20000 1.000 45.72344 406 GLY B O 1
ATOM 2394 N N . ASP B 1 179 ? -5.38700 -3.74400 5.66200 1.000 44.04395 407 ASP B N 1
ATOM 2395 C CA . ASP B 1 179 ? -4.42500 -3.07000 4.80600 1.000 47.96945 407 ASP B CA 1
ATOM 2396 C C . ASP B 1 179 ? -3.29600 -2.45500 5.62300 1.000 50.23472 407 ASP B C 1
ATOM 2397 O O . ASP B 1 179 ? -2.13200 -2.46900 5.19600 1.000 45.55805 407 ASP B O 1
ATOM 2402 N N . PHE B 1 180 ? -3.60700 -1.96800 6.82200 1.000 51.09036 408 PHE B N 1
ATOM 2403 C CA . PHE B 1 180 ? -2.60800 -1.29000 7.62900 1.000 37.10435 408 PHE B CA 1
ATOM 2404 C C . PHE B 1 180 ? -1.59900 -2.29900 8.16000 1.000 41.88093 408 PHE B C 1
ATOM 2405 O O . PHE B 1 180 ? -1.97800 -3.28000 8.80400 1.000 39.69113 408 PHE B O 1
ATOM 2413 N N . ASN B 1 181 ? -0.30400 -2.05500 7.89400 1.000 38.25997 409 ASN B N 1
ATOM 2414 C CA . ASN B 1 181 ? 0.75400 -2.86700 8.49800 1.000 30.57152 409 ASN B CA 1
ATOM 2415 C C . ASN B 1 181 ? 2.01100 -2.04500 8.77800 1.000 36.36722 409 ASN B C 1
ATOM 2416 O O . ASN B 1 181 ? 3.12400 -2.58000 8.72600 1.000 39.06809 409 ASN B O 1
ATOM 2421 N N . HIS B 1 182 ? 1.85600 -0.75300 9.07200 1.000 34.55831 410 HIS B N 1
ATOM 2422 C CA . HIS B 1 182 ? 3.00500 0.13500 9.22600 1.000 33.61364 410 HIS B CA 1
ATOM 2423 C C . HIS B 1 182 ? 3.42900 0.14500 10.69600 1.000 34.53855 410 HIS B C 1
ATOM 2424 O O . HIS B 1 182 ? 3.05300 0.99700 11.50300 1.000 42.04655 410 HIS B O 1
ATOM 2431 N N . LEU B 1 183 ? 4.22500 -0.85400 11.02500 1.000 32.24653 411 LEU B N 1
ATOM 2432 C CA . LEU B 1 183 ? 4.83100 -1.05100 12.32200 1.000 36.29732 411 LEU B CA 1
ATOM 2433 C C . LEU B 1 183 ? 6.10100 -0.22500 12.41800 1.000 39.23999 411 LEU B C 1
ATOM 2434 O O . LEU B 1 183 ? 6.74200 0.09200 11.40700 1.000 37.26510 411 LEU B O 1
ATOM 2439 N N . SER B 1 184 ? 6.48200 0.09300 13.65000 1.000 36.96712 412 SER B N 1
ATOM 2440 C CA . SER B 1 184 ? 7.80800 0.63400 13.87900 1.000 35.43314 412 SER B CA 1
ATOM 2441 C C . SER B 1 184 ? 8.84400 -0.40300 13.48800 1.000 28.18743 412 SER B C 1
ATOM 2442 O O . SER B 1 184 ? 8.58100 -1.60700 13.49700 1.000 30.45758 412 SER B O 1
ATOM 2445 N N . VAL B 1 185 ? 10.04700 0.07000 13.15900 1.000 32.69952 413 VAL B N 1
ATOM 2446 C CA . VAL B 1 185 ? 11.10900 -0.87800 12.84500 1.000 34.25201 413 VAL B CA 1
ATOM 2447 C C . VAL B 1 185 ? 11.46600 -1.72100 14.06500 1.000 34.93615 413 VAL B C 1
ATOM 2448 O O . VAL B 1 185 ? 11.90400 -2.86700 13.92400 1.000 33.73876 413 VAL B O 1
ATOM 2452 N N . ARG B 1 186 ? 11.25800 -1.18800 15.27500 1.000 37.38900 414 ARG B N 1
ATOM 2453 C CA . ARG B 1 186 ? 11.52300 -1.95700 16.48800 1.000 32.15399 414 ARG B CA 1
ATOM 2454 C C . ARG B 1 186 ? 10.58700 -3.15000 16.59400 1.000 32.15753 414 ARG B C 1
ATOM 2455 O O . ARG B 1 186 ? 11.01600 -4.25100 16.95300 1.000 35.50966 414 ARG B O 1
ATOM 2463 N N . SER B 1 187 ? 9.29900 -2.93900 16.30900 1.000 31.94827 415 SER B N 1
ATOM 2464 C CA . SER B 1 187 ? 8.32700 -4.02500 16.36500 1.000 35.05385 415 SER B CA 1
ATOM 2465 C C . SER B 1 187 ? 8.52400 -5.03300 15.23700 1.000 33.31083 415 SER B C 1
ATOM 2466 O O . SER B 1 187 ? 8.32400 -6.23700 15.44100 1.000 35.37391 415 SER B O 1
ATOM 2469 N N . ALA B 1 188 ? 8.89500 -4.56300 14.04400 1.000 31.38675 416 ALA B N 1
ATOM 2470 C CA . ALA B 1 188 ? 9.15800 -5.47500 12.94100 1.000 27.19055 416 ALA B CA 1
ATOM 2471 C C . ALA B 1 188 ? 10.32300 -6.39700 13.26200 1.000 22.55836 416 ALA B C 1
ATOM 2472 O O . ALA B 1 188 ? 10.26600 -7.60400 13.00000 1.000 30.27404 416 ALA B O 1
ATOM 2474 N N . VAL B 1 189 ? 11.39100 -5.85100 13.85800 1.000 26.29088 417 VAL B N 1
ATOM 2475 C CA . VAL B 1 189 ? 12.51400 -6.69700 14.27100 1.000 25.11907 417 VAL B CA 1
ATOM 2476 C C . VAL B 1 189 ? 12.06100 -7.75300 15.27200 1.000 32.53811 417 VAL B C 1
ATOM 2477 O O . VAL B 1 189 ? 12.39000 -8.93900 15.14200 1.000 31.04727 417 VAL B O 1
ATOM 2481 N N . ALA B 1 190 ? 11.35600 -7.32900 16.32500 1.000 32.38016 418 ALA B N 1
ATOM 2482 C CA . ALA B 1 190 ? 10.94600 -8.28000 17.34800 1.000 30.78390 418 ALA B CA 1
ATOM 2483 C C . ALA B 1 190 ? 10.17500 -9.43500 16.72600 1.000 26.54414 418 ALA B C 1
ATOM 2484 O O . ALA B 1 190 ? 10.44700 -10.60600 17.02000 1.000 36.12657 418 ALA B O 1
ATOM 2486 N N . ILE B 1 191 ? 9.22000 -9.11100 15.84500 1.000 30.56662 419 ILE B N 1
ATOM 2487 C CA . ILE B 1 191 ? 8.34700 -10.11600 15.23700 1.000 26.38930 419 ILE B CA 1
ATOM 2488 C C . ILE B 1 191 ? 9.14500 -11.06800 14.35700 1.000 31.86560 419 ILE B C 1
ATOM 2489 O O . ILE B 1 191 ? 8.98900 -12.29300 14.43700 1.000 28.62617 419 ILE B O 1
ATOM 2494 N N . TYR B 1 192 ? 9.97400 -10.52600 13.46600 1.000 31.57023 420 TYR B N 1
ATOM 2495 C CA . TYR B 1 192 ? 10.73600 -11.40800 12.58700 1.000 32.55143 420 TYR B CA 1
ATOM 2496 C C . TYR B 1 192 ? 11.64800 -12.33500 13.39500 1.000 35.60334 420 TYR B C 1
ATOM 2497 O O . TYR B 1 192 ? 11.71300 -13.54200 13.12200 1.000 36.63556 420 TYR B O 1
ATOM 2506 N N . LEU B 1 193 ? 12.35300 -11.79700 14.40100 1.000 35.43068 421 LEU B N 1
ATOM 2507 C CA . LEU B 1 193 ? 13.23800 -12.65500 15.19600 1.000 38.05997 421 LEU B CA 1
ATOM 2508 C C . LEU B 1 193 ? 12.44900 -13.70400 15.96300 1.000 38.81819 421 LEU B C 1
ATOM 2509 O O . LEU B 1 193 ? 12.90800 -14.84000 16.09500 1.000 35.97697 421 LEU B O 1
ATOM 2514 N N . ASP B 1 194 ? 11.25100 -13.36100 16.43400 1.000 36.78270 422 ASP B N 1
ATOM 2515 C CA . ASP B 1 194 ? 10.40400 -14.36600 17.06200 1.000 44.15570 422 ASP B CA 1
ATOM 2516 C C . ASP B 1 194 ? 10.03700 -15.46600 16.07700 1.000 42.95905 422 ASP B C 1
ATOM 2517 O O . ASP B 1 194 ? 10.13000 -16.65500 16.40400 1.000 44.54582 422 ASP B O 1
ATOM 2522 N N . ARG B 1 195 ? 9.58800 -15.08700 14.87100 1.000 43.48011 423 ARG B N 1
ATOM 2523 C CA . ARG B 1 195 ? 9.19300 -16.08200 13.87900 1.000 43.03895 423 ARG B CA 1
ATOM 2524 C C . ARG B 1 195 ? 10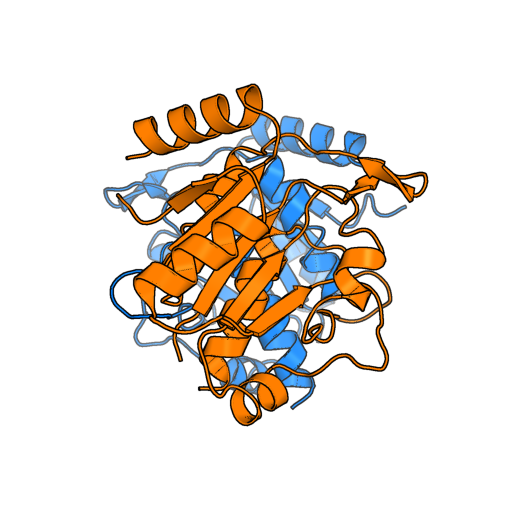.35800 -16.98500 13.52200 1.000 44.86050 423 ARG B C 1
ATOM 2525 O O . ARG B 1 195 ? 10.19400 -18.20400 13.38000 1.000 45.43342 423 ARG B O 1
ATOM 2533 N N . ILE B 1 196 ? 11.54000 -16.39800 13.34500 1.000 43.64471 424 ILE B N 1
ATOM 2534 C CA . ILE B 1 196 ? 12.72700 -17.19300 13.05300 1.000 45.16351 424 ILE B CA 1
ATOM 2535 C C . ILE B 1 196 ? 12.99100 -18.17500 14.18500 1.000 47.20767 424 ILE B C 1
ATOM 2536 O O . ILE B 1 196 ? 13.38100 -19.32600 13.95000 1.000 46.91964 424 ILE B O 1
ATOM 2541 N N . ASN B 1 197 ? 12.74900 -17.74500 15.42900 1.000 44.26152 425 ASN B N 1
ATOM 2542 C CA . ASN B 1 197 ? 12.97500 -18.61900 16.57300 1.000 47.51594 425 ASN B CA 1
ATOM 2543 C C . ASN B 1 197 ? 11.95100 -19.74400 16.61000 1.000 52.97580 425 ASN B C 1
ATOM 2544 O O . ASN B 1 197 ? 12.31200 -20.91000 16.80700 1.000 56.44874 425 ASN B O 1
ATOM 2549 N N . ARG B 1 198 ? 10.66700 -19.41200 16.42700 1.000 51.77376 426 ARG B N 1
ATOM 2550 C CA . ARG B 1 198 ? 9.63100 -20.44000 16.38600 1.000 57.33033 426 ARG B CA 1
ATOM 2551 C C . ARG B 1 198 ? 9.94900 -21.50400 15.34300 1.000 58.01496 426 ARG B C 1
ATOM 2552 O O . ARG B 1 198 ? 9.81700 -22.70200 15.61200 1.000 64.37291 426 ARG B O 1
ATOM 2560 N N . SER B 1 199 ? 10.39500 -21.08300 14.15300 1.000 59.12235 427 SER B N 1
ATOM 2561 C CA . SER B 1 199 ? 10.55500 -22.01700 13.04100 1.000 66.55285 427 SER B CA 1
ATOM 2562 C C . SER B 1 199 ? 11.65500 -23.04100 13.29800 1.000 71.08920 427 SER B C 1
ATOM 2563 O O . SER B 1 199 ? 11.57400 -24.16900 12.80000 1.000 70.95060 427 SER B O 1
ATOM 2566 N N . PHE B 1 200 ? 12.68800 -22.67400 14.05100 1.000 77.54122 428 PHE B N 1
ATOM 2567 C CA . PHE B 1 200 ? 13.71200 -23.63500 14.45500 1.000 78.86808 428 PHE B CA 1
ATOM 2568 C C . PHE B 1 200 ? 13.31400 -24.32800 15.76000 1.000 83.65812 428 PHE B C 1
ATOM 2569 O O . PHE B 1 200 ? 12.25000 -24.94400 15.85100 1.000 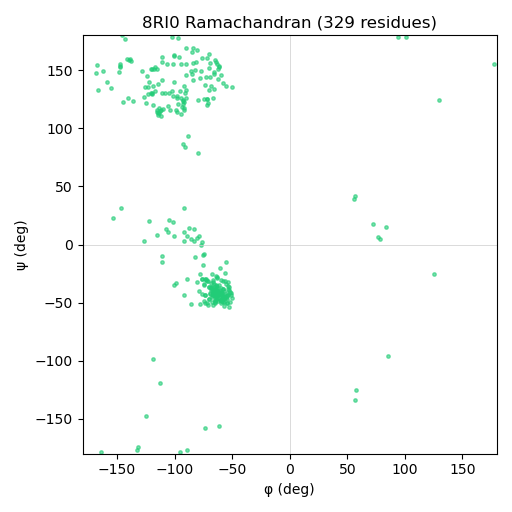85.30827 428 PHE B O 1
#

B-factor: mean 51.99, std 15.79, range [22.56, 116.5]